Protein AF-A0AAD3E4N3-F1 (afdb_monomer_lite)

Structure (mmCIF, N/CA/C/O backbone):
data_AF-A0AAD3E4N3-F1
#
_entry.id   AF-A0AAD3E4N3-F1
#
loop_
_atom_site.group_PDB
_atom_site.id
_atom_site.type_symbol
_atom_site.label_atom_id
_atom_site.label_alt_id
_atom_site.label_comp_id
_atom_site.label_asym_id
_atom_site.label_entity_id
_atom_site.label_seq_id
_atom_site.pdbx_PDB_ins_code
_atom_site.Cartn_x
_atom_site.Cartn_y
_atom_site.Cartn_z
_atom_site.occupancy
_atom_site.B_iso_or_equiv
_atom_site.auth_seq_id
_atom_site.auth_comp_id
_atom_site.auth_asym_id
_atom_site.auth_atom_id
_atom_site.pdbx_PDB_model_num
ATOM 1 N N . VAL A 1 1 ? -56.583 -8.751 42.276 1.00 54.50 1 VAL A N 1
ATOM 2 C CA . VAL A 1 1 ? -56.862 -8.264 40.900 1.00 54.50 1 VAL A CA 1
ATOM 3 C C . VAL A 1 1 ? -56.304 -6.864 40.617 1.00 54.50 1 VAL A C 1
ATOM 5 O O . VAL A 1 1 ? -55.266 -6.802 39.980 1.00 54.50 1 VAL A O 1
ATOM 8 N N . PHE A 1 2 ? -56.879 -5.747 41.098 1.00 46.72 2 PHE A N 1
ATOM 9 C CA . PHE A 1 2 ? -56.349 -4.398 40.769 1.00 46.72 2 PHE A CA 1
ATOM 10 C C . PHE A 1 2 ? -54.931 -4.123 41.313 1.00 46.72 2 PHE A C 1
ATOM 12 O O . PHE A 1 2 ? -54.114 -3.529 40.620 1.00 46.72 2 PHE A O 1
ATOM 19 N N . PHE A 1 3 ? -54.604 -4.618 42.511 1.00 53.06 3 PHE A N 1
ATOM 20 C CA . PHE A 1 3 ? -53.254 -4.498 43.087 1.00 53.06 3 PHE A CA 1
ATOM 21 C C . PHE A 1 3 ? -52.211 -5.419 42.427 1.00 53.06 3 PHE A C 1
ATOM 23 O O . PHE A 1 3 ? -51.035 -5.080 42.377 1.00 53.06 3 PHE A O 1
ATOM 30 N N . GLU A 1 4 ? -52.629 -6.561 41.876 1.00 56.84 4 GLU A N 1
ATOM 31 C CA . GLU A 1 4 ? -51.722 -7.499 41.193 1.00 56.84 4 GLU A CA 1
ATOM 32 C C . GLU A 1 4 ? -51.357 -7.020 39.784 1.00 56.84 4 GLU A C 1
ATOM 34 O O . GLU A 1 4 ? -50.251 -7.280 39.320 1.00 56.84 4 GLU A O 1
ATOM 39 N N . MET A 1 5 ? -52.241 -6.263 39.122 1.00 63.88 5 MET A N 1
ATOM 40 C CA . MET A 1 5 ? -51.941 -5.662 37.819 1.00 63.88 5 MET A CA 1
ATOM 41 C C . MET A 1 5 ? -50.847 -4.591 37.889 1.00 63.88 5 MET A C 1
ATOM 43 O O . MET A 1 5 ? -50.060 -4.491 36.953 1.00 63.88 5 MET A O 1
ATOM 47 N N . HIS A 1 6 ? -50.760 -3.814 38.974 1.00 74.38 6 HIS A N 1
ATOM 48 C CA . HIS A 1 6 ? -49.686 -2.824 39.126 1.00 74.38 6 HIS A CA 1
ATOM 49 C C . HIS A 1 6 ? -48.323 -3.476 39.350 1.00 74.38 6 HIS A C 1
ATOM 51 O O . HIS A 1 6 ? -47.375 -3.122 38.659 1.00 74.38 6 HIS A O 1
ATOM 57 N N . ALA A 1 7 ? -48.247 -4.506 40.196 1.00 77.75 7 ALA A N 1
ATOM 58 C CA . ALA A 1 7 ? -47.002 -5.243 40.404 1.00 77.75 7 ALA A CA 1
ATOM 59 C C . ALA A 1 7 ? -46.478 -5.887 39.105 1.00 77.75 7 ALA A C 1
ATOM 61 O O . ALA A 1 7 ? -45.276 -5.881 38.850 1.00 77.75 7 ALA A O 1
ATOM 62 N N . LEU A 1 8 ? -47.376 -6.403 38.258 1.00 78.62 8 LEU A N 1
ATOM 63 C CA . LEU A 1 8 ? -47.006 -6.998 36.972 1.00 78.62 8 LEU A CA 1
ATOM 64 C C . LEU A 1 8 ? -46.535 -5.948 35.954 1.00 78.62 8 LEU A C 1
ATOM 66 O O . LEU A 1 8 ? -45.596 -6.205 35.204 1.00 78.62 8 LEU A O 1
ATOM 70 N N . LEU A 1 9 ? -47.160 -4.766 35.948 1.00 84.50 9 LEU A N 1
ATOM 71 C CA . LEU A 1 9 ? -46.787 -3.657 35.070 1.00 84.50 9 LEU A CA 1
ATOM 72 C C . LEU A 1 9 ? -45.427 -3.059 35.460 1.00 84.50 9 LEU A C 1
ATOM 74 O O . LEU A 1 9 ? -44.596 -2.821 34.586 1.00 84.50 9 LEU A O 1
ATOM 78 N N . ASP A 1 10 ? -45.174 -2.891 36.759 1.00 83.75 10 ASP A N 1
ATOM 79 C CA . ASP A 1 10 ? -43.898 -2.392 37.281 1.00 83.75 10 ASP A CA 1
ATOM 80 C C . ASP A 1 10 ? -42.758 -3.384 37.014 1.00 83.75 10 ASP A C 1
ATOM 82 O O . ASP A 1 10 ? -41.655 -2.982 36.642 1.00 83.75 10 ASP A O 1
ATOM 86 N N . MET A 1 11 ? -43.028 -4.691 37.117 1.00 86.25 11 MET A N 1
ATOM 87 C CA . MET A 1 11 ? -42.052 -5.734 36.790 1.00 86.25 11 MET A CA 1
ATOM 88 C C . MET A 1 11 ? -41.738 -5.766 35.285 1.00 86.25 11 MET A C 1
ATOM 90 O O . MET A 1 11 ? -40.573 -5.872 34.905 1.00 86.25 11 MET A O 1
ATOM 94 N N . LEU A 1 12 ? -42.747 -5.605 34.421 1.00 84.56 12 LEU A N 1
ATOM 95 C CA . LEU A 1 12 ? -42.566 -5.486 32.967 1.00 84.56 12 LEU A CA 1
ATOM 96 C C . LEU A 1 12 ? -41.773 -4.232 32.585 1.00 84.56 12 LEU A C 1
ATOM 98 O O . LEU A 1 12 ? -40.879 -4.309 31.744 1.00 84.56 12 LEU A O 1
ATOM 102 N N . LEU A 1 13 ? -42.059 -3.094 33.220 1.00 87.00 13 LEU A N 1
ATOM 103 C CA . LEU A 1 13 ? -41.332 -1.848 32.988 1.00 87.00 13 LEU A CA 1
ATOM 104 C C . LEU A 1 13 ? -39.879 -1.954 33.468 1.00 87.00 13 LEU A C 1
ATOM 106 O O . LEU A 1 13 ? -38.973 -1.514 32.763 1.00 87.00 13 LEU A O 1
ATOM 110 N N . ALA A 1 14 ? -39.643 -2.587 34.620 1.00 83.69 14 ALA A N 1
ATOM 111 C CA . ALA A 1 14 ? -38.303 -2.846 35.134 1.00 83.69 14 ALA A CA 1
ATOM 112 C C . ALA A 1 14 ? -37.511 -3.780 34.210 1.00 83.69 14 ALA A C 1
ATOM 114 O O . ALA A 1 14 ? -36.356 -3.488 33.923 1.00 83.69 14 ALA A O 1
ATOM 115 N N . VAL A 1 15 ? -38.122 -4.850 33.688 1.00 82.94 15 VAL A N 1
ATOM 116 C CA . VAL A 1 15 ? -37.482 -5.751 32.713 1.00 82.94 15 VAL A CA 1
ATOM 117 C C . VAL A 1 15 ? -37.183 -5.020 31.406 1.00 82.94 15 VAL A C 1
ATOM 119 O O . VAL A 1 15 ? -36.076 -5.142 30.895 1.00 82.94 15 VAL A O 1
ATOM 122 N N . LEU A 1 16 ? -38.108 -4.202 30.895 1.00 81.38 16 LEU A N 1
ATOM 123 C CA . LEU A 1 16 ? -37.883 -3.403 29.687 1.00 81.38 16 LEU A CA 1
ATOM 124 C C . LEU A 1 16 ? -36.769 -2.368 29.880 1.00 81.38 16 LEU A C 1
ATOM 126 O O . LEU A 1 16 ? -35.920 -2.228 29.004 1.00 81.38 16 LEU A O 1
ATOM 130 N N . LEU A 1 17 ? -36.725 -1.686 31.027 1.00 73.62 17 LEU A N 1
ATOM 131 C CA . LEU A 1 17 ? -35.651 -0.753 31.373 1.00 73.62 17 LEU A CA 1
ATOM 132 C C . LEU A 1 17 ? -34.316 -1.474 31.569 1.00 73.62 17 LEU A C 1
ATOM 134 O O . LEU A 1 17 ? -33.295 -0.971 31.112 1.00 73.62 17 LEU A O 1
ATOM 138 N N . LEU A 1 18 ? -34.306 -2.659 32.186 1.00 69.69 18 LEU A N 1
ATOM 139 C CA . LEU A 1 18 ? -33.094 -3.458 32.349 1.00 69.69 18 LEU A CA 1
ATOM 140 C C . LEU A 1 18 ? -32.586 -3.954 30.994 1.00 69.69 18 LEU A C 1
ATOM 142 O O . LEU A 1 18 ? -31.401 -3.830 30.721 1.00 69.69 18 LEU A O 1
ATOM 146 N N . SER A 1 19 ? -33.467 -4.449 30.121 1.00 59.03 19 SER A N 1
ATOM 147 C CA . SER A 1 19 ? -33.131 -4.841 28.750 1.00 59.03 19 SER A CA 1
ATOM 148 C C . SER A 1 19 ? -32.664 -3.649 27.917 1.00 59.03 19 SER A C 1
ATOM 150 O O . SER A 1 19 ? -31.721 -3.793 27.145 1.00 59.03 19 SER A O 1
ATOM 152 N N . PHE A 1 20 ? -33.250 -2.463 28.102 1.00 60.16 20 PHE A N 1
ATOM 153 C CA . PHE A 1 20 ? -32.822 -1.241 27.423 1.00 60.16 20 PHE A CA 1
ATOM 154 C C . PHE A 1 20 ? -31.446 -0.772 27.924 1.00 60.16 20 PHE A C 1
ATOM 156 O O . PHE A 1 20 ? -30.549 -0.536 27.117 1.00 60.16 20 PHE A O 1
ATOM 163 N N . CYS A 1 21 ? -31.221 -0.742 29.240 1.00 52.94 21 CYS A N 1
ATOM 164 C CA . CYS A 1 21 ? -29.927 -0.426 29.850 1.00 52.94 21 CYS A CA 1
ATOM 165 C C . CYS A 1 21 ? -28.850 -1.463 29.505 1.00 52.94 21 CYS A C 1
ATOM 167 O O . CYS A 1 21 ? -27.726 -1.081 29.198 1.00 52.94 21 CYS A O 1
ATOM 169 N N . LEU A 1 22 ? -29.183 -2.756 29.488 1.00 47.16 22 LEU A N 1
ATOM 170 C CA . LEU A 1 22 ? -28.291 -3.828 29.041 1.00 47.16 22 LEU A CA 1
ATOM 171 C C . LEU A 1 22 ? -28.016 -3.722 27.541 1.00 47.16 22 LEU A C 1
ATOM 173 O O . LEU A 1 22 ? -26.885 -3.936 27.138 1.00 47.16 22 LEU A O 1
ATOM 177 N N . SER A 1 23 ? -28.980 -3.316 26.711 1.00 46.09 23 SER A N 1
ATOM 178 C CA . SER A 1 23 ? -28.740 -3.076 25.280 1.00 46.09 23 SER A CA 1
ATOM 179 C C . SER A 1 23 ? -27.871 -1.839 25.018 1.00 46.09 23 SER A C 1
ATOM 181 O O . SER A 1 23 ? -27.063 -1.848 24.093 1.00 46.09 23 SER A O 1
ATOM 183 N N . LEU A 1 24 ? -27.965 -0.809 25.868 1.00 43.91 24 LEU A N 1
ATOM 184 C CA . LEU A 1 24 ? -27.105 0.379 25.835 1.00 43.91 24 LEU A CA 1
ATOM 185 C C . LEU A 1 24 ? -25.701 0.098 26.393 1.00 43.91 24 LEU A C 1
ATOM 187 O O . LEU A 1 24 ? -24.728 0.648 25.886 1.00 43.91 24 LEU A O 1
ATOM 191 N N . ALA A 1 25 ? -25.577 -0.777 27.395 1.00 41.53 25 ALA A N 1
ATOM 192 C CA . ALA A 1 25 ? -24.296 -1.210 27.957 1.00 41.53 25 ALA A CA 1
ATOM 193 C C . ALA A 1 25 ? -23.602 -2.286 27.095 1.00 41.53 25 ALA A C 1
ATOM 195 O O . ALA A 1 25 ? -22.377 -2.321 27.024 1.00 41.53 25 ALA A O 1
ATOM 196 N N . CYS A 1 26 ? -24.370 -3.127 26.394 1.00 37.16 26 CYS A N 1
ATOM 197 C CA . CYS A 1 26 ? -23.893 -4.096 25.401 1.00 37.16 26 CYS A CA 1
ATOM 198 C C . CYS A 1 26 ? -23.790 -3.511 23.989 1.00 37.16 26 CYS A C 1
ATOM 200 O O . CYS A 1 26 ? -23.381 -4.230 23.072 1.00 37.16 26 CYS A O 1
ATOM 202 N N . ALA A 1 27 ? -24.105 -2.225 23.793 1.00 44.06 27 ALA A N 1
ATOM 203 C CA . ALA A 1 27 ? -23.602 -1.480 22.651 1.00 44.06 27 ALA A CA 1
ATOM 204 C C . ALA A 1 27 ? -22.079 -1.432 22.813 1.00 44.06 27 ALA A C 1
ATOM 206 O O . ALA A 1 27 ? -21.533 -0.540 23.464 1.00 44.06 27 ALA A O 1
ATOM 207 N N . SER A 1 28 ? -21.436 -2.467 22.274 1.00 50.00 28 SER A N 1
ATOM 208 C CA . SER A 1 28 ? -20.013 -2.776 22.333 1.00 50.00 28 SER A CA 1
ATOM 209 C C . SER A 1 28 ? -19.172 -1.515 22.245 1.00 50.00 28 SER A C 1
ATOM 211 O O . SER A 1 28 ? -19.429 -0.668 21.386 1.00 50.00 28 SER A O 1
ATOM 213 N N . ASP A 1 29 ? -18.197 -1.394 23.138 1.00 58.31 29 ASP A N 1
ATOM 214 C CA . ASP A 1 29 ? -17.226 -0.308 23.172 1.00 58.31 29 ASP A CA 1
ATOM 215 C C . ASP A 1 29 ? -16.442 -0.308 21.850 1.00 58.31 29 ASP A C 1
ATOM 217 O O . ASP A 1 29 ? -15.478 -1.043 21.659 1.00 58.31 29 ASP A O 1
ATOM 221 N N . VAL A 1 30 ? -16.958 0.419 20.857 1.00 67.44 30 VAL A N 1
ATOM 222 C CA . VAL A 1 30 ? -16.344 0.525 19.535 1.00 67.44 30 VAL A CA 1
ATOM 223 C C . VAL A 1 30 ? -15.025 1.259 19.729 1.00 67.44 30 VAL A C 1
ATOM 225 O O . VAL A 1 30 ? -15.027 2.351 20.297 1.00 67.44 30 VAL A O 1
ATOM 228 N N . SER A 1 31 ? -13.915 0.701 19.242 1.00 70.06 31 SER A N 1
ATOM 229 C CA . SER A 1 31 ? -12.570 1.245 19.479 1.00 70.06 31 SER A CA 1
ATOM 230 C C . SER A 1 31 ? -12.464 2.737 19.139 1.00 70.06 31 SER A C 1
ATOM 232 O O . SER A 1 31 ? -11.813 3.493 19.858 1.00 70.06 31 SER A O 1
ATOM 234 N N . CYS A 1 32 ? -13.166 3.195 18.095 1.00 77.06 32 CYS A N 1
ATOM 235 C CA . CYS A 1 32 ? -13.199 4.601 17.705 1.00 77.06 32 CYS A CA 1
ATOM 236 C C . CYS A 1 32 ? -14.293 5.461 18.347 1.00 77.06 32 CYS A C 1
ATOM 238 O O . CYS A 1 32 ? -14.429 6.606 17.931 1.00 77.06 32 CYS A O 1
ATOM 240 N N . ARG A 1 33 ? -15.095 4.993 19.313 1.00 75.50 33 ARG A N 1
ATOM 241 C CA . ARG A 1 33 ? -16.299 5.713 19.796 1.00 75.50 33 ARG A CA 1
ATOM 242 C C . ARG A 1 33 ? -16.033 7.174 20.179 1.00 75.50 33 ARG A C 1
ATOM 244 O O . ARG A 1 33 ? -16.842 8.043 19.869 1.00 75.50 33 ARG A O 1
ATOM 251 N N . ASN A 1 34 ? -14.884 7.438 20.797 1.00 76.31 34 ASN A N 1
ATOM 252 C CA . ASN A 1 34 ? -14.455 8.782 21.204 1.00 76.31 34 ASN A CA 1
ATOM 253 C C . ASN A 1 34 ? -13.546 9.475 20.171 1.00 76.31 34 ASN A C 1
ATOM 255 O O . ASN A 1 34 ? -13.101 10.602 20.378 1.00 76.31 34 ASN A O 1
ATOM 259 N N . SER A 1 35 ? -13.257 8.803 19.060 1.00 82.25 35 SER A N 1
ATOM 260 C CA . SER A 1 35 ? -12.463 9.311 17.952 1.00 82.25 35 SER A CA 1
ATOM 261 C C . SER A 1 35 ? -13.315 10.169 17.033 1.00 82.25 35 SER A C 1
ATOM 263 O O . SER A 1 35 ? -14.411 9.796 16.605 1.00 82.25 35 SER A O 1
ATOM 265 N N . ALA A 1 36 ? -12.748 11.293 16.605 1.00 89.75 36 ALA A N 1
ATOM 266 C CA . ALA A 1 36 ? -13.355 12.141 15.590 1.00 89.75 36 ALA A CA 1
ATOM 267 C C . ALA A 1 36 ? -13.493 11.433 14.223 1.00 89.75 36 ALA A C 1
ATOM 269 O O . ALA A 1 36 ? -14.144 11.987 13.334 1.00 89.75 36 ALA A O 1
ATOM 270 N N . TYR A 1 37 ? -12.891 10.252 14.051 1.00 93.38 37 TYR A N 1
ATOM 271 C CA . TYR A 1 37 ? -12.841 9.476 12.809 1.00 93.38 37 TYR A CA 1
ATOM 272 C C . TYR A 1 37 ? -13.725 8.221 12.830 1.00 93.38 37 TYR A C 1
ATOM 274 O O . TYR A 1 37 ? -13.693 7.422 11.897 1.00 93.38 37 TYR A O 1
ATOM 282 N N . CYS A 1 38 ? -14.571 8.063 13.852 1.00 92.19 38 CYS A N 1
ATOM 283 C CA . CYS A 1 38 ? -15.559 6.991 13.872 1.00 92.19 38 CYS A CA 1
ATOM 284 C C . CYS A 1 38 ? -16.612 7.207 12.783 1.00 92.19 38 CYS A C 1
ATOM 286 O O . CYS A 1 38 ? -17.309 8.226 12.779 1.00 92.19 38 CYS A O 1
ATOM 288 N N . SER A 1 39 ? -16.719 6.265 11.852 1.00 93.06 39 SER A N 1
ATOM 289 C CA . SER A 1 39 ? -17.461 6.431 10.588 1.00 93.06 39 SER A CA 1
ATOM 290 C C . SER A 1 39 ? -18.707 5.554 10.484 1.00 93.06 39 SER A C 1
ATOM 292 O O . SER A 1 39 ? -19.462 5.683 9.522 1.00 93.06 39 SER A O 1
ATOM 294 N N . THR A 1 40 ? -18.951 4.716 11.493 1.00 88.06 40 THR A N 1
ATOM 295 C CA . THR A 1 40 ? -20.108 3.824 11.565 1.00 88.06 40 THR A CA 1
ATOM 296 C C . THR A 1 40 ? -21.418 4.539 11.278 1.00 88.06 40 THR A C 1
ATOM 298 O O . THR A 1 40 ? -21.780 5.490 11.974 1.00 88.06 40 THR A O 1
ATOM 301 N N . GLY A 1 41 ? -22.122 4.076 10.243 1.00 83.56 41 GLY A N 1
ATOM 302 C CA . GLY A 1 41 ? -23.435 4.597 9.858 1.00 83.56 41 GLY A CA 1
ATOM 303 C C . GLY A 1 41 ? -23.425 5.995 9.225 1.00 83.56 41 GLY A C 1
ATOM 304 O O . GLY A 1 41 ? -24.492 6.592 9.101 1.00 83.56 41 GLY A O 1
ATOM 305 N N . LYS A 1 42 ? -22.259 6.539 8.840 1.00 89.06 42 LYS A N 1
ATOM 306 C CA . LYS A 1 42 ? -22.123 7.914 8.308 1.00 89.06 42 LYS A CA 1
ATOM 307 C C . LYS A 1 42 ? -21.868 7.996 6.801 1.00 89.06 42 LYS A C 1
ATOM 309 O O . LYS A 1 42 ? -21.701 9.099 6.285 1.00 89.06 42 LYS A O 1
ATOM 314 N N . LEU A 1 43 ? -21.776 6.861 6.118 1.00 90.69 43 LEU A N 1
ATOM 315 C CA . LEU A 1 43 ? -21.376 6.791 4.712 1.00 90.69 43 LEU A CA 1
ATOM 316 C C . LEU A 1 43 ? -22.559 6.576 3.786 1.00 90.69 43 LEU A C 1
ATOM 318 O O . LEU A 1 43 ? -23.624 6.174 4.234 1.00 90.69 43 LEU A O 1
ATOM 322 N N . VAL A 1 44 ? -22.335 6.834 2.498 1.00 89.56 44 VAL A N 1
ATOM 323 C CA . VAL A 1 44 ? -23.297 6.529 1.434 1.00 89.56 44 VAL A CA 1
ATOM 324 C C . VAL A 1 44 ? -23.052 5.137 0.865 1.00 89.56 44 VAL A C 1
ATOM 326 O O . VAL A 1 44 ? -24.022 4.463 0.554 1.00 89.56 44 VAL A O 1
ATOM 329 N N . GLY A 1 45 ? -21.785 4.718 0.764 1.00 91.06 45 GLY A N 1
ATOM 330 C CA . GLY A 1 45 ? -21.359 3.465 0.142 1.00 91.06 45 GLY A CA 1
ATOM 331 C C . GLY A 1 45 ? -21.301 3.526 -1.389 1.00 91.06 45 GLY A C 1
ATOM 332 O O . GLY A 1 45 ? -21.858 4.418 -2.032 1.00 91.06 45 GLY A O 1
ATOM 333 N N . TYR A 1 46 ? -20.564 2.599 -1.994 1.00 95.62 46 TYR A N 1
ATOM 334 C CA . TYR A 1 46 ? -20.335 2.552 -3.439 1.00 95.62 46 TYR A CA 1
ATOM 335 C C . TYR A 1 46 ? -20.140 1.126 -3.936 1.00 95.62 46 TYR A C 1
ATOM 337 O O . TYR A 1 46 ? -19.200 0.466 -3.522 1.00 95.62 46 TYR A O 1
ATOM 345 N N . VAL A 1 47 ? -20.938 0.668 -4.895 1.00 96.38 47 VAL A N 1
ATOM 346 C CA . VAL A 1 47 ? -20.741 -0.648 -5.519 1.00 96.38 47 VAL A CA 1
ATOM 347 C C . VAL A 1 47 ? -20.662 -0.454 -7.022 1.00 96.38 47 VAL A C 1
ATOM 349 O O . VAL A 1 47 ? -21.676 -0.170 -7.658 1.00 96.38 47 VAL A O 1
ATOM 352 N N . GLY A 1 48 ? -19.464 -0.559 -7.592 1.00 97.50 48 GLY A N 1
ATOM 353 C CA . GLY A 1 48 ? -19.271 -0.216 -8.998 1.00 97.50 48 GLY A CA 1
ATOM 354 C C . GLY A 1 48 ? -17.865 -0.461 -9.552 1.00 97.50 48 GLY A C 1
ATOM 355 O O . GLY A 1 48 ? -16.943 -0.791 -8.805 1.00 97.50 48 GLY A O 1
ATOM 356 N N . PRO A 1 49 ? -17.694 -0.292 -10.872 1.00 98.12 49 PRO A N 1
ATOM 357 C CA . PRO A 1 49 ? -16.385 -0.346 -11.522 1.00 98.12 49 PRO A CA 1
ATOM 358 C C . PRO A 1 49 ? -15.481 0.815 -11.078 1.00 98.12 49 PRO A C 1
ATOM 360 O O . PRO A 1 49 ? -15.969 1.849 -10.646 1.00 98.12 49 PRO A O 1
ATOM 363 N N . LEU A 1 50 ? -14.164 0.678 -11.215 1.00 98.50 50 LEU A N 1
ATOM 364 C CA . LEU A 1 50 ? -13.165 1.703 -10.868 1.00 98.50 50 LEU A CA 1
ATOM 365 C C . LEU A 1 50 ? -12.320 2.153 -12.072 1.00 98.50 50 LEU A C 1
ATOM 367 O O . LEU A 1 50 ? -11.345 2.891 -11.908 1.00 98.50 50 LEU A O 1
ATOM 371 N N . ASP A 1 51 ? -12.682 1.721 -13.274 1.00 97.06 51 ASP A N 1
ATOM 372 C CA . ASP A 1 51 ? -11.891 1.854 -14.498 1.00 97.06 51 ASP A CA 1
ATOM 373 C C . ASP A 1 51 ? -11.613 3.314 -14.871 1.00 97.06 51 ASP A C 1
ATOM 375 O O . ASP A 1 51 ? -10.475 3.670 -15.177 1.00 97.06 51 ASP A O 1
ATOM 379 N N . THR A 1 52 ? -12.618 4.190 -14.771 1.00 97.06 52 THR A N 1
ATOM 380 C CA . THR A 1 52 ? -12.480 5.613 -15.129 1.00 97.06 52 THR A CA 1
ATOM 381 C C . THR A 1 52 ? -12.184 6.509 -13.927 1.00 97.06 52 THR A C 1
ATOM 383 O O . THR A 1 52 ? -12.289 6.112 -12.758 1.00 97.06 52 THR A O 1
ATOM 386 N N . VAL A 1 53 ? -11.774 7.754 -14.189 1.00 96.75 53 VAL A N 1
ATOM 387 C CA . VAL A 1 53 ? -11.579 8.767 -13.139 1.00 96.75 53 VAL A CA 1
ATOM 388 C C . VAL A 1 53 ? -12.893 9.140 -12.460 1.00 96.75 53 VAL A C 1
ATOM 390 O O . VAL A 1 53 ? -12.915 9.284 -11.241 1.00 96.75 53 VAL A O 1
ATOM 393 N N . GLU A 1 54 ? -13.988 9.258 -13.206 1.00 98.38 54 GLU A N 1
ATOM 394 C CA . GLU A 1 54 ? -15.315 9.585 -12.675 1.00 98.38 54 GLU A CA 1
ATOM 395 C C . GLU A 1 54 ? -15.797 8.492 -11.727 1.00 98.38 54 GLU A C 1
ATOM 397 O O . GLU A 1 54 ? -16.275 8.784 -10.633 1.00 98.38 54 GLU A O 1
ATOM 402 N N . GLN A 1 55 ? -15.606 7.235 -12.126 1.00 98.31 55 GLN A N 1
ATOM 403 C CA . GLN A 1 55 ? -15.929 6.066 -11.321 1.00 98.31 55 GLN A CA 1
ATOM 404 C C . GLN A 1 55 ? -15.133 6.040 -10.012 1.00 98.31 55 GLN A C 1
ATOM 406 O O . GLN A 1 55 ? -15.717 5.911 -8.938 1.00 98.31 55 GLN A O 1
ATOM 411 N N . SER A 1 56 ? -13.817 6.262 -10.079 1.00 98.25 56 SER A N 1
ATOM 412 C CA . SER A 1 56 ? -12.974 6.339 -8.880 1.00 98.25 56 SER A CA 1
ATOM 413 C C . SER A 1 56 ? -13.327 7.527 -7.983 1.00 98.25 56 SER A C 1
ATOM 415 O O . SER A 1 56 ? -13.436 7.363 -6.771 1.00 98.25 56 SER A O 1
ATOM 417 N N . LYS A 1 57 ? -13.577 8.714 -8.554 1.00 98.44 57 LYS A N 1
ATOM 418 C CA . LYS A 1 57 ? -14.038 9.889 -7.794 1.00 98.44 57 LYS A CA 1
ATOM 419 C C . LYS A 1 57 ? -15.357 9.590 -7.081 1.00 98.44 57 LYS A C 1
ATOM 421 O O . LYS A 1 57 ? -15.455 9.856 -5.889 1.00 98.44 57 LYS A O 1
ATOM 426 N N . ALA A 1 58 ? -16.323 8.973 -7.763 1.00 98.31 58 ALA A N 1
ATOM 427 C CA . ALA A 1 58 ? -17.587 8.562 -7.155 1.00 98.31 58 ALA A CA 1
ATOM 428 C C . ALA A 1 58 ? -17.376 7.552 -6.014 1.00 98.31 58 ALA A C 1
ATOM 430 O O . ALA A 1 58 ? -17.941 7.725 -4.932 1.00 98.31 58 ALA A O 1
ATOM 431 N N . ALA A 1 59 ? -16.520 6.546 -6.222 1.00 98.38 59 ALA A N 1
ATOM 432 C CA . ALA A 1 59 ? -16.181 5.563 -5.199 1.00 98.38 59 ALA A CA 1
ATOM 433 C C . ALA A 1 59 ? -15.578 6.217 -3.956 1.00 98.38 59 ALA A C 1
ATOM 435 O O . ALA A 1 59 ? -16.031 5.970 -2.837 1.00 98.38 59 ALA A O 1
ATOM 436 N N . PHE A 1 60 ? -14.599 7.101 -4.139 1.00 98.44 60 PHE A N 1
ATOM 437 C CA . PHE A 1 60 ? -13.926 7.774 -3.034 1.00 98.44 60 PHE A CA 1
ATOM 438 C C . PHE A 1 60 ? -14.862 8.744 -2.313 1.00 98.44 60 PHE A C 1
ATOM 440 O O . PHE A 1 60 ? -14.945 8.687 -1.088 1.00 98.44 60 PHE A O 1
ATOM 447 N N . THR A 1 61 ? -15.626 9.568 -3.044 1.00 98.00 61 THR A N 1
ATOM 448 C CA . THR A 1 61 ? -16.636 10.485 -2.484 1.00 98.00 61 THR A CA 1
ATOM 449 C C . THR A 1 61 ? -17.655 9.759 -1.608 1.00 98.00 61 THR A C 1
ATOM 451 O O . THR A 1 61 ? -17.939 10.218 -0.505 1.00 98.00 61 THR A O 1
ATOM 454 N N . ASN A 1 62 ? -18.167 8.613 -2.053 1.00 96.81 62 ASN A N 1
ATOM 455 C CA . ASN A 1 62 ? -19.222 7.910 -1.323 1.00 96.81 62 ASN A CA 1
ATOM 456 C C . ASN A 1 62 ? -18.709 7.005 -0.192 1.00 96.81 62 ASN A C 1
ATOM 458 O O . ASN A 1 62 ? -19.495 6.598 0.668 1.00 96.81 62 ASN A O 1
ATOM 462 N N . THR A 1 63 ? -17.407 6.701 -0.176 1.00 97.25 63 THR A N 1
ATOM 463 C CA . THR A 1 63 ? -16.793 5.814 0.825 1.00 97.25 63 THR A CA 1
ATOM 464 C C . THR A 1 63 ? -16.050 6.569 1.922 1.00 97.25 63 THR A C 1
ATOM 466 O O . THR A 1 63 ? -15.919 6.054 3.026 1.00 97.25 63 THR A O 1
ATOM 469 N N . HIS A 1 64 ? -15.537 7.774 1.668 1.00 97.75 64 HIS A N 1
ATOM 470 C CA . HIS A 1 64 ? -14.651 8.413 2.638 1.00 97.75 64 HIS A CA 1
ATOM 471 C C . HIS A 1 64 ? -15.377 8.895 3.898 1.00 97.75 64 HIS A C 1
ATOM 473 O O . HIS A 1 64 ? -16.500 9.398 3.851 1.00 97.75 64 HIS A O 1
ATOM 479 N N . TYR A 1 65 ? -14.656 8.946 5.017 1.00 97.12 65 TYR A N 1
ATOM 480 C CA . TYR A 1 65 ? -15.056 9.745 6.176 1.00 97.12 65 TYR A CA 1
ATOM 481 C C . TYR A 1 65 ? -13.957 10.743 6.515 1.00 97.12 65 TYR A C 1
ATOM 483 O O . TYR A 1 65 ? -12.834 10.353 6.791 1.00 97.12 65 TYR A O 1
ATOM 491 N N . LYS A 1 66 ? -14.252 12.050 6.460 1.00 96.94 66 LYS A N 1
ATOM 492 C CA . LYS A 1 66 ? -13.235 13.110 6.643 1.00 96.94 66 LYS A CA 1
ATOM 493 C C . LYS A 1 66 ? -11.996 12.937 5.745 1.00 96.94 66 LYS A C 1
ATOM 495 O O . LYS A 1 66 ? -10.880 13.206 6.170 1.00 96.94 66 LYS A O 1
ATOM 500 N N . ARG A 1 67 ? -12.219 12.513 4.497 1.00 97.75 67 ARG A N 1
ATOM 501 C CA . ARG A 1 67 ? -11.185 12.152 3.513 1.00 97.75 67 ARG A CA 1
ATOM 502 C C . ARG A 1 67 ? -10.320 10.938 3.878 1.00 97.75 67 ARG A C 1
ATOM 504 O O . ARG A 1 67 ? -9.352 10.699 3.174 1.00 97.75 67 ARG A O 1
ATOM 511 N N . GLU A 1 68 ? -10.666 10.168 4.905 1.00 98.44 68 GLU A N 1
ATOM 512 C CA . GLU A 1 68 ? -10.041 8.873 5.187 1.00 98.44 68 GLU A CA 1
ATOM 513 C C . GLU A 1 68 ? -10.703 7.761 4.370 1.00 98.44 68 GLU A C 1
ATOM 515 O O . GLU A 1 68 ? -11.936 7.694 4.294 1.00 98.44 68 GLU A O 1
ATOM 520 N N . LEU A 1 69 ? -9.881 6.886 3.796 1.00 98.62 69 LEU A N 1
ATOM 521 C CA . LEU A 1 69 ? -10.270 5.659 3.103 1.00 98.62 69 LEU A CA 1
ATOM 522 C C . LEU A 1 69 ? -9.408 4.496 3.599 1.00 98.62 69 LEU A C 1
ATOM 524 O O . LEU A 1 69 ? -8.198 4.640 3.731 1.00 98.62 69 LEU A O 1
ATOM 528 N N . ILE A 1 70 ? -10.010 3.331 3.803 1.00 98.75 70 ILE A N 1
ATOM 529 C CA . ILE A 1 70 ? -9.305 2.060 3.990 1.00 98.75 70 ILE A CA 1
ATOM 530 C C . ILE A 1 70 ? -9.445 1.278 2.685 1.00 98.75 70 ILE A C 1
ATOM 532 O O . ILE A 1 70 ? -10.563 1.064 2.225 1.00 98.75 70 ILE A O 1
ATOM 536 N N . ILE A 1 71 ? -8.340 0.876 2.063 1.00 98.75 71 ILE A N 1
ATOM 537 C CA . ILE A 1 71 ? -8.327 0.209 0.754 1.00 98.75 71 ILE A CA 1
ATOM 538 C C . ILE A 1 71 ? -7.561 -1.105 0.874 1.00 98.75 71 ILE A C 1
ATOM 540 O O . ILE A 1 71 ? -6.451 -1.140 1.395 1.00 98.75 71 ILE A O 1
ATOM 544 N N . PHE A 1 72 ? -8.129 -2.181 0.344 1.00 98.12 72 PHE A N 1
ATOM 545 C CA . PHE A 1 72 ? -7.440 -3.461 0.206 1.00 98.12 72 PHE A CA 1
ATOM 546 C C . PHE A 1 72 ? -7.903 -4.179 -1.060 1.00 98.12 72 PHE A C 1
ATOM 548 O O . PHE A 1 72 ? -8.980 -3.892 -1.580 1.00 98.12 72 PHE A O 1
ATOM 555 N N . GLY A 1 73 ? -7.083 -5.091 -1.578 1.00 96.19 73 GLY A N 1
ATOM 556 C CA . GLY A 1 73 ? -7.379 -5.870 -2.780 1.00 96.19 73 GLY A CA 1
ATOM 557 C C . GLY A 1 73 ? -7.495 -7.347 -2.439 1.00 96.19 73 GLY A C 1
ATOM 558 O O . GLY A 1 73 ? -6.649 -7.864 -1.720 1.00 96.19 73 GLY A O 1
ATOM 559 N N . GLU A 1 74 ? -8.524 -8.028 -2.940 1.00 93.38 74 GLU A N 1
ATOM 560 C CA . GLU A 1 74 ? -8.779 -9.426 -2.579 1.00 93.38 74 GLU A CA 1
ATOM 561 C C . GLU A 1 74 ? -9.469 -10.191 -3.722 1.00 93.38 74 GLU A C 1
ATOM 563 O O . GLU A 1 74 ? -10.251 -9.644 -4.499 1.00 93.38 74 GLU A O 1
ATOM 568 N N . THR A 1 75 ? -9.168 -11.481 -3.830 1.00 90.12 75 THR A N 1
ATOM 569 C CA . THR A 1 75 ? -9.788 -12.417 -4.784 1.00 90.12 75 THR A CA 1
ATOM 570 C C . THR A 1 75 ? -10.850 -13.309 -4.138 1.00 90.12 75 THR A C 1
ATOM 572 O O . THR A 1 75 ? -11.678 -13.899 -4.825 1.00 90.12 75 THR A O 1
ATOM 575 N N . ARG A 1 76 ? -10.854 -13.402 -2.806 1.00 88.88 76 ARG A N 1
ATOM 576 C CA . ARG A 1 76 ? -11.731 -14.255 -2.002 1.00 88.88 76 ARG A CA 1
ATOM 577 C C . ARG A 1 76 ? -12.731 -13.403 -1.226 1.00 88.88 76 ARG A C 1
ATOM 579 O O . ARG A 1 76 ? -12.386 -12.755 -0.239 1.00 88.88 76 ARG A O 1
ATOM 586 N N . VAL A 1 77 ? -14.005 -13.484 -1.608 1.00 90.69 77 VAL A N 1
ATOM 587 C CA . VAL A 1 77 ? -15.105 -12.760 -0.939 1.00 90.69 77 VAL A CA 1
ATOM 588 C C . VAL A 1 77 ? -15.136 -13.000 0.575 1.00 90.69 77 VAL A C 1
ATOM 590 O O . VAL A 1 77 ? -15.429 -12.074 1.326 1.00 90.69 77 VAL A O 1
ATOM 593 N N . GLU A 1 78 ? -14.798 -14.212 1.031 1.00 87.62 78 GLU A N 1
ATOM 594 C CA . GLU A 1 78 ? -14.724 -14.539 2.461 1.00 87.62 78 GLU A CA 1
ATOM 595 C C . GLU A 1 78 ? -13.747 -13.648 3.216 1.00 87.62 78 GLU A C 1
ATOM 597 O O . GLU A 1 78 ? -14.116 -13.017 4.207 1.00 87.62 78 GLU A O 1
ATOM 602 N N . PHE A 1 79 ? -12.518 -13.556 2.728 1.00 90.19 79 PHE A N 1
ATOM 603 C CA . PHE A 1 79 ? -11.474 -12.795 3.392 1.00 90.19 79 PHE A CA 1
ATOM 604 C C . PHE A 1 79 ? -11.809 -11.304 3.378 1.00 90.19 79 PHE A C 1
ATOM 606 O O . PHE A 1 79 ? -11.737 -10.656 4.420 1.00 90.19 79 PHE A O 1
ATOM 613 N N . ALA A 1 80 ? -12.314 -10.792 2.252 1.00 93.88 80 ALA A N 1
ATOM 614 C CA . ALA A 1 80 ? -12.765 -9.410 2.151 1.00 93.88 80 ALA A CA 1
ATOM 615 C C . ALA A 1 80 ? -13.886 -9.075 3.143 1.00 93.88 80 ALA A C 1
ATOM 617 O O . ALA A 1 80 ? -13.839 -8.041 3.813 1.00 93.88 80 ALA A O 1
ATOM 618 N N . ALA A 1 81 ? -14.878 -9.960 3.277 1.00 92.69 81 ALA A N 1
ATOM 619 C CA . ALA A 1 81 ? -15.965 -9.783 4.229 1.00 92.69 81 ALA A CA 1
ATOM 620 C C . ALA A 1 81 ? -15.445 -9.796 5.675 1.00 92.69 81 ALA A C 1
ATOM 622 O O . ALA A 1 81 ? -15.824 -8.948 6.478 1.00 92.69 81 ALA A O 1
ATOM 623 N N . HIS A 1 82 ? -14.523 -10.697 6.010 1.00 92.38 82 HIS A N 1
ATOM 624 C CA . HIS A 1 82 ? -13.913 -10.729 7.337 1.00 92.38 82 HIS A CA 1
ATOM 625 C C . HIS A 1 82 ? -13.093 -9.472 7.662 1.00 92.38 82 HIS A C 1
ATOM 627 O O . HIS A 1 82 ? -13.163 -8.980 8.789 1.00 92.38 82 HIS A O 1
ATOM 633 N N . THR A 1 83 ? -12.346 -8.933 6.698 1.00 95.00 83 THR A N 1
ATOM 634 C CA . THR A 1 83 ? -11.590 -7.680 6.863 1.00 95.00 83 THR A CA 1
ATOM 635 C C . THR A 1 83 ? -12.517 -6.501 7.094 1.00 95.00 83 THR A C 1
ATOM 637 O O . THR A 1 83 ? -12.350 -5.766 8.067 1.00 95.00 83 THR A O 1
ATOM 640 N N . ALA A 1 84 ? -13.553 -6.366 6.266 1.00 94.19 84 ALA A N 1
ATOM 641 C CA . ALA A 1 84 ? -14.551 -5.320 6.433 1.00 94.19 84 ALA A CA 1
ATOM 642 C C . ALA A 1 84 ? -15.281 -5.426 7.781 1.00 94.19 84 ALA A C 1
ATOM 644 O O . ALA A 1 84 ? -15.461 -4.419 8.460 1.00 94.19 84 ALA A O 1
ATOM 645 N N . ASP A 1 85 ? -15.645 -6.637 8.215 1.00 91.62 85 ASP A N 1
ATOM 646 C CA . ASP A 1 85 ? -16.248 -6.880 9.528 1.00 91.62 85 ASP A CA 1
ATOM 647 C C . ASP A 1 85 ? -15.336 -6.434 10.684 1.00 91.62 85 ASP A C 1
ATOM 649 O O . ASP A 1 85 ? -15.813 -5.787 11.619 1.00 91.62 85 ASP A O 1
ATOM 653 N N . ARG A 1 86 ? -14.025 -6.710 10.618 1.00 92.25 86 ARG A N 1
ATOM 654 C CA . ARG A 1 86 ? -13.059 -6.227 11.623 1.00 92.25 86 ARG A CA 1
ATOM 655 C C . ARG A 1 86 ? -12.999 -4.704 11.674 1.00 92.25 86 ARG A C 1
ATOM 657 O O . ARG A 1 86 ? -13.097 -4.133 12.759 1.00 92.25 86 ARG A O 1
ATOM 664 N N . CYS A 1 87 ? -12.890 -4.045 10.521 1.00 94.31 87 CYS A N 1
ATOM 665 C CA . CYS A 1 87 ? -12.898 -2.583 10.447 1.00 94.31 87 CYS A CA 1
ATOM 666 C C . CYS A 1 87 ? -14.199 -2.002 11.023 1.00 94.31 87 CYS A C 1
ATOM 668 O O . CYS A 1 87 ? -14.151 -1.105 11.865 1.00 94.31 87 CYS A O 1
ATOM 670 N N . ARG A 1 88 ? -15.357 -2.565 10.659 1.00 90.00 88 ARG A N 1
ATOM 671 C CA . ARG A 1 88 ? -16.672 -2.119 11.148 1.00 90.00 88 ARG A CA 1
ATOM 672 C C . ARG A 1 88 ? -16.842 -2.325 12.651 1.00 90.00 88 ARG A C 1
ATOM 674 O O . ARG A 1 88 ? -17.352 -1.428 13.318 1.00 90.00 88 ARG A O 1
ATOM 681 N N . ARG A 1 89 ? -16.367 -3.444 13.213 1.00 86.12 89 ARG A N 1
ATOM 682 C CA . ARG A 1 89 ? -16.348 -3.675 14.674 1.00 86.12 89 ARG A CA 1
ATOM 683 C C . ARG A 1 89 ? -15.512 -2.632 15.418 1.00 86.12 89 ARG A C 1
ATOM 685 O O . ARG A 1 89 ? -15.889 -2.229 16.515 1.00 86.12 89 ARG A O 1
ATOM 692 N N . ALA A 1 90 ? -14.430 -2.155 14.805 1.00 88.44 90 ALA A N 1
ATOM 69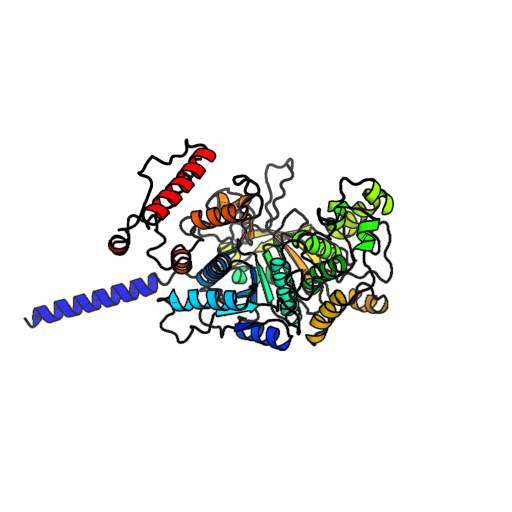3 C CA . ALA A 1 90 ? -13.631 -1.044 15.323 1.00 88.44 90 ALA A CA 1
ATOM 694 C C . ALA A 1 90 ? -14.231 0.347 15.030 1.00 88.44 90 ALA A C 1
ATOM 696 O O . ALA A 1 90 ? -13.749 1.345 15.563 1.00 88.44 90 ALA A O 1
ATOM 697 N N . GLY A 1 91 ? -15.303 0.395 14.230 1.00 90.62 91 GLY A N 1
ATOM 698 C CA . GLY A 1 91 ? -16.104 1.559 13.846 1.00 90.62 91 GLY A CA 1
ATOM 699 C C . GLY A 1 91 ? -15.614 2.329 12.614 1.00 90.62 91 GLY A C 1
ATOM 700 O O . GLY A 1 91 ? -15.927 3.512 12.396 1.00 90.62 91 GLY A O 1
ATOM 701 N N . TYR A 1 92 ? -14.843 1.641 11.781 1.00 94.25 92 TYR A N 1
ATOM 702 C CA . TYR A 1 92 ? -14.382 2.105 10.484 1.00 94.25 92 TYR A CA 1
ATOM 703 C C . TYR A 1 92 ? -15.234 1.477 9.370 1.00 94.25 92 TYR A C 1
ATOM 705 O O . TYR A 1 92 ? -15.015 0.341 8.964 1.00 94.25 92 TYR A O 1
ATOM 713 N N . ASP A 1 93 ? -16.211 2.237 8.874 1.00 93.38 93 ASP A N 1
ATOM 714 C CA . ASP A 1 93 ? -17.055 1.886 7.728 1.00 93.38 93 ASP A CA 1
ATOM 715 C C . ASP A 1 93 ? -16.451 2.367 6.396 1.00 93.38 93 ASP A C 1
ATOM 717 O O . ASP A 1 93 ? -16.892 1.910 5.347 1.00 93.38 93 ASP A O 1
ATOM 721 N N . HIS A 1 94 ? -15.463 3.277 6.411 1.00 96.94 94 HIS A N 1
ATOM 722 C CA . HIS A 1 94 ? -14.889 3.928 5.215 1.00 96.94 94 HIS A CA 1
ATOM 723 C C . HIS A 1 94 ? -13.914 3.021 4.462 1.00 96.94 94 HIS A C 1
ATOM 725 O O . HIS A 1 94 ? -12.778 3.385 4.170 1.00 96.94 94 HIS A O 1
ATOM 731 N N . VAL A 1 95 ? -14.378 1.810 4.172 1.00 97.56 95 VAL A N 1
ATOM 732 C CA . VAL A 1 95 ? -13.616 0.686 3.645 1.00 97.56 95 VAL A CA 1
ATOM 733 C C . VAL A 1 95 ? -14.041 0.422 2.205 1.00 97.56 95 VAL A C 1
ATOM 735 O O . VAL A 1 95 ? -15.209 0.142 1.944 1.00 97.56 95 VAL A O 1
ATOM 738 N N . LEU A 1 96 ? -13.089 0.475 1.277 1.00 98.44 96 LEU A N 1
ATOM 739 C CA . LEU A 1 96 ? -13.245 0.146 -0.135 1.00 98.44 96 LEU A CA 1
ATOM 740 C C . LEU A 1 96 ? -12.443 -1.130 -0.464 1.00 98.44 96 LEU A C 1
ATOM 742 O O . LEU A 1 96 ? -11.274 -1.033 -0.848 1.00 98.44 96 LEU A O 1
ATOM 746 N N . PRO A 1 97 ? -13.038 -2.330 -0.329 1.00 97.94 97 PRO A N 1
ATOM 747 C CA . PRO A 1 97 ? -12.475 -3.536 -0.917 1.00 97.94 97 PRO A CA 1
ATOM 748 C C . PRO A 1 97 ? -12.461 -3.423 -2.441 1.00 97.94 97 PRO A C 1
ATOM 750 O O . PRO A 1 97 ? -13.445 -3.005 -3.056 1.00 97.94 97 PRO A O 1
ATOM 753 N N . VAL A 1 98 ? -11.358 -3.845 -3.048 1.00 98.31 98 VAL A N 1
ATOM 754 C CA . VAL A 1 98 ? -11.197 -3.963 -4.496 1.00 98.31 98 VAL A CA 1
ATOM 755 C C . VAL A 1 98 ? -11.193 -5.446 -4.859 1.00 98.31 98 VAL A C 1
ATOM 757 O O . VAL A 1 98 ? -10.182 -6.132 -4.695 1.00 98.31 98 VAL A O 1
ATOM 760 N N . LEU A 1 99 ? -12.340 -5.947 -5.319 1.00 96.94 99 LEU A N 1
ATOM 761 C CA . LEU A 1 99 ? -12.522 -7.350 -5.695 1.00 96.94 99 LEU A CA 1
ATOM 762 C C . LEU A 1 99 ? -12.272 -7.577 -7.185 1.00 96.94 99 LEU A C 1
ATOM 764 O O . LEU A 1 99 ? -12.157 -6.642 -7.980 1.00 96.94 99 LEU A O 1
ATOM 768 N N . VAL A 1 100 ? -12.134 -8.850 -7.563 1.00 92.62 100 VAL A N 1
ATOM 769 C CA . VAL A 1 100 ? -11.784 -9.226 -8.937 1.00 92.62 100 VAL A CA 1
ATOM 770 C C . VAL A 1 100 ? -12.958 -9.111 -9.883 1.00 92.62 100 VAL A C 1
ATOM 772 O O . VAL A 1 100 ? -12.783 -8.591 -10.984 1.00 92.62 100 VAL A O 1
ATOM 775 N N . LEU A 1 101 ? -14.120 -9.615 -9.475 1.00 93.56 101 LEU A N 1
ATOM 776 C CA . LEU A 1 101 ? -15.285 -9.708 -10.339 1.00 93.56 101 LEU A CA 1
ATOM 777 C C . LEU A 1 101 ? -16.436 -8.840 -9.812 1.00 93.56 101 LEU A C 1
ATOM 779 O O . LEU A 1 101 ? -16.613 -8.717 -8.597 1.00 93.56 101 LEU A O 1
ATOM 783 N N . PRO A 1 102 ? -17.284 -8.301 -10.707 1.00 94.69 102 PRO A N 1
ATOM 784 C CA . PRO A 1 102 ? -18.512 -7.613 -10.308 1.00 94.69 102 PRO A CA 1
ATOM 785 C C . PRO A 1 102 ? -19.392 -8.472 -9.384 1.00 94.69 102 PRO A C 1
ATOM 787 O O . PRO A 1 102 ? -19.913 -7.990 -8.376 1.00 94.69 102 PRO A O 1
ATOM 790 N N . ASP A 1 103 ? -19.514 -9.765 -9.696 1.00 94.50 103 ASP A N 1
ATOM 791 C CA . ASP A 1 103 ? -20.324 -10.721 -8.932 1.00 94.50 103 ASP A CA 1
ATOM 792 C C . ASP A 1 103 ? -19.792 -10.942 -7.511 1.00 94.50 103 ASP A C 1
ATOM 794 O O . ASP A 1 103 ? -20.580 -11.154 -6.582 1.00 94.50 103 ASP A O 1
ATOM 798 N N . ASP A 1 104 ? -18.476 -10.829 -7.315 1.00 94.12 104 ASP A N 1
ATOM 799 C CA . ASP A 1 104 ? -17.854 -10.907 -5.995 1.00 94.12 104 ASP A CA 1
ATOM 800 C C . ASP A 1 104 ? -18.266 -9.712 -5.136 1.00 94.12 104 ASP A C 1
ATOM 802 O O . ASP A 1 104 ? -18.633 -9.896 -3.974 1.00 94.12 104 ASP A O 1
ATOM 806 N N . CYS A 1 105 ? -18.305 -8.504 -5.712 1.00 94.50 105 CYS A N 1
ATOM 807 C CA . CYS A 1 105 ? -18.798 -7.316 -5.015 1.00 94.50 105 CYS A CA 1
ATOM 808 C C . CYS A 1 105 ? -20.278 -7.433 -4.650 1.00 94.50 105 CYS A C 1
ATOM 810 O O . CYS A 1 105 ? -20.664 -7.090 -3.532 1.00 94.50 105 CYS A O 1
ATOM 812 N N . GLN A 1 106 ? -21.110 -7.975 -5.541 1.00 91.31 106 GLN A N 1
ATOM 813 C CA . GLN A 1 106 ? -22.517 -8.222 -5.221 1.00 91.31 106 GLN A CA 1
ATOM 814 C C . GLN A 1 106 ? -22.690 -9.291 -4.137 1.00 91.31 106 GLN A C 1
ATOM 816 O O . GLN A 1 106 ? -23.573 -9.191 -3.285 1.00 91.31 106 GLN A O 1
ATOM 821 N N . ARG A 1 107 ? -21.878 -10.355 -4.164 1.00 89.56 107 ARG A N 1
ATOM 822 C CA . ARG A 1 107 ? -21.900 -11.384 -3.120 1.00 89.56 107 ARG A CA 1
ATOM 823 C C . ARG A 1 107 ? -21.470 -10.790 -1.784 1.00 89.56 107 ARG A C 1
ATOM 825 O O . ARG A 1 107 ? -22.150 -11.032 -0.793 1.00 89.56 107 ARG A O 1
ATOM 832 N N . TYR A 1 108 ? -20.402 -10.000 -1.778 1.00 90.81 108 TYR A N 1
ATOM 833 C CA . TYR A 1 108 ? -19.896 -9.290 -0.611 1.00 90.81 108 TYR A CA 1
ATOM 834 C C . TYR A 1 108 ? -20.961 -8.380 0.016 1.00 90.81 108 TYR A C 1
ATOM 836 O O . TYR A 1 108 ? -21.241 -8.507 1.205 1.00 90.81 108 TYR A O 1
ATOM 844 N N . THR A 1 109 ? -21.621 -7.520 -0.766 1.00 88.19 109 THR A N 1
ATOM 845 C CA . THR A 1 109 ? -22.628 -6.583 -0.233 1.00 88.19 109 THR A CA 1
ATOM 846 C C . THR A 1 109 ? -23.839 -7.313 0.340 1.00 88.19 109 THR A C 1
ATOM 848 O O . THR A 1 109 ? -24.297 -6.979 1.435 1.00 88.19 109 THR A O 1
ATOM 851 N N . ARG A 1 110 ? -24.306 -8.374 -0.335 1.00 84.25 110 ARG A N 1
ATOM 852 C CA . ARG A 1 110 ? -25.420 -9.203 0.148 1.00 84.25 110 ARG A CA 1
ATOM 853 C C . ARG A 1 110 ? -25.164 -9.761 1.547 1.00 84.25 110 ARG A C 1
ATOM 855 O O . ARG A 1 110 ? -26.079 -9.729 2.366 1.00 84.25 110 ARG A O 1
ATOM 862 N N . LEU A 1 111 ? -23.937 -10.193 1.854 1.00 81.12 111 LEU A N 1
ATOM 863 C CA . LEU A 1 111 ? -23.602 -10.747 3.173 1.00 81.12 111 LEU A CA 1
ATOM 864 C C . LEU A 1 111 ? -23.930 -9.774 4.310 1.00 81.12 111 LEU A C 1
ATOM 866 O O . LEU A 1 111 ? -24.549 -10.179 5.294 1.00 81.12 111 LEU A O 1
ATOM 870 N N . PHE A 1 112 ? -23.601 -8.493 4.146 1.00 77.06 112 PHE A N 1
ATOM 871 C CA . PHE A 1 112 ? -23.828 -7.475 5.174 1.00 77.06 112 PHE A CA 1
ATOM 872 C C . PHE A 1 112 ? -25.282 -7.005 5.257 1.00 77.06 112 PHE A C 1
ATOM 874 O O . PHE A 1 112 ? -25.751 -6.717 6.355 1.00 77.06 112 PHE A O 1
ATOM 881 N N . THR A 1 113 ? -26.029 -7.015 4.148 1.00 68.94 113 THR A N 1
ATOM 882 C CA . THR A 1 113 ? -27.478 -6.722 4.176 1.00 68.94 113 THR A CA 1
ATOM 883 C C . THR A 1 113 ? -28.278 -7.794 4.927 1.00 68.94 113 THR A C 1
ATOM 885 O O . THR A 1 113 ? -29.204 -7.489 5.676 1.00 68.94 113 THR A O 1
ATOM 888 N N . THR A 1 114 ? -27.895 -9.070 4.796 1.00 57.81 114 THR A N 1
ATOM 889 C CA . THR A 1 114 ? -28.621 -10.182 5.430 1.00 57.81 114 THR A CA 1
ATOM 890 C C . THR A 1 114 ? -28.239 -10.435 6.885 1.00 57.81 114 THR A C 1
ATOM 892 O O . THR A 1 114 ? -29.087 -10.886 7.658 1.00 57.81 114 THR A O 1
ATOM 895 N N . TYR A 1 115 ? -26.980 -10.180 7.251 1.00 55.81 115 TYR A N 1
ATOM 896 C CA . TYR A 1 115 ? -26.402 -10.603 8.527 1.00 55.81 115 TYR A CA 1
ATOM 897 C C . TYR A 1 115 ? -26.809 -9.710 9.704 1.00 55.81 115 TYR A C 1
ATOM 899 O O . TYR A 1 115 ? -26.964 -10.207 10.821 1.00 55.81 115 TYR A O 1
ATOM 907 N N . ASP A 1 116 ? -27.013 -8.410 9.485 1.00 52.09 116 ASP A N 1
ATOM 908 C CA . ASP A 1 116 ? -26.933 -7.481 10.604 1.00 52.09 116 ASP A CA 1
ATOM 909 C C . ASP A 1 116 ? -28.278 -6.958 11.122 1.00 52.09 116 ASP A C 1
ATOM 911 O O . ASP A 1 116 ? -28.715 -5.841 10.847 1.00 52.09 116 ASP A O 1
ATOM 915 N N . GLY A 1 117 ? -28.922 -7.761 11.971 1.00 45.09 117 GLY A N 1
ATOM 916 C CA . GLY A 1 117 ? -30.042 -7.312 12.802 1.00 45.09 117 GLY A CA 1
ATOM 917 C C . GLY A 1 117 ? -29.725 -6.117 13.716 1.00 45.09 117 GLY A C 1
ATOM 918 O O . GLY A 1 117 ? -30.662 -5.468 14.174 1.00 45.09 117 GLY A O 1
ATOM 919 N N . ARG A 1 118 ? -28.444 -5.782 13.956 1.00 50.91 118 ARG A N 1
ATOM 920 C CA . ARG A 1 118 ? -28.034 -4.596 14.733 1.00 50.91 118 ARG A CA 1
ATOM 921 C C . ARG A 1 118 ? -28.049 -3.315 13.895 1.00 50.91 118 ARG A C 1
ATOM 923 O O . ARG A 1 118 ? -28.104 -2.233 14.469 1.00 50.91 118 ARG A O 1
ATOM 930 N N . TYR A 1 119 ? -28.052 -3.430 12.564 1.00 48.34 119 TYR A N 1
ATOM 931 C CA . TYR A 1 119 ? -28.121 -2.299 11.625 1.00 48.34 119 TYR A CA 1
ATOM 932 C C . TYR A 1 119 ? -29.399 -2.315 10.765 1.00 48.34 119 TYR A C 1
ATOM 934 O O . TYR A 1 119 ? -29.650 -1.374 10.022 1.00 48.34 119 TYR A O 1
ATOM 942 N N . ARG A 1 120 ? -30.262 -3.331 10.914 1.00 42.91 120 ARG A N 1
ATOM 943 C CA . ARG A 1 120 ? -31.538 -3.494 10.184 1.00 42.91 120 ARG A CA 1
ATOM 944 C C . ARG A 1 120 ? -32.552 -2.354 10.332 1.00 42.91 120 ARG A C 1
ATOM 946 O O . ARG A 1 120 ? -33.493 -2.299 9.549 1.00 42.91 120 ARG A O 1
ATOM 953 N N . ASN A 1 121 ? -32.400 -1.473 11.320 1.00 42.91 121 ASN A N 1
ATOM 954 C CA . ASN A 1 121 ? -33.351 -0.380 11.554 1.00 42.91 121 ASN A CA 1
ATOM 955 C C . ASN A 1 121 ? -33.011 0.926 10.834 1.00 42.91 121 ASN A C 1
ATOM 957 O O . ASN A 1 121 ? -33.758 1.896 10.957 1.00 42.91 121 ASN A O 1
ATOM 961 N N . SER A 1 122 ? -31.926 0.977 10.074 1.00 45.53 122 SER A N 1
ATOM 962 C CA . SER A 1 122 ? -31.660 2.104 9.196 1.00 45.53 122 SER A CA 1
ATOM 963 C C . SER A 1 122 ? -31.799 1.641 7.750 1.00 45.53 122 SER A C 1
ATOM 965 O O . SER A 1 122 ? -31.445 0.523 7.390 1.00 45.53 122 SER A O 1
ATOM 967 N N . SER A 1 123 ? -32.316 2.506 6.888 1.00 45.91 123 SER A N 1
ATOM 968 C CA . SER A 1 123 ? -32.332 2.361 5.428 1.00 45.91 123 SER A CA 1
ATOM 969 C C . SER A 1 123 ? -30.910 2.354 4.812 1.00 45.91 123 SER A C 1
ATOM 971 O O . SER A 1 123 ? -30.690 2.924 3.748 1.00 45.91 123 SER A O 1
ATOM 973 N N . GLN A 1 124 ? -29.930 1.776 5.518 1.00 48.69 124 GLN A N 1
ATOM 974 C CA . GLN A 1 124 ? -28.477 1.833 5.323 1.00 48.69 124 GLN A CA 1
ATOM 975 C C . GLN A 1 124 ? -27.890 0.519 4.789 1.00 48.69 124 GLN A C 1
ATOM 977 O O . GLN A 1 124 ? -26.678 0.320 4.860 1.00 48.69 124 GLN A O 1
ATOM 982 N N . GLU A 1 125 ? -28.704 -0.339 4.159 1.00 48.66 125 GLU A N 1
ATOM 983 C CA . GLU A 1 125 ? -28.193 -1.359 3.220 1.00 48.66 125 GLU A CA 1
ATOM 984 C C . GLU A 1 125 ? -27.241 -0.739 2.166 1.00 48.66 125 GLU A C 1
ATOM 986 O O . GLU A 1 125 ? -26.418 -1.438 1.582 1.00 48.66 125 GLU A O 1
ATOM 991 N N . ALA A 1 126 ? -27.305 0.586 1.982 1.00 52.00 126 ALA A N 1
ATOM 992 C CA . ALA A 1 126 ? -26.459 1.389 1.112 1.00 52.00 126 ALA A CA 1
ATOM 993 C C . ALA A 1 126 ? -25.002 1.582 1.582 1.00 52.00 126 ALA A C 1
ATOM 995 O O . ALA A 1 126 ? -24.146 1.759 0.731 1.00 52.00 126 ALA A O 1
ATOM 996 N N . ASN A 1 127 ? -24.658 1.499 2.873 1.00 76.94 127 ASN A N 1
ATOM 997 C CA . ASN A 1 127 ? -23.392 2.076 3.376 1.00 76.94 127 ASN A CA 1
ATOM 998 C C . ASN A 1 127 ? -22.120 1.239 3.120 1.00 76.94 127 ASN A C 1
ATOM 1000 O O . ASN A 1 127 ? -21.063 1.540 3.679 1.00 76.94 127 ASN A O 1
ATOM 1004 N N . MET A 1 128 ? -22.208 0.170 2.329 1.00 88.56 128 MET A N 1
ATOM 1005 C CA . MET A 1 128 ? -21.064 -0.673 1.987 1.00 88.56 128 MET A CA 1
ATOM 1006 C C . MET A 1 128 ? -20.420 -0.190 0.697 1.00 88.56 128 MET A C 1
ATOM 1008 O O . MET A 1 128 ? -21.112 0.147 -0.264 1.00 88.56 128 MET A O 1
ATOM 1012 N N . SER A 1 129 ? -19.093 -0.243 0.651 1.00 95.62 129 SER A N 1
ATOM 1013 C CA . SER A 1 129 ? -18.363 -0.023 -0.588 1.00 95.62 129 SER A CA 1
ATOM 1014 C C . SER A 1 129 ? -17.703 -1.295 -1.099 1.00 95.62 129 SER A C 1
ATOM 1016 O O . SER A 1 129 ? -17.347 -2.172 -0.316 1.00 95.62 129 SER A O 1
ATOM 1018 N N . CYS A 1 130 ? -17.585 -1.414 -2.417 1.00 97.75 130 CYS A N 1
ATOM 1019 C CA . CYS A 1 130 ? -16.839 -2.431 -3.138 1.00 97.75 130 CYS A CA 1
ATOM 1020 C C . CYS A 1 130 ? -16.583 -1.962 -4.571 1.00 97.75 130 CYS A C 1
ATOM 1022 O O . CYS A 1 130 ? -17.508 -1.556 -5.276 1.00 97.75 130 CYS A O 1
ATOM 1024 N N . GLY A 1 131 ? -15.326 -2.020 -4.995 1.00 98.25 131 GLY A N 1
ATOM 1025 C CA . GLY A 1 131 ? -14.915 -1.682 -6.349 1.00 98.25 131 GLY A CA 1
ATOM 1026 C C . GLY A 1 131 ? -14.341 -2.879 -7.093 1.00 98.25 131 GLY A C 1
ATOM 1027 O O . GLY A 1 131 ? -13.838 -3.815 -6.476 1.00 98.25 131 GLY A O 1
ATOM 1028 N N . TRP A 1 132 ? -14.366 -2.836 -8.420 1.00 98.31 132 TRP A N 1
ATOM 1029 C CA . TRP A 1 132 ? -13.632 -3.777 -9.270 1.00 98.31 132 TRP A CA 1
ATOM 1030 C C . TRP A 1 132 ? -13.059 -3.057 -10.489 1.00 98.31 132 TRP A C 1
ATOM 1032 O O . TRP A 1 132 ? -13.517 -1.978 -10.854 1.00 98.31 132 TRP A O 1
ATOM 1042 N N . TYR A 1 133 ? -12.071 -3.669 -11.132 1.00 98.00 133 TYR A N 1
ATOM 1043 C CA . TYR A 1 133 ? -11.584 -3.236 -12.441 1.00 98.00 133 TYR A CA 1
ATOM 1044 C C . TYR A 1 133 ? -12.032 -4.226 -13.506 1.00 98.00 133 TYR A C 1
ATOM 1046 O O . TYR A 1 133 ? -12.208 -5.415 -13.220 1.00 98.00 133 TYR A O 1
ATOM 1054 N N . ARG A 1 134 ? -12.191 -3.756 -14.739 1.00 95.94 134 ARG A N 1
ATOM 1055 C CA . ARG A 1 134 ? -12.462 -4.617 -15.883 1.00 95.94 134 ARG A CA 1
ATOM 1056 C C . ARG A 1 134 ? -11.355 -5.660 -16.051 1.00 95.94 134 ARG A C 1
ATOM 1058 O O . ARG A 1 134 ? -10.162 -5.372 -15.965 1.00 95.94 134 ARG A O 1
ATOM 1065 N N . THR A 1 135 ? -11.774 -6.896 -16.296 1.00 96.19 135 THR A N 1
ATOM 1066 C CA . THR A 1 135 ? -10.893 -8.054 -16.522 1.00 96.19 135 THR A CA 1
ATOM 1067 C C . THR A 1 135 ? -10.789 -8.428 -18.000 1.00 96.19 135 THR A C 1
ATOM 1069 O O . THR A 1 135 ? -10.058 -9.354 -18.351 1.00 96.19 135 THR A O 1
ATOM 1072 N N . LYS A 1 136 ? -11.510 -7.704 -18.860 1.00 96.19 136 LYS A N 1
ATOM 1073 C CA . LYS A 1 136 ? -11.594 -7.907 -20.303 1.00 96.19 136 LYS A CA 1
ATOM 1074 C C . LYS A 1 136 ? -11.562 -6.565 -21.033 1.00 96.19 136 LYS A C 1
ATOM 1076 O O . LYS A 1 136 ? -11.944 -5.548 -20.448 1.00 96.19 136 LYS A O 1
ATOM 1081 N N . ASP A 1 137 ? -11.128 -6.586 -22.287 1.00 94.88 137 ASP A N 1
ATOM 1082 C CA . ASP A 1 137 ? -11.162 -5.428 -23.179 1.00 94.88 137 ASP A CA 1
ATOM 1083 C C . ASP A 1 137 ? -12.558 -5.178 -23.786 1.00 94.88 137 ASP A C 1
ATOM 1085 O O . ASP A 1 137 ? -13.526 -5.888 -23.501 1.00 94.88 137 ASP A O 1
ATOM 1089 N N . ASP A 1 138 ? -12.662 -4.156 -24.640 1.00 94.44 138 ASP A N 1
ATOM 1090 C CA . ASP A 1 138 ? -13.922 -3.753 -25.283 1.00 94.44 138 ASP A CA 1
ATOM 1091 C C . ASP A 1 138 ? -14.470 -4.808 -26.272 1.00 94.44 138 ASP A C 1
ATOM 1093 O O . ASP A 1 138 ? -15.623 -4.719 -26.691 1.00 94.44 138 ASP A O 1
ATOM 1097 N N . ASN A 1 139 ? -13.669 -5.821 -26.627 1.00 96.50 139 ASN A N 1
ATOM 1098 C CA . ASN A 1 139 ? -14.048 -6.946 -27.486 1.00 96.50 139 ASN A CA 1
ATOM 1099 C C . ASN A 1 139 ? -14.329 -8.232 -26.682 1.00 96.50 139 ASN A C 1
ATOM 1101 O O . ASN A 1 139 ? -14.382 -9.317 -27.264 1.00 96.50 139 ASN A O 1
ATOM 1105 N N . ASP A 1 140 ? -14.496 -8.126 -25.358 1.00 95.50 140 ASP A N 1
ATOM 1106 C CA . ASP A 1 140 ? -14.690 -9.242 -24.419 1.00 95.50 140 ASP A CA 1
ATOM 1107 C C . ASP A 1 140 ? -13.495 -10.219 -24.347 1.00 95.50 140 ASP A C 1
ATOM 1109 O O . ASP A 1 140 ? -13.630 -11.349 -23.865 1.00 95.50 140 ASP A O 1
ATOM 1113 N N . VAL A 1 141 ? -12.298 -9.796 -24.771 1.00 96.88 141 VAL A N 1
ATOM 1114 C CA . VAL A 1 141 ? -11.075 -10.601 -24.658 1.00 96.88 141 VAL A CA 1
ATOM 1115 C C . VAL A 1 141 ? -10.484 -10.429 -23.253 1.00 96.88 141 VAL A C 1
ATOM 1117 O O . VAL A 1 141 ? -10.183 -9.302 -22.853 1.00 96.88 141 VAL A O 1
ATOM 1120 N N . PRO A 1 142 ? -10.284 -11.514 -22.477 1.00 96.75 142 PRO A N 1
ATOM 1121 C CA . PRO A 1 142 ? -9.682 -11.420 -21.151 1.00 96.75 142 PRO A CA 1
ATOM 1122 C C . PRO A 1 142 ? -8.251 -10.882 -21.186 1.00 96.75 142 PRO A C 1
ATOM 1124 O O . PRO A 1 142 ? -7.424 -11.335 -21.981 1.00 96.75 142 PRO A O 1
ATOM 1127 N N . TYR A 1 143 ? -7.925 -9.973 -20.266 1.00 96.12 143 TYR A N 1
ATOM 1128 C CA . TYR A 1 143 ? -6.535 -9.592 -20.033 1.00 96.12 143 TYR A CA 1
ATOM 1129 C C . TYR A 1 143 ? -5.770 -10.778 -19.450 1.00 96.12 143 TYR A C 1
ATOM 1131 O O . TYR A 1 143 ? -6.243 -11.427 -18.520 1.00 96.12 143 TYR A O 1
ATOM 1139 N N . ALA A 1 144 ? -4.555 -11.027 -19.940 1.00 94.19 144 ALA A N 1
ATOM 1140 C CA . ALA A 1 144 ? -3.750 -12.170 -19.503 1.00 94.19 144 ALA A CA 1
ATOM 1141 C C . ALA A 1 144 ? -3.400 -12.145 -18.003 1.00 94.19 144 ALA A C 1
ATOM 1143 O O . ALA A 1 144 ? -3.196 -13.195 -17.407 1.00 94.19 144 ALA A O 1
ATOM 1144 N N . SER A 1 145 ? -3.338 -10.961 -17.393 1.00 94.06 145 SER A N 1
ATOM 1145 C CA . SER A 1 145 ? -3.154 -10.775 -15.946 1.00 94.06 145 SER A CA 1
ATOM 1146 C C . SER A 1 145 ? -4.469 -10.654 -15.167 1.00 94.06 145 SER A C 1
ATOM 1148 O O . SER A 1 145 ? -4.462 -10.517 -13.945 1.00 94.06 145 SER A O 1
ATOM 1150 N N . GLY A 1 146 ? -5.599 -10.575 -15.876 1.00 94.19 146 GLY A N 1
ATOM 1151 C CA . GLY A 1 146 ? -6.873 -10.097 -15.352 1.00 94.19 146 GLY A CA 1
ATOM 1152 C C . GLY A 1 146 ? -6.919 -8.587 -15.085 1.00 94.19 146 GLY A C 1
ATOM 1153 O O . GLY A 1 146 ? -7.927 -8.109 -14.575 1.00 94.19 146 GLY A O 1
ATOM 1154 N N . PHE A 1 147 ? -5.880 -7.807 -15.394 1.00 95.88 147 PHE A N 1
ATOM 1155 C CA . PHE A 1 147 ? -5.843 -6.366 -15.141 1.00 95.88 147 PHE A CA 1
ATOM 1156 C C . PHE A 1 147 ? -5.272 -5.602 -16.336 1.00 95.88 147 PHE A C 1
ATOM 1158 O O . PHE A 1 147 ? -4.177 -5.897 -16.805 1.00 95.88 147 PHE A O 1
ATOM 1165 N N . GLU A 1 148 ? -6.000 -4.590 -16.807 1.00 96.06 148 GLU A N 1
ATOM 1166 C CA . GLU A 1 148 ? -5.685 -3.865 -18.046 1.00 96.06 148 GLU A CA 1
ATOM 1167 C C . GLU A 1 148 ? -4.242 -3.359 -18.130 1.00 96.06 148 GLU A C 1
ATOM 1169 O O . GLU A 1 148 ? -3.653 -3.367 -19.204 1.00 96.06 148 GLU A O 1
ATOM 1174 N N . TYR A 1 149 ? -3.659 -2.936 -17.010 1.00 96.50 149 TYR A N 1
ATOM 1175 C CA . TYR A 1 149 ? -2.339 -2.310 -16.996 1.00 96.50 149 TYR A CA 1
ATOM 1176 C C . TYR A 1 149 ? -1.179 -3.311 -16.944 1.00 96.50 149 TYR A C 1
ATOM 1178 O O . TYR A 1 149 ? -0.029 -2.905 -17.068 1.00 96.50 149 TYR A O 1
ATOM 1186 N N . LEU A 1 150 ? -1.441 -4.612 -16.780 1.00 96.50 150 LEU A N 1
ATOM 1187 C CA . LEU A 1 150 ? -0.401 -5.637 -16.695 1.00 96.50 150 LEU A CA 1
ATOM 1188 C C . LEU A 1 150 ? -0.485 -6.599 -17.880 1.00 96.50 150 LEU A C 1
ATOM 1190 O O . LEU A 1 150 ? -1.476 -7.309 -18.052 1.00 96.50 150 LEU A O 1
ATOM 1194 N N . ARG A 1 151 ? 0.599 -6.679 -18.659 1.00 95.75 151 ARG A N 1
ATOM 1195 C CA . ARG A 1 151 ? 0.711 -7.591 -19.809 1.00 95.75 151 ARG A CA 1
ATOM 1196 C C . ARG A 1 151 ? 0.585 -9.068 -19.420 1.00 95.75 151 ARG A C 1
ATOM 1198 O O . ARG A 1 151 ? 0.083 -9.865 -20.205 1.00 95.75 151 ARG A O 1
ATOM 1205 N N . HIS A 1 152 ? 1.055 -9.431 -18.234 1.00 95.31 152 HIS A N 1
ATOM 1206 C CA . HIS A 1 152 ? 0.938 -10.752 -17.622 1.00 95.31 152 HIS A CA 1
ATOM 1207 C C . HIS A 1 152 ? 0.903 -10.590 -16.098 1.00 95.31 152 HIS A C 1
ATOM 1209 O O . HIS A 1 152 ? 1.165 -9.502 -15.586 1.00 95.31 152 HIS A O 1
ATOM 1215 N N . GLU A 1 153 ? 0.568 -11.650 -15.366 1.00 93.19 153 GLU A N 1
ATOM 1216 C CA . GLU A 1 153 ? 0.628 -11.633 -13.901 1.00 93.19 153 GLU A CA 1
ATOM 1217 C C . GLU A 1 153 ? 2.061 -11.366 -13.419 1.00 93.19 153 GLU A C 1
ATOM 1219 O O . GLU A 1 153 ? 3.023 -11.873 -13.997 1.00 93.19 153 GLU A O 1
ATOM 1224 N N . VAL A 1 154 ? 2.196 -10.548 -12.377 1.00 93.06 154 VAL A N 1
ATOM 1225 C CA . VAL A 1 154 ? 3.450 -10.297 -11.658 1.00 93.06 154 VAL A CA 1
ATOM 1226 C C . VAL A 1 154 ? 3.107 -10.395 -10.180 1.00 93.06 154 VAL A C 1
ATOM 1228 O O . VAL A 1 154 ? 2.289 -9.608 -9.713 1.00 93.06 154 VAL A O 1
ATOM 1231 N N . GLY A 1 155 ? 3.662 -11.356 -9.443 1.00 89.00 155 GLY A N 1
ATOM 1232 C CA . GLY A 1 155 ? 3.217 -11.604 -8.066 1.00 89.00 155 GLY A CA 1
ATOM 1233 C C . GLY A 1 155 ? 1.701 -11.851 -7.994 1.00 89.00 155 GLY A C 1
ATOM 1234 O O . GLY A 1 155 ? 1.143 -12.561 -8.828 1.00 89.00 155 GLY A O 1
ATOM 1235 N N . VAL A 1 156 ? 1.018 -11.235 -7.025 1.00 86.69 156 VAL A N 1
ATOM 1236 C CA . VAL A 1 156 ? -0.442 -11.344 -6.869 1.00 86.69 156 VAL A CA 1
ATOM 1237 C C . VAL A 1 156 ? -1.138 -10.102 -7.436 1.00 86.69 156 VAL A C 1
ATOM 1239 O O . VAL A 1 156 ? -1.062 -9.012 -6.868 1.00 86.69 156 VAL A O 1
ATOM 1242 N N . THR A 1 157 ? -1.894 -10.261 -8.530 1.00 87.62 157 THR A N 1
ATOM 1243 C CA . THR A 1 157 ? -2.571 -9.142 -9.223 1.00 87.62 157 THR A CA 1
ATOM 1244 C C . THR A 1 157 ? -3.495 -8.314 -8.319 1.00 87.62 157 THR A C 1
ATOM 1246 O O . THR A 1 157 ? -3.633 -7.103 -8.509 1.00 87.62 157 THR A O 1
ATOM 1249 N N . ALA A 1 158 ? -4.122 -8.928 -7.311 1.00 91.31 158 ALA A N 1
ATOM 1250 C CA . ALA A 1 158 ? -4.986 -8.215 -6.367 1.00 91.31 158 ALA A CA 1
ATOM 1251 C C . ALA A 1 158 ? -4.233 -7.130 -5.573 1.00 91.31 158 ALA A C 1
ATOM 1253 O O . ALA A 1 158 ? -4.777 -6.042 -5.364 1.00 91.31 158 ALA A O 1
ATOM 1254 N N . TRP A 1 159 ? -2.968 -7.370 -5.209 1.00 94.12 159 TRP A N 1
ATOM 1255 C CA . TRP A 1 159 ? -2.137 -6.382 -4.515 1.00 94.12 159 TRP A CA 1
ATOM 1256 C C . TRP A 1 159 ? -1.841 -5.174 -5.407 1.00 94.12 159 TRP A C 1
ATOM 1258 O O . TRP A 1 159 ? -1.922 -4.032 -4.964 1.00 94.12 159 TRP A O 1
ATOM 1268 N N . TRP A 1 160 ? -1.619 -5.383 -6.704 1.00 96.56 160 TRP A N 1
ATOM 1269 C CA . TRP A 1 160 ? -1.424 -4.275 -7.644 1.00 96.56 160 TRP A CA 1
ATOM 1270 C C . TRP A 1 160 ? -2.674 -3.413 -7.824 1.00 96.56 160 TRP A C 1
ATOM 1272 O O . TRP A 1 160 ? -2.570 -2.192 -7.938 1.00 96.56 160 TRP A O 1
ATOM 1282 N N . ARG A 1 161 ? -3.871 -4.008 -7.772 1.00 97.25 161 ARG A N 1
ATOM 1283 C CA . ARG A 1 161 ? -5.130 -3.244 -7.778 1.00 97.25 161 ARG A CA 1
ATOM 1284 C C . ARG A 1 161 ? -5.325 -2.428 -6.500 1.00 97.25 161 ARG A C 1
ATOM 1286 O O . ARG A 1 161 ? -5.814 -1.299 -6.592 1.00 97.25 161 ARG A O 1
ATOM 1293 N N . LYS A 1 162 ? -4.914 -2.956 -5.336 1.00 97.62 162 LYS A N 1
ATOM 1294 C CA . LYS A 1 162 ? -4.853 -2.209 -4.062 1.00 97.62 162 LYS A CA 1
ATOM 1295 C C . LYS A 1 162 ? -3.994 -0.956 -4.234 1.00 97.62 162 LYS A C 1
ATOM 1297 O O . LYS A 1 162 ? -4.501 0.150 -4.049 1.00 97.62 162 LYS A O 1
ATOM 1302 N N . TRP A 1 163 ? -2.742 -1.111 -4.665 1.00 97.94 163 TRP A N 1
ATOM 1303 C CA . TRP A 1 163 ? -1.810 0.015 -4.804 1.00 97.94 163 TRP A CA 1
ATOM 1304 C C . TRP A 1 163 ? -2.220 1.010 -5.886 1.00 97.94 163 TRP A C 1
ATOM 1306 O O . TRP A 1 163 ? -2.154 2.212 -5.648 1.00 97.94 163 TRP A O 1
ATOM 1316 N N . PHE A 1 164 ? -2.730 0.544 -7.029 1.00 98.38 164 PHE A N 1
ATOM 1317 C CA . PHE A 1 164 ? -3.249 1.429 -8.074 1.00 98.38 164 PHE A CA 1
ATOM 1318 C C . PHE A 1 164 ? -4.418 2.288 -7.571 1.00 98.38 164 PHE A C 1
ATOM 1320 O O . PHE A 1 164 ? -4.448 3.501 -7.786 1.00 98.38 164 PHE A O 1
ATOM 1327 N N . THR A 1 165 ? -5.359 1.682 -6.842 1.00 98.69 165 THR A N 1
ATOM 1328 C CA . THR A 1 165 ? -6.508 2.401 -6.268 1.00 98.69 165 THR A CA 1
ATOM 1329 C C . THR A 1 165 ? -6.063 3.378 -5.179 1.00 98.69 165 THR A C 1
ATOM 1331 O O . THR A 1 165 ? -6.498 4.530 -5.173 1.00 98.69 165 THR A O 1
ATOM 1334 N N . ALA A 1 166 ? -5.153 2.950 -4.299 1.00 98.50 166 ALA A N 1
ATOM 1335 C CA . ALA A 1 166 ? -4.580 3.788 -3.252 1.00 98.50 166 ALA A CA 1
ATOM 1336 C C . ALA A 1 166 ? -3.819 4.993 -3.826 1.00 98.50 166 ALA A C 1
ATOM 1338 O O . ALA A 1 166 ? -4.049 6.117 -3.387 1.00 98.50 166 ALA A O 1
ATOM 1339 N N . ALA A 1 167 ? -2.991 4.794 -4.856 1.00 98.31 167 ALA A N 1
ATOM 1340 C CA . ALA A 1 167 ? -2.264 5.867 -5.534 1.00 98.31 167 ALA A CA 1
ATOM 1341 C C . ALA A 1 167 ? -3.216 6.934 -6.095 1.00 98.31 167 ALA A C 1
ATOM 1343 O O . ALA A 1 167 ? -3.023 8.127 -5.864 1.00 98.31 167 ALA A O 1
ATOM 1344 N N . ARG A 1 168 ? -4.285 6.512 -6.785 1.00 98.50 168 ARG A N 1
ATOM 1345 C CA . ARG A 1 168 ? -5.294 7.432 -7.335 1.00 98.50 168 ARG A CA 1
ATOM 1346 C C . ARG A 1 168 ? -6.031 8.194 -6.234 1.00 98.50 168 ARG A C 1
ATOM 1348 O O . ARG A 1 168 ? -6.265 9.390 -6.385 1.00 98.50 168 ARG A O 1
ATOM 1355 N N . ALA A 1 169 ? -6.365 7.535 -5.125 1.00 98.69 169 ALA A N 1
ATOM 1356 C CA . ALA A 1 169 ? -6.993 8.182 -3.975 1.00 98.69 169 ALA A CA 1
ATOM 1357 C C . ALA A 1 169 ? -6.068 9.234 -3.333 1.00 98.69 169 ALA A C 1
ATOM 1359 O O . ALA A 1 169 ? -6.491 10.376 -3.142 1.00 98.69 169 ALA A O 1
ATOM 1360 N N . VAL A 1 170 ? -4.799 8.896 -3.079 1.00 98.50 170 VAL A N 1
ATOM 1361 C CA . VAL A 1 170 ? -3.810 9.834 -2.518 1.00 98.50 170 VAL A CA 1
ATOM 1362 C C . VAL A 1 170 ? -3.623 11.048 -3.429 1.00 98.50 170 VAL A C 1
ATOM 1364 O O . VAL A 1 170 ? -3.690 12.185 -2.964 1.00 98.50 170 VAL A O 1
ATOM 1367 N N . MET A 1 171 ? -3.480 10.839 -4.741 1.00 98.00 171 MET A N 1
ATOM 1368 C CA . MET A 1 171 ? -3.343 11.938 -5.705 1.00 98.00 171 MET A CA 1
ATOM 1369 C C . MET A 1 171 ? -4.592 12.826 -5.795 1.00 98.00 171 MET A C 1
ATOM 1371 O O . MET A 1 171 ? -4.488 14.023 -6.048 1.00 98.00 171 MET A O 1
ATOM 1375 N N . LEU A 1 172 ? -5.780 12.283 -5.527 1.00 98.25 172 LEU A N 1
ATOM 1376 C CA . LEU A 1 172 ? -7.015 13.065 -5.410 1.00 98.25 172 LEU A CA 1
ATOM 1377 C C . LEU A 1 172 ? -7.168 13.772 -4.047 1.00 98.25 172 LEU A C 1
ATOM 1379 O O . LEU A 1 172 ? -8.181 14.433 -3.811 1.00 98.25 172 LEU A O 1
ATOM 1383 N N . GLY A 1 173 ? -6.169 13.682 -3.163 1.00 97.62 173 GLY A N 1
ATOM 1384 C CA . GLY A 1 173 ? -6.129 14.379 -1.877 1.00 97.62 173 GLY A CA 1
ATOM 1385 C C . GLY A 1 173 ? -6.845 13.650 -0.738 1.00 97.62 173 GLY A C 1
ATOM 1386 O O . GLY A 1 173 ? -7.246 14.297 0.237 1.00 97.62 173 GLY A O 1
ATOM 1387 N N . TYR A 1 174 ? -7.039 12.335 -0.867 1.00 98.69 174 TYR A N 1
ATOM 1388 C CA . TYR A 1 174 ? -7.522 11.476 0.211 1.00 98.69 174 TYR A CA 1
ATOM 1389 C C . TYR A 1 174 ? -6.367 10.953 1.067 1.00 98.69 174 TYR A C 1
ATOM 1391 O O . TYR A 1 174 ? -5.268 10.696 0.579 1.00 98.69 174 TYR A O 1
ATOM 1399 N N . ASN A 1 175 ? -6.650 10.751 2.348 1.00 98.75 175 ASN A N 1
ATOM 1400 C CA . ASN A 1 175 ? -5.813 9.969 3.242 1.00 98.75 175 ASN A CA 1
ATOM 1401 C C . ASN A 1 175 ? -6.205 8.498 3.078 1.00 98.75 175 ASN A C 1
ATOM 1403 O O . ASN A 1 175 ? -7.390 8.173 2.960 1.00 98.75 175 ASN A O 1
ATOM 1407 N N . VAL A 1 176 ? -5.219 7.610 3.037 1.00 98.75 176 VAL A N 1
ATOM 1408 C CA . VAL A 1 176 ? -5.440 6.201 2.704 1.00 98.75 176 VAL A CA 1
ATOM 1409 C C . VAL A 1 176 ? -4.785 5.321 3.753 1.00 98.75 176 VAL A C 1
ATOM 1411 O O . VAL A 1 176 ? -3.639 5.534 4.117 1.00 98.75 176 VAL A O 1
ATOM 1414 N N . MET A 1 177 ? -5.494 4.306 4.222 1.00 98.69 177 MET A N 1
ATOM 1415 C CA . MET A 1 177 ? -4.928 3.152 4.904 1.00 98.69 177 MET A CA 1
ATOM 1416 C C . MET A 1 177 ? -5.009 1.971 3.935 1.00 98.69 177 MET A C 1
ATOM 1418 O O . MET A 1 177 ? -6.088 1.434 3.694 1.00 98.69 177 MET A O 1
ATOM 1422 N N . ALA A 1 178 ? -3.886 1.612 3.323 1.00 98.44 178 ALA A N 1
ATOM 1423 C CA . ALA A 1 178 ? -3.770 0.446 2.462 1.00 98.44 178 ALA A CA 1
ATOM 1424 C C . ALA A 1 178 ? -3.392 -0.765 3.324 1.00 98.44 178 ALA A C 1
ATOM 1426 O O . ALA A 1 178 ? -2.336 -0.752 3.956 1.00 98.44 178 ALA A O 1
ATOM 1427 N N . ILE A 1 179 ? -4.257 -1.778 3.371 1.00 97.69 179 ILE A N 1
ATOM 1428 C CA . ILE A 1 179 ? -4.068 -2.959 4.227 1.00 97.69 179 ILE A CA 1
ATOM 1429 C C . ILE A 1 179 ? -4.202 -4.261 3.438 1.00 97.69 179 ILE A C 1
ATOM 1431 O O . ILE A 1 179 ? -4.824 -4.278 2.375 1.00 97.69 179 ILE A O 1
ATOM 1435 N N . ASP A 1 180 ? -3.645 -5.341 3.973 1.00 95.06 180 ASP A N 1
ATOM 1436 C CA . ASP A 1 180 ? -3.970 -6.712 3.576 1.00 95.06 180 ASP A CA 1
ATOM 1437 C C . ASP A 1 180 ? -5.151 -7.263 4.386 1.00 95.06 180 ASP A C 1
ATOM 1439 O O . ASP A 1 180 ? -5.630 -6.674 5.364 1.00 95.06 180 ASP A O 1
ATOM 1443 N N . GLU A 1 181 ? -5.669 -8.409 3.952 1.00 92.25 181 GLU A N 1
ATOM 1444 C CA . GLU A 1 181 ? -6.836 -9.045 4.549 1.00 92.25 181 GLU A CA 1
ATOM 1445 C C . GLU A 1 181 ? -6.568 -9.691 5.911 1.00 92.25 181 GLU A C 1
ATOM 1447 O O . GLU A 1 181 ? -7.488 -10.115 6.599 1.00 92.25 181 GLU A O 1
ATOM 1452 N N . ASP A 1 182 ? -5.319 -9.819 6.308 1.00 92.00 182 ASP A N 1
ATOM 1453 C CA . ASP A 1 182 ? -4.853 -10.427 7.551 1.00 92.00 182 ASP A CA 1
ATOM 1454 C C . ASP A 1 182 ? -4.374 -9.380 8.570 1.00 92.00 182 ASP A C 1
ATOM 1456 O O . ASP A 1 182 ? -3.736 -9.707 9.578 1.00 92.00 182 ASP A O 1
ATOM 1460 N N . VAL A 1 183 ? -4.748 -8.123 8.331 1.00 94.88 183 VAL A N 1
ATOM 1461 C CA . VAL A 1 183 ? -4.654 -7.032 9.290 1.00 94.88 183 VAL A CA 1
ATOM 1462 C C . VAL A 1 183 ? -5.847 -7.058 10.255 1.00 94.88 183 VAL A C 1
ATOM 1464 O O . VAL A 1 183 ? -7.006 -7.304 9.889 1.00 94.88 183 VAL A O 1
ATOM 1467 N N . VAL A 1 184 ? -5.557 -6.790 11.525 1.00 93.44 184 VAL A N 1
ATOM 1468 C CA . VAL A 1 184 ? -6.520 -6.638 12.617 1.00 93.44 184 VAL A CA 1
ATOM 1469 C C . VAL A 1 184 ? -6.495 -5.206 13.144 1.00 93.44 184 VAL A C 1
ATOM 1471 O O . VAL A 1 184 ? -5.436 -4.594 13.275 1.00 93.44 184 VAL A O 1
ATOM 1474 N N . VAL A 1 185 ? -7.676 -4.676 13.466 1.00 92.31 185 VAL A N 1
ATOM 1475 C CA . VAL A 1 185 ? -7.822 -3.380 14.137 1.00 92.31 185 VAL A CA 1
ATOM 1476 C C . VAL A 1 185 ? -7.963 -3.644 15.630 1.00 92.31 185 VAL A C 1
ATOM 1478 O O . VAL A 1 185 ? -8.867 -4.366 16.050 1.00 92.31 185 VAL A O 1
ATOM 1481 N N . LEU A 1 186 ? -7.048 -3.093 16.418 1.00 90.12 186 LEU A N 1
ATOM 1482 C CA . LEU A 1 186 ? -6.912 -3.362 17.852 1.00 90.12 186 LEU A CA 1
ATOM 1483 C C . LEU A 1 186 ? -7.203 -2.133 18.718 1.00 90.12 186 LEU A C 1
ATOM 1485 O O . LEU A 1 186 ? -7.455 -2.267 19.915 1.00 90.12 186 LEU A O 1
ATOM 1489 N N . GLY A 1 187 ? -7.200 -0.942 18.121 1.00 88.25 187 GLY A N 1
ATOM 1490 C CA . GLY A 1 187 ? -7.411 0.317 18.821 1.00 88.25 187 GLY A CA 1
ATOM 1491 C C . GLY A 1 187 ? -7.753 1.469 17.879 1.00 88.25 187 GLY A C 1
ATOM 1492 O O . GLY A 1 187 ? -8.007 1.283 16.692 1.00 88.25 187 GLY A O 1
ATOM 1493 N N . ASP A 1 188 ? -7.773 2.684 18.426 1.00 89.25 188 ASP A N 1
ATOM 1494 C CA . ASP A 1 188 ? -8.069 3.906 17.672 1.00 89.25 188 ASP A CA 1
ATOM 1495 C C . ASP A 1 188 ? -6.827 4.420 16.929 1.00 89.25 188 ASP A C 1
ATOM 1497 O O . ASP A 1 188 ? -6.126 5.310 17.417 1.00 89.25 188 ASP A O 1
ATOM 1501 N N . TRP A 1 189 ? -6.567 3.872 15.738 1.00 93.69 189 TRP A N 1
ATOM 1502 C CA . TRP A 1 189 ? -5.454 4.288 14.875 1.00 93.69 189 TRP A CA 1
ATOM 1503 C C . TRP A 1 189 ? -5.432 5.799 14.653 1.00 93.69 189 TRP A C 1
ATOM 1505 O O . TRP A 1 189 ? -4.428 6.461 14.918 1.00 93.69 189 TRP A O 1
ATOM 1515 N N . TYR A 1 190 ? -6.562 6.360 14.214 1.00 95.00 190 TYR A N 1
ATOM 1516 C CA . TYR A 1 190 ? -6.657 7.779 13.887 1.00 95.00 190 TYR A CA 1
ATOM 1517 C C . TYR A 1 190 ? -6.403 8.672 15.098 1.00 95.00 190 TYR A C 1
ATOM 1519 O O . TYR A 1 190 ? -5.708 9.676 14.962 1.00 95.00 190 TYR A O 1
ATOM 1527 N N . GLY A 1 191 ? -6.903 8.308 16.281 1.00 91.12 191 GLY A N 1
ATOM 1528 C CA . GLY A 1 191 ? -6.627 9.055 17.510 1.00 91.12 191 GLY A CA 1
ATOM 1529 C C . GLY A 1 191 ? -5.134 9.174 17.825 1.00 91.12 191 GLY A C 1
ATOM 1530 O O . GLY A 1 191 ? -4.701 10.216 18.321 1.00 91.12 191 GLY A O 1
ATOM 1531 N N . LEU A 1 192 ? -4.341 8.150 17.490 1.00 91.75 192 LEU A N 1
ATOM 1532 C CA . LEU A 1 192 ? -2.887 8.169 17.660 1.00 91.75 192 LEU A CA 1
ATOM 1533 C C . LEU A 1 192 ? -2.211 9.016 16.573 1.00 91.75 192 LEU A C 1
ATOM 1535 O O . LEU A 1 192 ? -1.548 10.005 16.880 1.00 91.75 192 LEU A O 1
ATOM 1539 N N . VAL A 1 193 ? -2.399 8.673 15.296 1.00 94.88 193 VAL A N 1
ATOM 1540 C CA . VAL A 1 193 ? -1.616 9.268 14.192 1.00 94.88 193 VAL A CA 1
ATOM 1541 C C . VAL A 1 193 ? -2.044 10.675 13.789 1.00 94.88 193 VAL A C 1
ATOM 1543 O O . VAL A 1 193 ? -1.271 11.386 13.144 1.00 94.88 193 VAL A O 1
ATOM 1546 N N . LYS A 1 194 ? -3.257 11.103 14.158 1.00 95.19 194 LYS A N 1
ATOM 1547 C CA . LYS A 1 194 ? -3.742 12.474 13.918 1.00 95.19 194 LYS A CA 1
ATOM 1548 C C . LYS A 1 194 ? -3.317 13.457 14.995 1.00 95.19 194 LYS A C 1
ATOM 1550 O O . LYS A 1 194 ? -3.592 14.649 14.864 1.00 95.19 194 LYS A O 1
ATOM 1555 N N . SER A 1 195 ? -2.637 12.982 16.025 1.00 92.81 195 SER A N 1
ATOM 1556 C CA . SER A 1 195 ? -2.253 13.797 17.161 1.00 92.81 195 SER A CA 1
ATOM 1557 C C . SER A 1 195 ? -0.748 14.061 17.186 1.00 92.81 195 SER A C 1
ATOM 1559 O O . SER A 1 195 ? 0.031 13.221 16.730 1.00 92.81 195 SER A O 1
ATOM 1561 N N . PRO A 1 196 ? -0.295 15.212 17.712 1.00 93.44 196 PRO A N 1
ATOM 1562 C CA . PRO A 1 196 ? 1.128 15.479 17.862 1.00 93.44 196 PRO A CA 1
ATOM 1563 C C . PRO A 1 196 ? 1.824 14.459 18.785 1.00 93.44 196 PRO A C 1
ATOM 1565 O O . PRO A 1 196 ? 1.210 13.982 19.738 1.00 93.44 196 PRO A O 1
ATOM 1568 N N . PRO A 1 197 ? 3.104 14.134 18.528 1.00 94.06 197 PRO A N 1
ATOM 1569 C CA . PRO A 1 197 ? 3.910 14.589 17.397 1.00 94.06 197 PRO A CA 1
ATOM 1570 C C . PRO A 1 197 ? 3.664 13.788 16.106 1.00 94.06 197 PRO A C 1
ATOM 1572 O O . PRO A 1 197 ? 4.275 14.102 15.091 1.00 94.06 197 PRO A O 1
ATOM 1575 N N . LEU A 1 198 ? 2.809 12.762 16.102 1.00 95.38 198 LEU A N 1
ATOM 1576 C CA . LEU A 1 198 ? 2.627 11.862 14.955 1.00 95.38 198 LEU A CA 1
ATOM 1577 C C . LEU A 1 198 ? 1.934 12.511 13.753 1.00 95.38 198 LEU A C 1
ATOM 1579 O O . LEU A 1 198 ? 2.213 12.143 12.615 1.00 95.38 198 LEU A O 1
ATOM 1583 N N . SER A 1 199 ? 1.101 13.522 13.983 1.00 96.50 199 SER A N 1
ATOM 1584 C CA . SER A 1 199 ? 0.372 14.243 12.930 1.00 96.50 199 SER A CA 1
ATOM 1585 C C . SER A 1 199 ? 1.262 14.922 11.881 1.00 96.50 199 SER A C 1
ATOM 1587 O O . SER A 1 199 ? 0.762 15.326 10.834 1.00 96.50 199 SER A O 1
ATOM 1589 N N . GLN A 1 200 ? 2.562 15.079 12.160 1.00 97.06 200 GLN A N 1
ATOM 1590 C CA . GLN A 1 200 ? 3.539 15.637 11.218 1.00 97.06 200 GLN A CA 1
ATOM 1591 C C . GLN A 1 200 ? 4.023 14.622 10.169 1.00 97.06 200 GLN A C 1
ATOM 1593 O O . GLN A 1 200 ? 4.594 15.024 9.159 1.00 97.06 200 GLN A O 1
ATOM 1598 N N . TYR A 1 201 ? 3.847 13.324 10.424 1.00 98.44 201 TYR A N 1
ATOM 1599 C CA . TYR A 1 201 ? 4.252 12.269 9.504 1.00 98.44 201 TYR A CA 1
ATOM 1600 C C . TYR A 1 201 ? 3.201 12.106 8.416 1.00 98.44 201 TYR A C 1
ATOM 1602 O O . TYR A 1 201 ? 2.007 11.965 8.701 1.00 98.44 201 TYR A O 1
ATOM 1610 N N . THR A 1 202 ? 3.666 12.104 7.174 1.00 98.50 202 THR A N 1
ATOM 1611 C CA . THR A 1 202 ? 2.833 11.961 5.984 1.00 98.50 202 THR A CA 1
ATOM 1612 C C . THR A 1 202 ? 2.571 10.497 5.667 1.00 98.50 202 THR A C 1
ATOM 1614 O O . THR A 1 202 ? 1.512 10.173 5.143 1.00 98.50 202 THR A O 1
ATOM 1617 N N . MET A 1 203 ? 3.500 9.598 6.000 1.00 98.31 203 MET A N 1
ATOM 1618 C CA . MET A 1 203 ? 3.353 8.171 5.725 1.00 98.31 203 MET A CA 1
ATOM 1619 C C . MET A 1 203 ? 3.889 7.313 6.870 1.00 98.31 203 MET A C 1
ATOM 1621 O O . MET A 1 203 ? 4.955 7.581 7.420 1.00 98.31 203 MET A O 1
ATOM 1625 N N . PHE A 1 204 ? 3.156 6.250 7.178 1.00 98.38 204 PHE A N 1
ATOM 1626 C CA . PHE A 1 204 ? 3.536 5.169 8.074 1.00 98.38 204 PHE A CA 1
ATOM 1627 C C . PHE A 1 204 ? 3.484 3.865 7.290 1.00 98.38 204 PHE A C 1
ATOM 1629 O O . PHE A 1 204 ? 2.533 3.646 6.541 1.00 98.38 204 PHE A O 1
ATOM 1636 N N . SER A 1 205 ? 4.464 2.990 7.463 1.00 97.44 205 SER A N 1
ATOM 1637 C CA . SER A 1 205 ? 4.408 1.652 6.880 1.00 97.44 205 SER A CA 1
ATOM 1638 C C . SER A 1 205 ? 5.025 0.635 7.812 1.00 97.44 205 SER A C 1
ATOM 1640 O O . SER A 1 205 ? 6.000 0.934 8.502 1.00 97.44 205 SER A O 1
ATOM 1642 N N . GLN A 1 206 ? 4.468 -0.567 7.813 1.00 95.25 206 GLN A N 1
ATOM 1643 C CA . GLN A 1 206 ? 5.044 -1.675 8.554 1.00 95.25 206 GLN A CA 1
ATOM 1644 C C . GLN A 1 206 ? 6.416 -2.064 7.990 1.00 95.25 206 GLN A C 1
ATOM 1646 O O . GLN A 1 206 ? 6.643 -2.032 6.778 1.00 95.25 206 GLN A O 1
ATOM 1651 N N . ALA A 1 207 ? 7.314 -2.460 8.884 1.00 93.25 207 ALA A N 1
ATOM 1652 C CA . ALA A 1 207 ? 8.611 -3.027 8.574 1.00 93.25 207 ALA A CA 1
ATOM 1653 C C . ALA A 1 207 ? 8.514 -4.509 8.180 1.00 93.25 207 ALA A C 1
ATOM 1655 O O . ALA A 1 207 ? 7.977 -5.328 8.924 1.00 93.25 207 ALA A O 1
ATOM 1656 N N . GLU A 1 208 ? 9.113 -4.858 7.045 1.00 90.00 208 GLU A N 1
ATOM 1657 C CA . GLU A 1 208 ? 9.512 -6.236 6.712 1.00 90.00 208 GLU A CA 1
ATOM 1658 C C . GLU A 1 208 ? 10.900 -6.550 7.292 1.00 90.00 208 GLU A C 1
ATOM 1660 O O . GLU A 1 208 ? 11.202 -7.640 7.766 1.00 90.00 208 GLU A O 1
ATOM 1665 N N . CYS A 1 209 ? 11.768 -5.545 7.244 1.00 88.94 209 CYS A N 1
ATOM 1666 C CA . CYS A 1 209 ? 13.127 -5.548 7.758 1.00 88.94 209 CYS A CA 1
ATOM 1667 C C . CYS A 1 209 ? 13.417 -4.134 8.293 1.00 88.94 209 CYS A C 1
ATOM 1669 O O . CYS A 1 209 ? 12.633 -3.220 8.021 1.00 88.94 209 CYS A O 1
ATOM 1671 N N . PRO A 1 210 ? 14.555 -3.878 8.963 1.00 89.12 210 PRO A N 1
ATOM 1672 C CA . PRO A 1 210 ? 14.869 -2.545 9.482 1.00 89.12 210 PRO A CA 1
ATOM 1673 C C . PRO A 1 210 ? 14.809 -1.404 8.457 1.00 89.12 210 PRO A C 1
ATOM 1675 O O . PRO A 1 210 ? 14.678 -0.254 8.843 1.00 89.12 210 PRO A O 1
ATOM 1678 N N . ASN A 1 211 ? 14.897 -1.679 7.155 1.00 91.38 211 ASN A N 1
ATOM 1679 C CA . ASN A 1 211 ? 14.813 -0.665 6.097 1.00 91.38 211 ASN A CA 1
ATOM 1680 C C . ASN A 1 211 ? 13.894 -1.086 4.942 1.00 91.38 211 ASN A C 1
ATOM 1682 O O . ASN A 1 211 ? 14.035 -0.581 3.831 1.00 91.38 211 ASN A O 1
ATOM 1686 N N . CYS A 1 212 ? 12.998 -2.041 5.188 1.00 92.94 212 CYS A N 1
ATOM 1687 C CA . CYS A 1 212 ? 12.128 -2.614 4.170 1.00 92.94 212 CYS A CA 1
ATOM 1688 C C . CYS A 1 212 ? 10.673 -2.416 4.564 1.00 92.94 212 CYS A C 1
ATOM 1690 O O . CYS A 1 212 ? 10.315 -2.649 5.716 1.00 92.94 212 CYS A O 1
ATOM 1692 N N . ILE A 1 213 ? 9.844 -2.032 3.603 1.00 95.38 213 ILE A N 1
ATOM 1693 C CA . ILE A 1 213 ? 8.395 -1.979 3.762 1.00 95.38 213 ILE A CA 1
ATOM 1694 C C . ILE A 1 213 ? 7.840 -3.392 3.636 1.00 95.38 213 ILE A C 1
ATOM 1696 O O . ILE A 1 213 ? 8.206 -4.114 2.713 1.00 95.38 213 ILE A O 1
ATOM 1700 N N . ASN A 1 214 ? 6.925 -3.747 4.529 1.00 94.38 214 ASN A N 1
ATOM 1701 C CA . ASN A 1 214 ? 5.984 -4.833 4.323 1.00 94.38 214 ASN A CA 1
ATOM 1702 C C . ASN A 1 214 ? 4.712 -4.279 3.645 1.00 94.38 214 ASN A C 1
ATOM 1704 O O . ASN A 1 214 ? 4.183 -3.247 4.062 1.00 94.38 214 ASN A O 1
ATOM 1708 N N . GLY A 1 215 ? 4.224 -4.956 2.600 1.00 93.88 215 GLY A N 1
ATOM 1709 C CA . GLY A 1 215 ? 3.074 -4.509 1.799 1.00 93.88 215 GLY A CA 1
ATOM 1710 C C . GLY A 1 215 ? 1.708 -4.635 2.490 1.00 93.88 215 GLY A C 1
ATOM 1711 O O . GLY A 1 215 ? 0.709 -4.125 1.978 1.00 93.88 215 GLY A O 1
ATOM 1712 N N . GLY A 1 216 ? 1.642 -5.280 3.654 1.00 94.62 216 GLY A N 1
ATOM 1713 C CA . GLY A 1 216 ? 0.387 -5.550 4.350 1.00 94.62 216 GLY A CA 1
ATOM 1714 C C . GLY A 1 216 ? -0.186 -4.371 5.122 1.00 94.62 216 GLY A C 1
ATOM 1715 O O . GLY A 1 216 ? -1.379 -4.367 5.411 1.00 94.62 216 GLY A O 1
ATOM 1716 N N . PHE A 1 217 ? 0.612 -3.342 5.420 1.00 97.19 217 PHE A N 1
ATOM 1717 C CA . PHE A 1 217 ? 0.110 -2.138 6.075 1.00 97.19 217 PHE A CA 1
ATOM 1718 C C . PHE A 1 217 ? 0.891 -0.880 5.678 1.00 97.19 217 PHE A C 1
ATOM 1720 O O . PHE A 1 217 ? 2.083 -0.736 5.971 1.00 97.19 217 PHE A O 1
ATOM 1727 N N . SER A 1 218 ? 0.175 0.088 5.107 1.00 98.12 218 SER A N 1
ATOM 1728 C CA . SER A 1 218 ? 0.638 1.462 4.934 1.00 98.12 218 SER A CA 1
ATOM 1729 C C . SER A 1 218 ? -0.490 2.453 5.199 1.00 98.12 218 SER A C 1
ATOM 1731 O O . SER A 1 218 ? -1.625 2.257 4.773 1.00 98.12 218 SER A O 1
ATOM 1733 N N . TYR A 1 219 ? -0.175 3.571 5.837 1.00 98.62 219 TYR A N 1
ATOM 1734 C CA . TYR A 1 219 ? -1.107 4.668 6.054 1.00 98.62 219 TYR A CA 1
ATOM 1735 C C . TYR A 1 219 ? -0.491 5.994 5.616 1.00 98.62 219 TYR A C 1
ATOM 1737 O O . TYR A 1 219 ? 0.629 6.319 6.001 1.00 98.62 219 TYR A O 1
ATOM 1745 N N . ILE A 1 220 ? -1.233 6.766 4.828 1.00 98.25 220 ILE A N 1
ATOM 1746 C CA . ILE A 1 220 ? -0.821 8.042 4.243 1.00 98.25 220 ILE A CA 1
ATOM 1747 C C . ILE A 1 220 ? -1.808 9.110 4.672 1.00 98.25 220 ILE A C 1
ATOM 1749 O O . ILE A 1 220 ? -3.021 8.934 4.552 1.00 98.25 220 ILE A O 1
ATOM 1753 N N . GLN A 1 221 ? -1.286 10.243 5.120 1.00 98.00 221 GLN A N 1
ATOM 1754 C CA . GLN A 1 221 ? -2.080 11.397 5.490 1.00 98.00 221 GLN A CA 1
ATOM 1755 C C . GLN A 1 221 ? -1.452 12.702 5.033 1.00 98.00 221 GLN A C 1
ATOM 1757 O O . GLN A 1 221 ? -0.251 12.902 5.162 1.00 98.00 221 GLN A O 1
ATOM 1762 N N . ASN A 1 222 ? -2.292 13.627 4.574 1.00 97.38 222 ASN A N 1
ATOM 1763 C CA . ASN A 1 222 ? -1.894 14.983 4.199 1.00 97.38 222 ASN A CA 1
ATOM 1764 C C . ASN A 1 222 ? -0.759 15.022 3.154 1.00 97.38 222 ASN A C 1
ATOM 1766 O O . ASN A 1 222 ? 0.037 15.960 3.156 1.00 97.38 222 ASN A O 1
ATOM 1770 N N . ALA A 1 223 ? -0.669 14.007 2.290 1.00 97.88 223 ALA A N 1
ATOM 1771 C CA . ALA A 1 223 ? 0.311 13.975 1.213 1.00 97.88 223 ALA A CA 1
ATOM 1772 C C . ALA A 1 223 ? -0.044 15.003 0.136 1.00 97.88 223 ALA A C 1
ATOM 1774 O O . ALA A 1 223 ? -1.215 15.177 -0.220 1.00 97.88 223 ALA A O 1
ATOM 1775 N N . ALA A 1 224 ? 0.970 15.670 -0.409 1.00 97.19 224 ALA A N 1
ATOM 1776 C CA . ALA A 1 224 ? 0.787 16.446 -1.623 1.00 97.19 224 ALA A CA 1
ATOM 1777 C C . ALA A 1 224 ? 0.523 15.489 -2.808 1.00 97.19 224 ALA A C 1
ATOM 1779 O O . ALA A 1 224 ? 1.226 14.486 -2.935 1.00 97.19 224 ALA A O 1
ATOM 1780 N N . PRO A 1 225 ? -0.427 15.791 -3.719 1.00 96.00 225 PRO A N 1
ATOM 1781 C CA . PRO A 1 225 ? -0.707 14.953 -4.893 1.00 96.00 225 PRO A CA 1
ATOM 1782 C C . PRO A 1 225 ? 0.511 14.625 -5.765 1.00 96.00 225 PRO A C 1
ATOM 1784 O O . PRO A 1 225 ? 0.604 13.544 -6.337 1.00 96.00 225 PRO A O 1
ATOM 1787 N N . ASN A 1 226 ? 1.460 15.554 -5.836 1.00 96.50 226 ASN A N 1
ATOM 1788 C CA . ASN A 1 226 ? 2.732 15.421 -6.538 1.00 96.50 226 ASN A CA 1
ATOM 1789 C C . ASN A 1 226 ? 3.925 15.302 -5.574 1.00 96.50 226 ASN A C 1
ATOM 1791 O O . ASN A 1 226 ? 5.053 15.571 -5.974 1.00 96.50 226 ASN A O 1
ATOM 1795 N N . GLY A 1 227 ? 3.677 14.974 -4.305 1.00 98.12 227 GLY A N 1
ATOM 1796 C CA . GLY A 1 227 ? 4.693 14.800 -3.274 1.00 98.12 227 GLY A CA 1
ATOM 1797 C C . GLY A 1 227 ? 5.327 13.407 -3.294 1.00 98.12 227 GLY A C 1
ATOM 1798 O O . GLY A 1 227 ? 4.824 12.489 -3.954 1.00 98.12 227 GLY A O 1
ATOM 1799 N N . PRO A 1 228 ? 6.440 13.218 -2.570 1.00 98.31 228 PRO A N 1
ATOM 1800 C CA . PRO A 1 228 ? 7.132 11.936 -2.512 1.00 98.31 228 PRO A CA 1
ATOM 1801 C C . PRO A 1 228 ? 6.298 10.804 -1.884 1.00 98.31 228 PRO A C 1
ATOM 1803 O O . PRO A 1 228 ? 6.430 9.660 -2.309 1.00 98.31 228 PRO A O 1
ATOM 1806 N N . ALA A 1 229 ? 5.386 11.078 -0.947 1.00 97.56 229 ALA A N 1
ATOM 1807 C CA . ALA A 1 229 ? 4.468 10.070 -0.415 1.00 97.56 229 ALA A CA 1
ATOM 1808 C C . ALA A 1 229 ? 3.395 9.653 -1.435 1.00 97.56 229 ALA A C 1
ATOM 1810 O O . ALA A 1 229 ? 2.995 8.495 -1.447 1.00 97.56 229 ALA A O 1
ATOM 1811 N N . ALA A 1 230 ? 2.954 10.536 -2.338 1.00 97.25 230 ALA A N 1
ATOM 1812 C CA . ALA A 1 230 ? 2.107 10.123 -3.464 1.00 97.25 230 ALA A CA 1
ATOM 1813 C C . ALA A 1 230 ? 2.907 9.297 -4.489 1.00 97.25 230 ALA A C 1
ATOM 1815 O O . ALA A 1 230 ? 2.430 8.275 -4.993 1.00 97.25 230 ALA A O 1
ATOM 1816 N N . TYR A 1 231 ? 4.160 9.690 -4.744 1.00 98.00 231 TYR A N 1
ATOM 1817 C CA . TYR A 1 231 ? 5.090 8.946 -5.598 1.00 98.00 231 TYR A CA 1
ATOM 1818 C C . TYR A 1 231 ? 5.341 7.516 -5.090 1.00 98.00 231 TYR A C 1
ATOM 1820 O O . TYR A 1 231 ? 5.375 6.589 -5.898 1.00 98.00 231 TYR A O 1
ATOM 1828 N N . MET A 1 232 ? 5.412 7.313 -3.766 1.00 96.50 232 MET A N 1
ATOM 1829 C CA . MET A 1 232 ? 5.549 5.995 -3.119 1.00 96.50 232 MET A CA 1
ATOM 1830 C C . MET A 1 232 ? 4.485 4.970 -3.528 1.00 96.50 232 MET A C 1
ATOM 1832 O O . MET A 1 232 ? 4.731 3.775 -3.413 1.00 96.50 232 MET A O 1
ATOM 1836 N N . PHE A 1 233 ? 3.318 5.413 -3.997 1.00 94.19 233 PHE A N 1
ATOM 1837 C CA . PHE A 1 233 ? 2.206 4.543 -4.390 1.00 94.19 233 PHE A CA 1
ATOM 1838 C C . PHE A 1 233 ? 2.096 4.416 -5.908 1.00 94.19 233 PHE A C 1
ATOM 1840 O O . PHE A 1 233 ? 1.723 3.365 -6.426 1.00 94.19 233 PHE A O 1
ATOM 1847 N N . TYR A 1 234 ? 2.450 5.480 -6.625 1.00 96.62 234 TYR A N 1
ATOM 1848 C CA . TYR A 1 234 ? 2.450 5.509 -8.082 1.00 96.62 234 TYR A CA 1
ATOM 1849 C C . TYR A 1 234 ? 3.615 4.724 -8.692 1.00 96.62 234 TYR A C 1
ATOM 1851 O O . TYR A 1 234 ? 3.422 3.935 -9.618 1.00 96.62 234 TYR A O 1
ATOM 1859 N N . GLU A 1 235 ? 4.834 4.928 -8.201 1.00 97.69 235 GLU A N 1
ATOM 1860 C CA . GLU A 1 235 ? 6.023 4.395 -8.862 1.00 97.69 235 GLU A CA 1
ATOM 1861 C C . GLU A 1 235 ? 6.169 2.867 -8.744 1.00 97.69 235 GLU A C 1
ATOM 1863 O O . GLU A 1 235 ? 6.523 2.262 -9.755 1.00 97.69 235 GLU A O 1
ATOM 1868 N N . PRO A 1 236 ? 5.869 2.182 -7.616 1.00 97.19 236 PRO A N 1
ATOM 1869 C CA . PRO A 1 236 ? 6.020 0.725 -7.555 1.00 97.19 236 PRO A CA 1
ATOM 1870 C C . PRO A 1 236 ? 5.215 0.017 -8.647 1.00 97.19 236 PRO A C 1
ATOM 1872 O O . PRO A 1 236 ? 5.733 -0.860 -9.338 1.00 97.19 236 PRO A O 1
ATOM 1875 N N . MET A 1 237 ? 3.972 0.460 -8.862 1.00 96.31 237 MET A N 1
ATOM 1876 C CA . MET A 1 237 ? 3.117 -0.065 -9.921 1.00 96.31 237 MET A CA 1
ATOM 1877 C C . MET A 1 237 ? 3.632 0.331 -11.309 1.00 96.31 237 MET A C 1
ATOM 1879 O O . MET A 1 237 ? 3.695 -0.516 -12.196 1.00 96.31 237 MET A O 1
ATOM 1883 N N . HIS A 1 238 ? 4.069 1.579 -11.504 1.00 97.69 238 HIS A N 1
ATOM 1884 C CA . HIS A 1 238 ? 4.658 2.023 -12.772 1.00 97.69 238 HIS A CA 1
ATOM 1885 C C . HIS A 1 238 ? 5.856 1.152 -13.191 1.00 97.69 238 HIS A C 1
ATOM 1887 O O . HIS A 1 238 ? 5.940 0.736 -14.349 1.00 97.69 238 HIS A O 1
ATOM 1893 N N . ARG A 1 239 ? 6.746 0.808 -12.252 1.00 97.25 239 ARG A N 1
ATOM 1894 C CA . ARG A 1 239 ? 7.881 -0.100 -12.488 1.00 97.25 239 ARG A CA 1
ATOM 1895 C C . ARG A 1 239 ? 7.430 -1.478 -12.951 1.00 97.25 239 ARG A C 1
ATOM 1897 O O . ARG A 1 239 ? 7.921 -1.982 -13.961 1.00 97.25 239 ARG A O 1
ATOM 1904 N N . VAL A 1 240 ? 6.467 -2.058 -12.240 1.00 97.12 240 VAL A N 1
ATOM 1905 C CA . VAL A 1 240 ? 5.930 -3.386 -12.551 1.00 97.12 240 VAL A CA 1
ATOM 1906 C C . VAL A 1 240 ? 5.237 -3.409 -13.908 1.00 97.12 240 VAL A C 1
ATOM 190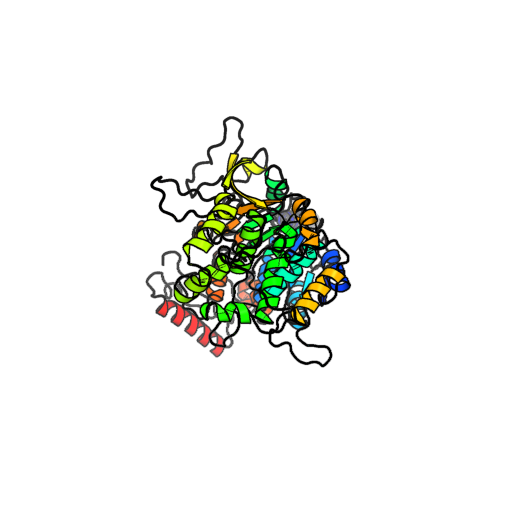8 O O . VAL A 1 240 ? 5.497 -4.320 -14.688 1.00 97.12 240 VAL A O 1
ATOM 1911 N N . VAL A 1 241 ? 4.439 -2.391 -14.242 1.00 97.69 241 VAL A N 1
ATOM 1912 C CA . VAL A 1 241 ? 3.811 -2.254 -15.568 1.00 97.69 241 VAL A CA 1
ATOM 1913 C C . VAL A 1 241 ? 4.868 -2.254 -16.671 1.00 97.69 241 VAL A C 1
ATOM 1915 O O . VAL A 1 241 ? 4.753 -3.002 -17.643 1.00 97.69 241 VAL A O 1
ATOM 1918 N N . ARG A 1 242 ? 5.940 -1.471 -16.503 1.00 97.56 242 ARG A N 1
ATOM 1919 C CA . ARG A 1 242 ? 7.014 -1.370 -17.499 1.00 97.56 242 ARG A CA 1
ATOM 1920 C C . ARG A 1 242 ? 7.764 -2.675 -17.697 1.00 97.56 242 ARG A C 1
ATOM 1922 O O . ARG A 1 242 ? 8.067 -3.030 -18.835 1.00 97.56 242 ARG A O 1
ATOM 1929 N N . TRP A 1 243 ? 8.080 -3.387 -16.620 1.00 97.38 243 TRP A N 1
ATOM 1930 C CA . TRP A 1 243 ? 8.818 -4.646 -16.717 1.00 97.38 243 TRP A CA 1
ATOM 1931 C C . TRP A 1 243 ? 7.937 -5.821 -17.139 1.00 97.38 243 TRP A C 1
ATOM 1933 O O . TRP A 1 243 ? 8.403 -6.659 -17.907 1.00 97.38 243 TRP A O 1
ATOM 1943 N N . ALA A 1 244 ? 6.657 -5.841 -16.763 1.00 96.69 244 ALA A N 1
ATOM 1944 C CA . ALA A 1 244 ? 5.689 -6.779 -17.332 1.00 96.69 244 ALA A CA 1
ATOM 1945 C C . ALA A 1 244 ? 5.541 -6.580 -18.850 1.00 96.69 244 ALA A C 1
ATOM 1947 O O . ALA A 1 244 ? 5.403 -7.532 -19.616 1.00 96.69 244 ALA A O 1
ATOM 1948 N N . GLU A 1 245 ? 5.583 -5.329 -19.313 1.00 96.81 245 GLU A N 1
ATOM 1949 C CA . GLU A 1 245 ? 5.516 -5.008 -20.733 1.00 96.81 245 GLU A CA 1
ATOM 1950 C C . GLU A 1 245 ? 6.811 -5.359 -21.481 1.00 96.81 245 GLU A C 1
ATOM 1952 O O . GLU A 1 245 ? 6.761 -6.016 -22.529 1.00 96.81 245 GLU A O 1
ATOM 1957 N N . ASN A 1 246 ? 7.962 -4.931 -20.950 1.00 96.69 246 ASN A N 1
ATOM 1958 C CA . ASN A 1 246 ? 9.281 -5.147 -21.534 1.00 96.69 246 ASN A CA 1
ATOM 1959 C C . ASN A 1 246 ? 10.403 -5.170 -20.475 1.00 96.69 246 ASN A C 1
ATOM 1961 O O . ASN A 1 246 ? 11.016 -4.147 -20.155 1.00 96.69 246 ASN A O 1
ATOM 1965 N N . ALA A 1 247 ? 10.759 -6.370 -20.018 1.00 96.31 247 ALA A N 1
ATOM 1966 C CA . ALA A 1 247 ? 11.885 -6.615 -19.115 1.00 96.31 247 ALA A CA 1
ATOM 1967 C C . ALA A 1 247 ? 13.209 -6.967 -19.830 1.00 96.31 247 ALA A C 1
ATOM 1969 O O . ALA A 1 247 ? 14.125 -7.489 -19.197 1.00 96.31 247 ALA A O 1
ATOM 1970 N N . THR A 1 248 ? 13.374 -6.667 -21.127 1.00 95.62 248 THR A N 1
ATOM 1971 C CA . THR A 1 248 ? 14.581 -7.064 -21.892 1.00 95.62 248 THR A CA 1
ATOM 1972 C C . THR A 1 248 ? 15.884 -6.573 -21.249 1.00 95.62 248 THR A C 1
ATOM 1974 O O . THR A 1 248 ? 16.883 -7.288 -21.228 1.00 95.62 248 THR A O 1
ATOM 1977 N N . ARG A 1 249 ? 15.887 -5.366 -20.666 1.00 95.38 249 ARG A N 1
ATOM 1978 C CA . ARG A 1 249 ? 17.070 -4.845 -19.962 1.00 95.38 249 ARG A CA 1
ATOM 1979 C C . ARG A 1 249 ? 17.408 -5.641 -18.704 1.00 95.38 249 ARG A C 1
ATOM 1981 O O . ARG A 1 249 ? 18.583 -5.899 -18.467 1.00 95.38 249 ARG A O 1
ATOM 1988 N N . LEU A 1 250 ? 16.398 -6.060 -17.941 1.00 95.81 250 LEU A N 1
ATOM 1989 C CA . LEU A 1 250 ? 16.587 -6.933 -16.783 1.00 95.81 250 LEU A CA 1
ATOM 1990 C C . LEU A 1 250 ? 17.089 -8.316 -17.216 1.00 95.81 250 LEU A C 1
ATOM 1992 O O . LEU A 1 250 ? 18.041 -8.817 -16.625 1.00 95.81 250 LEU A O 1
ATOM 1996 N N . ALA A 1 251 ? 16.535 -8.879 -18.296 1.00 95.56 251 ALA A N 1
ATOM 1997 C CA . ALA A 1 251 ? 16.969 -10.163 -18.861 1.00 95.56 251 ALA A CA 1
ATOM 1998 C C . ALA A 1 251 ? 18.445 -10.149 -19.277 1.00 95.56 251 ALA A C 1
ATOM 2000 O O . ALA A 1 251 ? 19.172 -11.116 -19.051 1.00 95.56 251 ALA A O 1
ATOM 2001 N N . ASN A 1 252 ? 18.917 -9.026 -19.823 1.00 95.25 252 ASN A N 1
ATOM 2002 C CA . ASN A 1 252 ? 20.325 -8.854 -20.173 1.00 95.25 252 ASN A CA 1
ATOM 2003 C C . ASN A 1 252 ? 21.244 -8.819 -18.945 1.00 95.25 252 ASN A C 1
ATOM 2005 O O . ASN A 1 252 ? 22.428 -9.138 -19.072 1.00 95.25 252 ASN A O 1
ATOM 2009 N N . ILE A 1 253 ? 20.726 -8.467 -17.766 1.00 95.12 253 ILE A N 1
ATOM 2010 C CA . ILE A 1 253 ? 21.477 -8.471 -16.508 1.00 95.12 253 ILE A CA 1
ATOM 2011 C C . ILE A 1 253 ? 21.461 -9.877 -15.908 1.00 95.12 253 ILE A C 1
ATOM 2013 O O . ILE A 1 253 ? 22.520 -10.501 -15.816 1.00 95.12 253 ILE A O 1
ATOM 2017 N N . SER A 1 254 ? 20.283 -10.398 -15.566 1.00 96.19 254 SER A N 1
ATOM 2018 C CA . SER A 1 254 ? 20.141 -11.680 -14.878 1.00 96.19 254 SER A CA 1
ATOM 2019 C C . SER A 1 254 ? 18.816 -12.360 -15.208 1.00 96.19 254 SER A C 1
ATOM 2021 O O . SER A 1 254 ? 17.770 -11.717 -15.278 1.00 96.19 254 SER A O 1
ATOM 2023 N N . SER A 1 255 ? 18.836 -13.689 -15.320 1.00 95.56 255 SER A N 1
ATOM 2024 C CA . SER A 1 255 ? 17.612 -14.491 -15.399 1.00 95.56 255 SER A CA 1
ATOM 2025 C C . SER A 1 255 ? 16.895 -14.619 -14.049 1.00 95.56 255 SER A C 1
ATOM 2027 O O . SER A 1 255 ? 15.771 -15.102 -14.008 1.00 95.56 255 SER A O 1
ATOM 2029 N N . LYS A 1 256 ? 17.505 -14.177 -12.937 1.00 95.44 256 LYS A N 1
ATOM 2030 C CA . LYS A 1 256 ? 16.928 -14.270 -11.583 1.00 95.44 256 LYS A CA 1
ATOM 2031 C C . LYS A 1 256 ? 15.745 -13.333 -11.332 1.00 95.44 256 LYS A C 1
ATOM 2033 O O . LYS A 1 256 ? 15.088 -13.471 -10.308 1.00 95.44 256 LYS A O 1
ATOM 2038 N N . PHE A 1 257 ? 15.470 -12.402 -12.242 1.00 95.19 257 PHE A N 1
ATOM 2039 C CA . PHE A 1 257 ? 14.283 -11.539 -12.181 1.00 95.19 257 PHE A CA 1
ATOM 2040 C C . PHE A 1 257 ? 13.026 -12.188 -12.770 1.00 95.19 257 PHE A C 1
ATOM 2042 O O . PHE A 1 257 ? 11.969 -11.558 -12.791 1.00 95.19 257 PHE A O 1
ATOM 2049 N N . PHE A 1 258 ? 13.156 -13.401 -13.303 1.00 95.81 258 PHE A N 1
ATOM 2050 C CA . PHE A 1 258 ? 12.108 -14.068 -14.054 1.00 95.81 258 PHE A CA 1
ATOM 2051 C C . PHE A 1 258 ? 11.673 -15.344 -13.344 1.00 95.81 258 PHE A C 1
ATOM 2053 O O . PHE A 1 258 ? 12.496 -16.035 -12.741 1.00 95.81 258 PHE A O 1
ATOM 2060 N N . ASP A 1 259 ? 10.380 -15.632 -13.417 1.00 90.88 259 ASP A N 1
ATOM 2061 C CA . ASP A 1 259 ? 9.814 -16.903 -12.983 1.00 90.88 259 ASP A CA 1
ATOM 2062 C C . ASP A 1 259 ? 10.159 -18.041 -13.963 1.00 90.88 259 ASP A C 1
ATOM 2064 O O . ASP A 1 259 ? 10.808 -17.847 -14.998 1.00 90.88 259 ASP A O 1
ATOM 2068 N N . ASP A 1 260 ? 9.687 -19.248 -13.654 1.00 89.06 260 ASP A N 1
ATOM 2069 C CA . ASP A 1 260 ? 9.907 -20.438 -14.484 1.00 89.06 260 ASP A CA 1
ATOM 2070 C C . ASP A 1 260 ? 9.242 -20.348 -15.872 1.00 89.06 260 ASP A C 1
ATOM 2072 O O . ASP A 1 260 ? 9.575 -21.115 -16.778 1.00 89.06 260 ASP A O 1
ATOM 2076 N N . LEU A 1 261 ? 8.319 -19.399 -16.070 1.00 89.81 261 LEU A N 1
ATOM 2077 C CA . LEU A 1 261 ? 7.681 -19.103 -17.355 1.00 89.81 261 LEU A CA 1
ATOM 2078 C C . LEU A 1 261 ? 8.425 -18.008 -18.137 1.00 89.81 261 LEU A C 1
ATOM 2080 O O . LEU A 1 261 ? 7.961 -17.597 -19.205 1.00 89.81 261 LEU A O 1
ATOM 2084 N N . GLY A 1 262 ? 9.561 -17.525 -17.624 1.00 91.69 262 GLY A N 1
ATOM 2085 C CA . GLY A 1 262 ? 10.344 -16.448 -18.224 1.00 91.69 262 GLY A CA 1
ATOM 2086 C C . GLY A 1 262 ? 9.670 -15.077 -18.124 1.00 91.69 262 GLY A C 1
ATOM 2087 O O . GLY A 1 262 ? 9.986 -14.183 -18.913 1.00 91.69 262 GLY A O 1
ATOM 2088 N N . ARG A 1 263 ? 8.725 -14.900 -17.195 1.00 93.69 263 ARG A N 1
ATOM 2089 C CA . ARG A 1 263 ? 7.997 -13.646 -16.960 1.00 93.69 263 ARG A CA 1
ATOM 2090 C C . ARG A 1 263 ? 8.629 -12.899 -15.804 1.00 93.69 263 ARG A C 1
ATOM 2092 O O . ARG A 1 263 ? 9.102 -13.510 -14.854 1.00 93.69 263 ARG A O 1
ATOM 2099 N N . PHE A 1 264 ? 8.636 -11.571 -15.874 1.00 95.50 264 PHE A N 1
ATOM 2100 C CA . PHE A 1 264 ? 9.132 -10.764 -14.763 1.00 95.50 264 PHE A CA 1
ATOM 2101 C C . PHE A 1 264 ? 8.319 -11.046 -13.490 1.00 95.50 264 PHE A C 1
ATOM 2103 O O . PHE A 1 264 ? 7.089 -11.004 -13.530 1.00 95.50 264 PHE A O 1
ATOM 2110 N N . TYR A 1 265 ? 9.008 -11.286 -12.374 1.00 93.69 265 TYR A N 1
ATOM 2111 C CA . TYR A 1 265 ? 8.396 -11.512 -11.068 1.00 93.69 265 TYR A CA 1
ATOM 2112 C C . TYR A 1 265 ? 8.958 -10.540 -10.031 1.00 93.69 265 TYR A C 1
ATOM 2114 O O . TYR A 1 265 ? 10.172 -10.399 -9.872 1.00 93.69 265 TYR A O 1
ATOM 2122 N N . ALA A 1 266 ? 8.061 -9.906 -9.283 1.00 92.94 266 ALA A N 1
ATOM 2123 C CA . ALA A 1 266 ? 8.385 -9.147 -8.088 1.00 92.94 266 ALA A CA 1
ATOM 2124 C C . ALA A 1 266 ? 7.169 -9.097 -7.159 1.00 92.94 266 ALA A C 1
ATOM 2126 O O . ALA A 1 266 ? 6.024 -9.077 -7.613 1.00 92.94 266 ALA A O 1
ATOM 2127 N N . GLU A 1 267 ? 7.435 -9.030 -5.860 1.00 92.44 267 GLU A N 1
ATOM 2128 C CA . GLU A 1 267 ? 6.416 -8.763 -4.847 1.00 92.44 267 GLU A CA 1
ATOM 2129 C C . GLU A 1 267 ? 6.251 -7.254 -4.647 1.00 92.44 267 GLU A C 1
ATOM 2131 O O . GLU A 1 267 ? 7.196 -6.473 -4.825 1.00 92.44 267 GLU A O 1
ATOM 2136 N N . ASP A 1 268 ? 5.055 -6.837 -4.244 1.00 94.19 268 ASP A N 1
ATOM 2137 C CA . ASP A 1 268 ? 4.729 -5.435 -3.992 1.00 94.19 268 ASP A CA 1
ATOM 2138 C C . ASP A 1 268 ? 5.624 -4.822 -2.911 1.00 94.19 268 ASP A C 1
ATOM 2140 O O . ASP A 1 268 ? 6.178 -3.744 -3.126 1.00 94.19 268 ASP A O 1
ATOM 2144 N N . GLN A 1 269 ? 5.892 -5.549 -1.823 1.00 93.81 269 GLN A N 1
ATOM 2145 C CA . GLN A 1 269 ? 6.797 -5.112 -0.755 1.00 93.81 269 GLN A CA 1
ATOM 2146 C C . GLN A 1 269 ? 8.227 -4.822 -1.246 1.00 93.81 269 GLN A C 1
ATOM 2148 O O . GLN A 1 269 ? 8.871 -3.866 -0.801 1.00 93.81 269 GLN A O 1
ATOM 2153 N N . THR A 1 270 ? 8.712 -5.597 -2.225 1.00 94.69 270 THR A N 1
ATOM 2154 C CA . THR A 1 270 ? 10.040 -5.391 -2.826 1.00 94.69 270 THR A CA 1
ATOM 2155 C C . THR A 1 270 ? 10.054 -4.088 -3.617 1.00 94.69 270 THR A C 1
ATOM 2157 O O . THR A 1 270 ? 10.953 -3.265 -3.443 1.00 94.69 270 THR A O 1
ATOM 2160 N N . MET A 1 271 ? 9.031 -3.865 -4.447 1.00 96.81 271 MET A N 1
ATOM 2161 C CA . MET A 1 271 ? 8.923 -2.661 -5.275 1.00 96.81 271 MET A CA 1
ATOM 2162 C C . MET A 1 271 ? 8.679 -1.406 -4.440 1.00 96.81 271 MET A C 1
ATOM 2164 O O . MET A 1 271 ? 9.306 -0.378 -4.683 1.00 96.81 271 MET A O 1
ATOM 2168 N N . MET A 1 272 ? 7.828 -1.485 -3.419 1.00 97.56 272 MET A N 1
ATOM 2169 C CA . MET A 1 272 ? 7.606 -0.383 -2.486 1.00 97.56 272 MET A CA 1
ATOM 2170 C C . MET A 1 272 ? 8.872 -0.020 -1.722 1.00 97.56 272 MET A C 1
ATOM 2172 O O . MET A 1 272 ? 9.186 1.160 -1.601 1.00 97.56 272 MET A O 1
ATOM 2176 N N . THR A 1 273 ? 9.630 -1.011 -1.247 1.00 97.25 273 THR A N 1
ATOM 2177 C CA . THR A 1 273 ? 10.906 -0.745 -0.572 1.00 97.25 273 THR A CA 1
ATOM 2178 C C . THR A 1 273 ? 11.897 -0.067 -1.515 1.00 97.25 273 THR A C 1
ATOM 2180 O O . THR A 1 273 ? 12.565 0.888 -1.129 1.00 97.25 273 THR A O 1
ATOM 2183 N N . ASP A 1 274 ? 11.965 -0.492 -2.773 1.00 96.12 274 ASP A N 1
ATOM 2184 C CA . ASP A 1 274 ? 12.824 0.149 -3.768 1.00 96.12 274 ASP A CA 1
ATOM 2185 C C . ASP A 1 274 ? 12.480 1.624 -3.999 1.00 96.12 274 ASP A C 1
ATOM 2187 O O . ASP A 1 274 ? 13.363 2.482 -4.130 1.00 96.12 274 ASP A O 1
ATOM 2191 N N . VAL A 1 275 ? 11.187 1.938 -4.013 1.00 97.75 275 VAL A N 1
ATOM 2192 C CA . VAL A 1 275 ? 10.716 3.317 -4.134 1.00 97.75 275 VAL A CA 1
ATOM 2193 C C . VAL A 1 275 ? 10.953 4.099 -2.841 1.00 97.75 275 VAL A C 1
ATOM 2195 O O . VAL A 1 275 ? 11.384 5.246 -2.930 1.00 97.75 275 VAL A O 1
ATOM 2198 N N . LEU A 1 276 ? 10.824 3.483 -1.658 1.00 97.88 276 LEU A N 1
ATOM 2199 C CA . LEU A 1 276 ? 11.205 4.102 -0.379 1.00 97.88 276 LEU A CA 1
ATOM 2200 C C . LEU A 1 276 ? 12.668 4.530 -0.402 1.00 97.88 276 LEU A C 1
ATOM 2202 O O . LEU A 1 276 ? 12.984 5.680 -0.098 1.00 97.88 276 LEU A O 1
ATOM 2206 N N . LEU A 1 277 ? 13.558 3.619 -0.794 1.00 96.94 277 LEU A N 1
ATOM 2207 C CA . LEU A 1 277 ? 14.984 3.913 -0.874 1.00 96.94 277 LEU A CA 1
ATOM 2208 C C . LEU A 1 277 ? 15.267 4.988 -1.928 1.00 96.94 277 LEU A C 1
ATOM 2210 O O . LEU A 1 277 ? 16.108 5.856 -1.702 1.00 96.94 277 LEU A O 1
ATOM 2214 N N . SER A 1 278 ? 14.521 4.990 -3.036 1.00 97.38 278 SER A N 1
ATOM 2215 C CA . SER A 1 278 ? 14.608 6.057 -4.037 1.00 97.38 278 SER A CA 1
ATOM 2216 C C . SER A 1 278 ? 14.224 7.425 -3.452 1.00 97.38 278 SER A C 1
ATOM 2218 O O . SER A 1 278 ? 14.932 8.413 -3.656 1.00 97.38 278 SER A O 1
ATOM 2220 N N . CYS A 1 279 ? 13.128 7.486 -2.691 1.00 98.19 279 CYS A N 1
ATOM 2221 C CA . CYS A 1 279 ? 12.636 8.697 -2.033 1.00 98.19 279 CYS A CA 1
ATOM 2222 C C . CYS A 1 279 ? 13.588 9.195 -0.943 1.00 98.19 279 CYS A C 1
ATOM 2224 O O . CYS A 1 279 ? 13.906 10.381 -0.907 1.00 98.19 279 CYS A O 1
ATOM 2226 N N . ALA A 1 280 ? 14.121 8.307 -0.102 1.00 97.50 280 ALA A N 1
ATOM 2227 C CA . ALA A 1 280 ? 15.142 8.671 0.881 1.00 97.50 280 ALA A CA 1
ATOM 2228 C C . ALA A 1 280 ? 16.414 9.213 0.193 1.00 97.50 280 ALA A C 1
ATOM 2230 O O . ALA A 1 280 ? 17.006 10.208 0.623 1.00 97.50 280 ALA A O 1
ATOM 2231 N N . ALA A 1 281 ? 16.819 8.612 -0.929 1.00 96.44 281 ALA A N 1
ATOM 2232 C CA . ALA A 1 281 ? 17.960 9.083 -1.708 1.00 96.44 281 ALA A CA 1
ATOM 2233 C C . ALA A 1 281 ? 17.709 10.412 -2.439 1.00 96.44 281 ALA A C 1
ATOM 2235 O O . ALA A 1 281 ? 18.673 11.135 -2.695 1.00 96.44 281 ALA A O 1
ATOM 2236 N N . GLY A 1 282 ? 16.455 10.739 -2.771 1.00 96.88 282 GLY A N 1
ATOM 2237 C CA . GLY A 1 282 ? 16.120 11.800 -3.729 1.00 96.88 282 GLY A CA 1
ATOM 2238 C C . GLY A 1 282 ? 16.508 11.440 -5.168 1.00 96.88 282 GLY A C 1
ATOM 2239 O O . GLY A 1 282 ? 16.677 12.315 -6.016 1.00 96.88 282 GLY A O 1
ATOM 2240 N N . ARG A 1 283 ? 16.670 10.144 -5.461 1.00 96.12 283 ARG A N 1
ATOM 2241 C CA . ARG A 1 283 ? 17.147 9.629 -6.749 1.00 96.12 283 ARG A CA 1
ATOM 2242 C C . ARG A 1 283 ? 16.598 8.223 -6.996 1.00 96.12 283 ARG A C 1
ATOM 2244 O O . ARG A 1 283 ? 16.561 7.445 -6.052 1.00 96.12 283 ARG A O 1
ATOM 2251 N N . PRO A 1 284 ? 16.215 7.854 -8.231 1.00 95.75 284 PRO A N 1
ATOM 2252 C CA . PRO A 1 284 ? 15.784 6.492 -8.526 1.00 95.75 284 PRO A CA 1
ATOM 2253 C C . PRO A 1 284 ? 16.870 5.457 -8.196 1.00 95.75 284 PRO A C 1
ATOM 2255 O O . PRO A 1 284 ? 17.994 5.554 -8.688 1.00 95.75 284 PRO A O 1
ATOM 2258 N N . LEU A 1 285 ? 16.510 4.466 -7.381 1.00 94.56 285 LEU A N 1
ATOM 2259 C CA . LEU A 1 285 ? 17.314 3.302 -7.009 1.00 94.56 285 LEU A CA 1
ATOM 2260 C C . LEU A 1 285 ? 16.512 2.009 -7.238 1.00 94.56 285 LEU A C 1
ATOM 2262 O O . LEU A 1 285 ? 15.279 2.027 -7.231 1.00 94.56 285 LEU A O 1
ATOM 2266 N N . TYR A 1 286 ? 17.220 0.891 -7.410 1.00 94.69 286 TYR A N 1
ATOM 2267 C CA . TYR A 1 286 ? 16.657 -0.446 -7.680 1.00 94.69 286 TYR A CA 1
ATOM 2268 C C . TYR A 1 286 ? 17.250 -1.521 -6.759 1.00 94.69 286 TYR A C 1
ATOM 2270 O O . TYR A 1 286 ? 17.461 -2.663 -7.157 1.00 94.69 286 TYR A O 1
ATOM 2278 N N . PHE A 1 287 ? 17.662 -1.126 -5.559 1.00 93.25 287 PHE A N 1
ATOM 2279 C CA . PHE A 1 287 ? 18.484 -1.954 -4.687 1.00 93.25 287 PHE A CA 1
ATOM 2280 C C . PHE A 1 287 ? 17.830 -3.294 -4.322 1.00 93.25 287 PHE A C 1
ATOM 2282 O O . PHE A 1 287 ? 18.452 -4.338 -4.498 1.00 93.25 287 PHE A O 1
ATOM 2289 N N . MET A 1 288 ? 16.583 -3.280 -3.859 1.00 93.69 288 MET A N 1
ATOM 2290 C CA . MET A 1 288 ? 15.831 -4.472 -3.477 1.00 93.69 288 MET A CA 1
ATOM 2291 C C . MET A 1 288 ? 15.542 -5.375 -4.664 1.00 93.69 288 MET A C 1
ATOM 2293 O O . MET A 1 288 ? 15.714 -6.586 -4.534 1.00 93.69 288 MET A O 1
ATOM 2297 N N . LEU A 1 289 ? 15.186 -4.817 -5.828 1.00 94.88 289 LEU A N 1
ATOM 2298 C CA . LEU A 1 289 ? 15.090 -5.614 -7.048 1.00 94.88 289 LEU A CA 1
ATOM 2299 C C . LEU A 1 289 ? 16.417 -6.326 -7.325 1.00 94.88 289 LEU A C 1
ATOM 2301 O O . LEU A 1 289 ? 16.441 -7.539 -7.511 1.00 94.88 289 LEU A O 1
ATOM 2305 N N . LEU A 1 290 ? 17.531 -5.591 -7.322 1.00 94.56 290 LEU A N 1
ATOM 2306 C CA . LEU A 1 290 ? 18.855 -6.143 -7.615 1.00 94.56 290 LEU A CA 1
ATOM 2307 C C . LEU A 1 290 ? 19.327 -7.144 -6.541 1.00 94.56 290 LEU A C 1
ATOM 2309 O O . LEU A 1 290 ? 20.099 -8.051 -6.846 1.00 94.56 290 LEU A O 1
ATOM 2313 N N . LEU A 1 291 ? 18.824 -7.081 -5.306 1.00 92.00 291 LEU A N 1
ATOM 2314 C CA . LEU A 1 291 ? 19.082 -8.114 -4.297 1.00 92.00 291 LEU A CA 1
ATOM 2315 C C . LEU A 1 291 ? 18.452 -9.477 -4.635 1.00 92.00 291 LEU A C 1
ATOM 2317 O O . LEU A 1 291 ? 18.924 -10.498 -4.120 1.00 92.00 291 LEU A O 1
ATOM 2321 N N . SER A 1 292 ? 17.469 -9.549 -5.536 1.00 90.88 292 SER A N 1
ATOM 2322 C CA . SER A 1 292 ? 16.942 -10.829 -6.039 1.00 90.88 292 SER A CA 1
ATOM 2323 C C . SER A 1 292 ? 18.004 -11.647 -6.779 1.00 90.88 292 SER A C 1
ATOM 2325 O O . SER A 1 292 ? 17.966 -12.877 -6.768 1.00 90.88 292 SER A O 1
ATOM 2327 N N . MET A 1 293 ? 19.025 -10.987 -7.336 1.00 94.12 293 MET A N 1
ATOM 2328 C CA . MET A 1 293 ? 20.179 -11.635 -7.963 1.00 94.12 293 MET A CA 1
ATOM 2329 C C . MET A 1 293 ? 21.407 -11.710 -7.032 1.00 94.12 293 MET A C 1
ATOM 2331 O O . MET A 1 293 ? 22.535 -11.839 -7.496 1.00 94.12 293 MET A O 1
ATOM 2335 N N . ARG A 1 294 ? 21.230 -11.667 -5.698 1.00 92.12 294 ARG A N 1
ATOM 2336 C CA . ARG A 1 294 ? 22.331 -11.689 -4.700 1.00 92.12 294 ARG A CA 1
ATOM 2337 C C . ARG A 1 294 ? 23.357 -12.820 -4.861 1.00 92.12 294 ARG A C 1
ATOM 2339 O O . ARG A 1 294 ? 24.474 -12.663 -4.387 1.00 92.12 294 ARG A O 1
ATOM 2346 N N . ASN A 1 295 ? 22.970 -13.918 -5.510 1.00 93.00 295 ASN A N 1
ATOM 2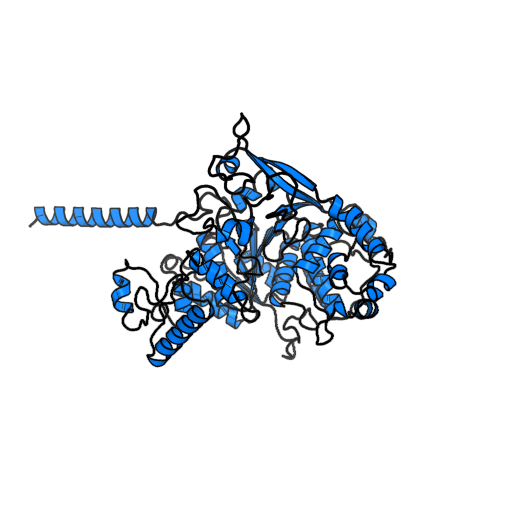347 C CA . ASN A 1 295 ? 23.810 -15.093 -5.757 1.00 93.00 295 ASN A CA 1
ATOM 2348 C C . ASN A 1 295 ? 24.221 -15.239 -7.241 1.00 93.00 295 ASN A C 1
ATOM 2350 O O . ASN A 1 295 ? 24.651 -16.315 -7.647 1.00 93.00 295 ASN A O 1
ATOM 2354 N N . ASP A 1 296 ? 24.038 -14.204 -8.067 1.00 96.06 296 ASP A N 1
ATOM 2355 C CA . ASP A 1 296 ? 24.424 -14.177 -9.483 1.00 96.06 296 ASP A CA 1
ATOM 2356 C C . ASP A 1 296 ? 25.591 -13.204 -9.705 1.00 96.06 296 ASP A C 1
ATOM 2358 O O . ASP A 1 296 ? 25.412 -12.032 -10.046 1.00 96.06 296 ASP A O 1
ATOM 2362 N N . GLU A 1 297 ? 26.811 -13.701 -9.507 1.00 95.69 297 GLU A N 1
ATOM 2363 C CA . GLU A 1 297 ? 28.041 -12.919 -9.690 1.00 95.69 297 GLU A CA 1
ATOM 2364 C C . GLU A 1 297 ? 28.199 -12.387 -11.123 1.00 95.69 297 GLU A C 1
ATOM 2366 O O . GLU A 1 297 ? 28.705 -11.282 -11.326 1.00 95.69 297 GLU A O 1
ATOM 2371 N N . ALA A 1 298 ? 27.723 -13.128 -12.130 1.00 96.31 298 ALA A N 1
ATOM 2372 C CA . ALA A 1 298 ? 27.774 -12.684 -13.521 1.00 96.31 298 ALA A CA 1
ATOM 2373 C C . ALA A 1 298 ? 26.827 -11.498 -13.766 1.00 96.31 298 ALA A C 1
ATOM 2375 O O . ALA A 1 298 ? 27.187 -10.557 -14.478 1.00 96.31 298 ALA A O 1
ATOM 2376 N N . GLY A 1 299 ? 25.640 -11.515 -13.153 1.00 94.50 299 GLY A N 1
ATOM 2377 C CA . GLY A 1 299 ? 24.716 -10.381 -13.129 1.00 94.50 299 GLY A CA 1
ATOM 2378 C C . GLY A 1 299 ? 25.332 -9.147 -12.465 1.00 94.50 299 GLY A C 1
ATOM 2379 O O . GLY A 1 299 ? 25.327 -8.063 -13.054 1.00 94.50 299 GLY A O 1
ATOM 2380 N N . TRP A 1 300 ? 25.952 -9.312 -11.291 1.00 95.19 300 TRP A N 1
ATOM 2381 C CA . TRP A 1 300 ? 26.650 -8.217 -10.605 1.00 95.19 300 TRP A CA 1
ATOM 2382 C C . TRP A 1 300 ? 27.810 -7.649 -11.418 1.00 95.19 300 TRP A C 1
ATOM 2384 O O . TRP A 1 300 ? 27.959 -6.428 -11.480 1.00 95.19 300 TRP A O 1
ATOM 2394 N N . ALA A 1 301 ? 28.599 -8.494 -12.085 1.00 94.00 301 ALA A N 1
ATOM 2395 C CA . ALA A 1 301 ? 29.714 -8.051 -12.920 1.00 94.00 301 ALA A CA 1
ATOM 2396 C C . ALA A 1 301 ? 29.264 -7.094 -14.040 1.00 94.00 301 ALA A C 1
ATOM 2398 O O . ALA A 1 301 ? 29.951 -6.112 -14.322 1.00 94.00 301 ALA A O 1
ATOM 2399 N N . LYS A 1 302 ? 28.074 -7.304 -14.623 1.00 93.69 302 LYS A N 1
ATOM 2400 C CA . LYS A 1 302 ? 27.495 -6.406 -15.645 1.00 93.69 302 LYS A CA 1
ATOM 2401 C C . LYS A 1 302 ? 27.132 -5.020 -15.106 1.00 93.69 302 LYS A C 1
ATOM 2403 O O . LYS A 1 302 ? 27.069 -4.067 -15.878 1.00 93.69 302 LYS A O 1
ATOM 2408 N N . LEU A 1 303 ? 26.912 -4.898 -13.797 1.00 92.06 303 LEU A N 1
ATOM 2409 C CA . LEU A 1 303 ? 26.671 -3.625 -13.107 1.00 92.06 303 LEU A CA 1
ATOM 2410 C C . LEU A 1 303 ? 27.952 -3.012 -12.521 1.00 92.06 303 LEU A C 1
ATOM 2412 O O . LEU A 1 303 ? 27.896 -2.026 -11.790 1.00 92.06 303 LEU A O 1
ATOM 2416 N N . GLY A 1 304 ? 29.114 -3.589 -12.834 1.00 91.25 304 GLY A N 1
ATOM 2417 C CA . GLY A 1 304 ? 30.397 -3.168 -12.282 1.00 91.25 304 GLY A CA 1
ATOM 2418 C C . GLY A 1 304 ? 30.701 -3.749 -10.900 1.00 91.25 304 GLY A C 1
ATOM 2419 O O . GLY A 1 304 ? 31.661 -3.312 -10.282 1.00 91.25 304 GLY A O 1
ATOM 2420 N N . GLY A 1 305 ? 29.934 -4.725 -10.411 1.00 91.75 305 GLY A N 1
ATOM 2421 C CA . GLY A 1 305 ? 30.165 -5.421 -9.142 1.00 91.75 305 GLY A CA 1
ATOM 2422 C C . GLY A 1 305 ? 29.148 -5.077 -8.050 1.00 91.75 305 GLY A C 1
ATOM 2423 O O . GLY A 1 305 ? 28.556 -3.998 -8.027 1.00 91.75 305 GLY A O 1
ATOM 2424 N N . ARG A 1 306 ? 28.951 -6.012 -7.114 1.00 92.25 306 ARG A N 1
ATOM 2425 C CA . ARG A 1 306 ? 27.937 -5.911 -6.051 1.00 92.25 306 ARG A CA 1
ATOM 2426 C C . ARG A 1 306 ? 28.155 -4.729 -5.113 1.00 92.25 306 ARG A C 1
ATOM 2428 O O . ARG A 1 306 ? 27.196 -4.037 -4.770 1.00 92.25 306 ARG A O 1
ATOM 2435 N N . GLU A 1 307 ? 29.396 -4.499 -4.699 1.00 89.31 307 GLU A N 1
ATOM 2436 C CA . GLU A 1 307 ? 29.750 -3.400 -3.792 1.00 89.31 307 GLU A CA 1
ATOM 2437 C C . GLU A 1 307 ? 29.464 -2.039 -4.424 1.00 89.31 307 GLU A C 1
ATOM 2439 O O . GLU A 1 307 ? 28.911 -1.164 -3.761 1.00 89.31 307 GLU A O 1
ATOM 2444 N N . ASN A 1 308 ? 29.738 -1.903 -5.724 1.00 85.56 308 ASN A N 1
ATOM 2445 C CA . ASN A 1 308 ? 29.527 -0.662 -6.457 1.00 85.56 308 ASN A CA 1
ATOM 2446 C C . ASN A 1 308 ? 28.064 -0.226 -6.458 1.00 85.56 308 ASN A C 1
ATOM 2448 O O . ASN A 1 308 ? 27.828 0.968 -6.367 1.00 85.56 308 ASN A O 1
ATOM 2452 N N . VAL A 1 309 ? 27.113 -1.168 -6.478 1.00 86.38 309 VAL A N 1
ATOM 2453 C CA . VAL A 1 309 ? 25.668 -0.888 -6.390 1.00 86.38 309 VAL A CA 1
ATOM 2454 C C . VAL A 1 309 ? 25.178 -0.788 -4.947 1.00 86.38 309 VAL A C 1
ATOM 2456 O O . VAL A 1 309 ? 24.364 0.077 -4.615 1.00 86.38 309 VAL A O 1
ATOM 2459 N N . SER A 1 310 ? 25.664 -1.669 -4.072 1.00 87.38 310 SER A N 1
ATOM 2460 C CA . SER A 1 310 ? 25.186 -1.751 -2.688 1.00 87.38 310 SER A CA 1
ATOM 2461 C C . SER A 1 310 ? 25.620 -0.540 -1.863 1.00 87.38 310 SER A C 1
ATOM 2463 O O . SER A 1 310 ? 24.847 -0.044 -1.045 1.00 87.38 310 SER A O 1
ATOM 2465 N N . TYR A 1 311 ? 26.835 -0.034 -2.087 1.00 88.00 311 TYR A N 1
ATOM 2466 C CA . TYR A 1 311 ? 27.388 1.077 -1.318 1.00 88.00 311 TYR A CA 1
ATOM 2467 C C . TYR A 1 311 ? 26.633 2.404 -1.539 1.00 88.00 311 TYR A C 1
ATOM 2469 O O . TYR A 1 311 ? 26.261 3.030 -0.542 1.00 88.00 311 TYR A O 1
ATOM 2477 N N . PRO A 1 312 ? 26.304 2.835 -2.776 1.00 85.38 312 PRO A N 1
ATOM 2478 C CA . PRO A 1 312 ? 25.426 3.982 -3.006 1.00 85.38 312 PRO A CA 1
ATOM 2479 C C . PRO A 1 312 ? 24.041 3.814 -2.384 1.00 85.38 312 PRO A C 1
ATOM 2481 O O . PRO A 1 312 ? 23.571 4.727 -1.716 1.00 85.38 312 PRO A O 1
ATOM 2484 N N . ALA A 1 313 ? 23.398 2.651 -2.530 1.00 83.44 313 ALA A N 1
ATOM 2485 C CA . ALA A 1 313 ? 22.096 2.415 -1.903 1.00 83.44 313 ALA A CA 1
ATOM 2486 C C . ALA A 1 313 ? 22.166 2.569 -0.373 1.00 83.44 313 ALA A C 1
ATOM 2488 O O . ALA A 1 313 ? 21.308 3.204 0.246 1.00 83.44 313 ALA A O 1
ATOM 2489 N N . TYR A 1 314 ? 23.235 2.054 0.234 1.00 85.94 314 TYR A N 1
ATOM 2490 C CA . TYR A 1 314 ? 23.454 2.157 1.669 1.00 85.94 314 TYR A CA 1
ATOM 2491 C C . TYR A 1 314 ? 23.712 3.603 2.121 1.00 85.94 314 TYR A C 1
ATOM 2493 O O . TYR A 1 314 ? 23.046 4.107 3.024 1.00 85.94 314 TYR A O 1
ATOM 2501 N N . THR A 1 315 ? 24.638 4.299 1.461 1.00 87.50 315 THR A N 1
ATOM 2502 C CA . THR A 1 315 ? 25.056 5.670 1.810 1.00 87.50 315 THR A CA 1
ATOM 2503 C C . THR A 1 315 ? 24.029 6.740 1.470 1.00 87.50 315 THR A C 1
ATOM 2505 O O . THR A 1 315 ? 23.893 7.707 2.218 1.00 87.50 315 THR A O 1
ATOM 2508 N N . MET A 1 316 ? 23.278 6.578 0.382 1.00 88.69 316 MET A N 1
ATOM 2509 C CA . MET A 1 316 ? 22.321 7.583 -0.077 1.00 88.69 316 MET A CA 1
ATOM 2510 C C . MET A 1 316 ? 20.934 7.417 0.539 1.00 88.69 316 MET A C 1
ATOM 2512 O O . MET A 1 316 ? 20.237 8.418 0.680 1.00 88.69 316 MET A O 1
ATOM 2516 N N . ALA A 1 317 ? 20.526 6.193 0.888 1.00 90.75 317 ALA A N 1
ATOM 2517 C CA . ALA A 1 317 ? 19.176 5.913 1.372 1.00 90.75 317 ALA A CA 1
ATOM 2518 C C . ALA A 1 317 ? 19.169 5.333 2.788 1.00 90.75 317 ALA A C 1
ATOM 2520 O O . ALA A 1 31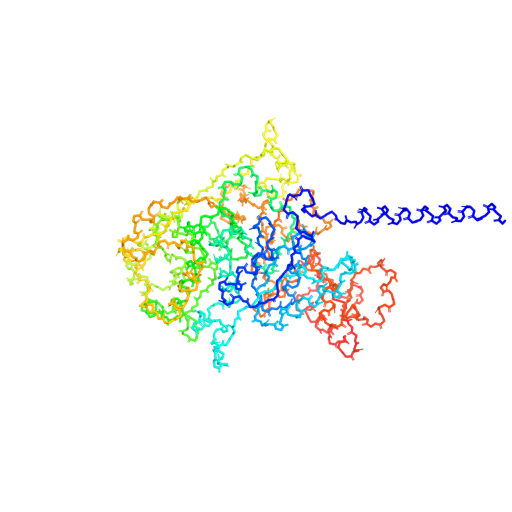7 ? 18.649 5.964 3.705 1.00 90.75 317 ALA A O 1
ATOM 2521 N N . ILE A 1 318 ? 19.777 4.161 2.993 1.00 87.50 318 ILE A N 1
ATOM 2522 C CA . ILE A 1 318 ? 19.662 3.423 4.265 1.00 87.50 318 ILE A CA 1
ATOM 2523 C C . ILE A 1 318 ? 20.234 4.230 5.437 1.00 87.50 318 ILE A C 1
ATOM 2525 O O . ILE A 1 318 ? 19.614 4.299 6.495 1.00 87.50 318 ILE A O 1
ATOM 2529 N N . HIS A 1 319 ? 21.366 4.907 5.243 1.00 88.69 319 HIS A N 1
ATOM 2530 C CA . HIS A 1 319 ? 21.965 5.774 6.260 1.00 88.69 319 HIS A CA 1
ATOM 2531 C C . HIS A 1 319 ? 21.123 7.004 6.622 1.00 88.69 319 HIS A C 1
ATOM 2533 O O . HIS A 1 319 ? 21.312 7.566 7.699 1.00 88.69 319 HIS A O 1
ATOM 2539 N N . LYS A 1 320 ? 20.201 7.422 5.748 1.00 91.44 320 LYS A N 1
ATOM 2540 C CA . LYS A 1 320 ? 19.258 8.508 6.039 1.00 91.44 320 LYS A CA 1
ATOM 2541 C C . LYS A 1 320 ? 18.038 8.032 6.828 1.00 91.44 320 LYS A C 1
ATOM 2543 O O . LYS A 1 320 ? 17.296 8.866 7.339 1.00 91.44 320 LYS A O 1
ATOM 2548 N N . MET A 1 321 ? 17.834 6.718 6.943 1.00 92.38 321 MET A N 1
ATOM 2549 C CA . MET A 1 321 ? 16.846 6.148 7.851 1.00 92.38 321 MET A CA 1
ATOM 2550 C C . MET A 1 321 ? 17.442 6.091 9.258 1.00 92.38 321 MET A C 1
ATOM 2552 O O . MET A 1 321 ? 18.383 5.336 9.524 1.00 92.38 321 MET A O 1
ATOM 2556 N N . GLY A 1 322 ? 16.893 6.898 10.159 1.00 91.38 322 GLY A N 1
ATOM 2557 C CA . GLY A 1 322 ? 17.367 7.031 11.532 1.00 91.38 322 GLY A CA 1
ATOM 2558 C C . GLY A 1 322 ? 16.281 6.701 12.541 1.00 91.38 322 GLY A C 1
ATOM 2559 O O . GLY A 1 322 ? 15.094 6.872 12.274 1.00 91.38 322 GLY A O 1
ATOM 2560 N N . ASP A 1 323 ? 16.685 6.256 13.722 1.00 93.12 323 ASP A N 1
ATOM 2561 C CA . ASP A 1 323 ? 15.758 6.088 14.834 1.00 93.12 323 ASP A CA 1
ATOM 2562 C C . ASP A 1 323 ? 15.558 7.455 15.498 1.00 93.12 323 ASP A C 1
ATOM 2564 O O . ASP A 1 323 ? 16.524 8.155 15.814 1.00 93.12 323 ASP A O 1
ATOM 2568 N N . LYS A 1 324 ? 14.304 7.857 15.697 1.00 93.44 324 LYS A N 1
ATOM 2569 C CA . LYS A 1 324 ? 13.937 9.127 16.322 1.00 93.44 324 LYS A CA 1
ATOM 2570 C C . LYS A 1 324 ? 13.101 8.867 17.560 1.00 93.44 324 LYS A C 1
ATOM 2572 O O . LYS A 1 324 ? 12.024 8.279 17.474 1.00 93.44 324 LYS A O 1
ATOM 2577 N N . GLU A 1 325 ? 13.591 9.363 18.691 1.00 92.38 325 GLU A N 1
ATOM 2578 C CA . GLU A 1 325 ? 12.813 9.430 19.923 1.00 92.38 325 GLU A CA 1
ATOM 2579 C C . GLU A 1 325 ? 11.746 10.526 19.798 1.00 92.38 325 GLU A C 1
ATOM 2581 O O . GLU A 1 325 ? 11.998 11.638 19.322 1.00 92.38 325 GLU A O 1
ATOM 2586 N N . LEU A 1 326 ? 10.539 10.197 20.231 1.00 92.38 326 LEU A N 1
ATOM 2587 C CA . LEU A 1 326 ? 9.380 11.067 20.295 1.00 92.38 326 LEU A CA 1
ATOM 2588 C C . LEU A 1 326 ? 8.878 11.090 21.737 1.00 92.38 326 LEU A C 1
ATOM 2590 O O . LEU A 1 326 ? 8.915 10.081 22.440 1.00 92.38 326 LEU A O 1
ATOM 2594 N N . LEU A 1 327 ? 8.375 12.246 22.157 1.00 91.25 327 LEU A N 1
ATOM 2595 C CA . LEU A 1 327 ? 7.690 12.402 23.433 1.00 91.25 327 LEU A CA 1
ATOM 2596 C C . LEU A 1 327 ? 6.192 12.467 23.162 1.00 91.25 327 LEU A C 1
ATOM 2598 O O . LEU A 1 327 ? 5.717 13.373 22.475 1.00 91.25 327 LEU A O 1
ATOM 2602 N N . LEU A 1 328 ? 5.467 11.470 23.660 1.00 89.94 328 LEU A N 1
ATOM 2603 C CA . LEU A 1 328 ? 4.013 11.453 23.669 1.00 89.94 328 LEU A CA 1
ATOM 2604 C C . LEU A 1 328 ? 3.526 12.150 24.938 1.00 89.94 328 LEU A C 1
ATOM 2606 O O . LEU A 1 328 ? 4.078 11.952 26.023 1.00 89.94 328 LEU A O 1
ATOM 2610 N N . GLU A 1 329 ? 2.471 12.946 24.798 1.00 89.50 329 GLU A N 1
ATOM 2611 C CA . GLU A 1 329 ? 1.921 13.759 25.879 1.00 89.50 329 GLU A CA 1
ATOM 2612 C C . GLU A 1 329 ? 0.407 13.544 26.006 1.00 89.50 329 GLU A C 1
ATOM 2614 O O . GLU A 1 329 ? -0.269 13.100 25.069 1.00 89.50 329 GLU A O 1
ATOM 2619 N N . GLY A 1 330 ? -0.130 13.864 27.185 1.00 85.75 330 GLY A N 1
ATOM 2620 C CA . GLY A 1 330 ? -1.567 13.858 27.444 1.00 85.75 330 GLY A CA 1
ATOM 2621 C C . GLY A 1 330 ? -2.242 12.496 27.197 1.00 85.75 330 GLY A C 1
ATOM 2622 O O . GLY A 1 330 ? -1.635 11.453 27.447 1.00 85.75 330 GLY A O 1
ATOM 2623 N N . PRO A 1 331 ? -3.482 12.475 26.666 1.00 81.75 331 PRO A N 1
ATOM 2624 C CA . PRO A 1 331 ? -4.286 11.252 26.552 1.00 81.75 331 PRO A CA 1
ATOM 2625 C C . PRO A 1 331 ? -3.676 10.130 25.703 1.00 81.75 331 PRO A C 1
ATOM 2627 O O . PRO A 1 331 ? -4.150 8.999 25.754 1.00 81.75 331 PRO A O 1
ATOM 2630 N N . ILE A 1 332 ? -2.673 10.425 24.875 1.00 84.38 332 ILE A N 1
ATOM 2631 C CA . ILE A 1 332 ? -2.002 9.420 24.039 1.00 84.38 332 ILE A CA 1
ATOM 2632 C C . ILE A 1 332 ? -0.954 8.674 24.844 1.00 84.38 332 ILE A C 1
ATOM 2634 O O . ILE A 1 332 ? -0.889 7.451 24.761 1.00 84.38 332 ILE A O 1
ATOM 2638 N N . ALA A 1 333 ? -0.185 9.390 25.665 1.00 85.19 333 ALA A N 1
ATOM 2639 C CA . ALA A 1 333 ? 0.751 8.775 26.598 1.00 85.19 333 ALA A CA 1
ATOM 2640 C C . ALA A 1 333 ? 0.041 7.819 27.575 1.00 85.19 333 ALA A C 1
ATOM 2642 O O . ALA A 1 333 ? 0.658 6.869 28.049 1.00 85.19 333 ALA A O 1
ATOM 2643 N N . ASP A 1 334 ? -1.246 8.022 27.860 1.00 79.69 334 ASP A N 1
ATOM 2644 C CA . ASP A 1 334 ? -2.041 7.119 28.706 1.00 79.69 334 ASP A CA 1
ATOM 2645 C C . ASP A 1 334 ? -2.524 5.856 27.975 1.00 79.69 334 ASP A C 1
ATOM 2647 O O . ASP A 1 334 ? -2.845 4.855 28.614 1.00 79.69 334 ASP A O 1
ATOM 2651 N N . LYS A 1 335 ? -2.573 5.885 26.637 1.00 77.88 335 LYS A N 1
ATOM 2652 C CA . LYS A 1 335 ? -3.042 4.771 25.795 1.00 77.88 335 LYS A CA 1
ATOM 2653 C C . LYS A 1 335 ? -1.922 3.836 25.335 1.00 77.88 335 LYS A C 1
ATOM 2655 O O . LYS A 1 335 ? -2.209 2.727 24.893 1.00 77.88 335 LYS A O 1
ATOM 2660 N N . VAL A 1 336 ? -0.668 4.271 25.429 1.00 79.62 336 VAL A N 1
ATOM 2661 C CA . VAL A 1 336 ? 0.502 3.585 24.864 1.00 79.62 336 VAL A CA 1
ATOM 2662 C C . VAL A 1 336 ? 1.366 2.992 25.986 1.00 79.62 336 VAL A C 1
ATOM 2664 O O . VAL A 1 336 ? 1.641 3.669 26.972 1.00 79.62 336 VAL A O 1
ATOM 2667 N N . TRP A 1 337 ? 1.807 1.733 25.841 1.00 72.06 337 TRP A N 1
ATOM 2668 C CA . TRP A 1 337 ? 2.698 1.044 26.804 1.00 72.06 337 TRP A CA 1
ATOM 2669 C C . TRP A 1 337 ? 4.200 1.282 26.504 1.00 72.06 337 TRP A C 1
ATOM 2671 O O . TRP A 1 337 ? 5.082 0.680 27.097 1.00 72.06 337 TRP A O 1
ATOM 2681 N N . GLY A 1 338 ? 4.534 2.180 25.580 1.00 68.62 338 GLY A N 1
ATOM 2682 C CA . GLY A 1 338 ? 5.915 2.450 25.162 1.00 68.62 338 GLY A CA 1
ATOM 2683 C C . GLY A 1 338 ? 6.439 1.441 24.134 1.00 68.62 338 GLY A C 1
ATOM 2684 O O . GLY A 1 338 ? 5.663 0.712 23.524 1.00 68.62 338 GLY A O 1
ATOM 2685 N N . ASP A 1 339 ? 7.760 1.408 23.936 1.00 61.50 339 ASP A N 1
ATOM 2686 C CA . ASP A 1 339 ? 8.435 0.510 22.974 1.00 61.50 339 ASP A CA 1
ATOM 2687 C C . ASP A 1 339 ? 8.803 -0.874 23.573 1.00 61.50 339 ASP A C 1
ATOM 2689 O O . ASP A 1 339 ? 9.543 -1.646 22.960 1.00 61.50 339 ASP A O 1
ATOM 2693 N N . LEU A 1 340 ? 8.383 -1.176 24.811 1.00 55.41 340 LEU A N 1
ATOM 2694 C CA . LEU A 1 340 ? 8.904 -2.313 25.583 1.00 55.41 340 LEU A CA 1
ATOM 2695 C C . LEU A 1 340 ? 8.112 -3.618 25.391 1.00 55.41 340 LEU A C 1
ATOM 2697 O O . LEU A 1 340 ? 6.940 -3.728 25.737 1.00 55.41 340 LEU A O 1
ATOM 2701 N N . TRP A 1 341 ? 8.850 -4.634 24.937 1.00 54.53 341 TRP A N 1
ATOM 2702 C CA . TRP A 1 341 ? 8.583 -6.078 25.023 1.00 54.53 341 TRP A CA 1
ATOM 2703 C C . TRP A 1 341 ? 8.442 -6.538 26.497 1.00 54.53 341 TRP A C 1
ATOM 2705 O O . TRP A 1 341 ? 9.079 -5.927 27.355 1.00 54.53 341 TRP A O 1
ATOM 2715 N N . PRO A 1 342 ? 7.638 -7.574 26.838 1.00 54.50 342 PRO A N 1
ATOM 2716 C CA . PRO A 1 342 ? 6.695 -7.577 27.954 1.00 54.50 342 PRO A CA 1
ATOM 2717 C C . PRO A 1 342 ? 7.379 -7.618 29.329 1.00 54.50 342 PRO A C 1
ATOM 2719 O O . PRO A 1 342 ? 7.382 -8.632 30.026 1.00 54.50 342 PRO A O 1
ATOM 2722 N N . ALA A 1 343 ? 7.917 -6.488 29.770 1.00 48.97 343 ALA A N 1
ATOM 2723 C CA . ALA A 1 343 ? 7.986 -6.191 31.185 1.00 48.97 343 ALA A CA 1
ATOM 2724 C C . ALA A 1 343 ? 6.593 -5.687 31.588 1.00 48.97 343 ALA A C 1
ATOM 2726 O O . ALA A 1 343 ? 6.165 -4.618 31.169 1.00 48.97 343 ALA A O 1
ATOM 2727 N N . ILE A 1 344 ? 5.880 -6.486 32.386 1.00 51.53 344 ILE A N 1
ATOM 2728 C CA . ILE A 1 344 ? 4.526 -6.207 32.913 1.00 51.53 344 ILE A CA 1
ATOM 2729 C C . ILE A 1 344 ? 4.514 -4.964 33.839 1.00 51.53 344 ILE A C 1
ATOM 2731 O O . ILE A 1 344 ? 3.464 -4.532 34.304 1.00 51.53 344 ILE A O 1
ATOM 2735 N N . SER A 1 345 ? 5.673 -4.364 34.119 1.00 58.06 345 SER A N 1
ATOM 2736 C CA . SER A 1 345 ? 5.769 -3.077 34.807 1.00 58.06 345 SER A CA 1
ATOM 2737 C C . SER A 1 345 ? 5.308 -1.933 33.907 1.00 58.06 345 SER A C 1
ATOM 2739 O O . SER A 1 345 ? 5.632 -1.928 32.717 1.00 58.06 345 SER A O 1
ATOM 2741 N N . ASP A 1 346 ? 4.622 -0.947 34.492 1.00 62.09 346 ASP A N 1
ATOM 2742 C CA . ASP A 1 346 ? 4.264 0.301 33.813 1.00 62.09 346 ASP A CA 1
ATOM 2743 C C . ASP A 1 346 ? 5.467 0.863 33.039 1.00 62.09 346 ASP A C 1
ATOM 2745 O O . ASP A 1 346 ? 6.596 0.831 33.554 1.00 62.09 346 ASP A O 1
ATOM 2749 N N . PRO A 1 347 ? 5.265 1.379 31.813 1.00 64.44 347 PRO A N 1
ATOM 2750 C CA . PRO A 1 347 ? 6.361 1.970 31.072 1.00 64.44 347 PRO A CA 1
ATOM 2751 C C . PRO A 1 347 ? 6.987 3.105 31.881 1.00 64.44 347 PRO A C 1
ATOM 2753 O O . PRO A 1 347 ? 6.256 3.892 32.494 1.00 64.44 347 PRO A O 1
ATOM 2756 N N . PRO A 1 348 ? 8.324 3.232 31.871 1.00 67.69 348 PRO A N 1
ATOM 2757 C CA . PRO A 1 348 ? 8.976 4.361 32.505 1.00 67.69 348 PRO A CA 1
ATOM 2758 C C . PRO A 1 348 ? 8.452 5.648 31.861 1.00 67.69 348 PRO A C 1
ATOM 2760 O O . PRO A 1 348 ? 8.644 5.895 30.669 1.00 67.69 348 PRO A O 1
ATOM 2763 N N . ARG A 1 349 ? 7.750 6.446 32.665 1.00 78.69 349 ARG A N 1
ATOM 2764 C CA . ARG A 1 349 ? 7.323 7.796 32.305 1.00 78.69 349 ARG A CA 1
ATOM 2765 C C . ARG A 1 349 ? 8.396 8.780 32.736 1.00 78.69 349 ARG A C 1
ATOM 2767 O O . ARG A 1 349 ? 9.076 8.576 33.743 1.00 78.69 349 ARG A O 1
ATOM 2774 N N . GLU A 1 350 ? 8.518 9.860 31.983 1.00 81.31 350 GLU A N 1
ATOM 2775 C CA . GLU A 1 350 ? 9.265 11.029 32.429 1.00 81.31 350 GLU A CA 1
ATOM 2776 C C . GLU A 1 350 ? 8.607 11.603 33.698 1.00 81.31 350 GLU A C 1
ATOM 2778 O O . GLU A 1 350 ? 7.433 11.346 33.983 1.00 81.31 350 GLU A O 1
ATOM 2783 N N . ALA A 1 351 ? 9.348 12.398 34.475 1.00 80.31 351 ALA A N 1
ATOM 2784 C CA . ALA A 1 351 ? 8.854 12.951 35.744 1.00 80.31 351 ALA A CA 1
ATOM 2785 C C . ALA A 1 351 ? 7.574 13.806 35.593 1.00 80.31 351 ALA A C 1
ATOM 2787 O O . ALA A 1 351 ? 6.838 13.993 36.558 1.00 80.31 351 ALA A O 1
ATOM 2788 N N . ASP A 1 352 ? 7.306 14.307 34.387 1.00 82.19 352 ASP A N 1
ATOM 2789 C CA . ASP A 1 352 ? 6.119 15.085 34.017 1.00 82.19 352 ASP A CA 1
ATOM 2790 C C . ASP A 1 352 ? 4.985 14.240 33.395 1.00 82.19 352 ASP A C 1
ATOM 2792 O O . ASP A 1 352 ? 3.997 14.789 32.910 1.00 82.19 352 ASP A O 1
ATOM 2796 N N . GLY A 1 353 ? 5.105 12.909 33.416 1.00 81.75 353 GLY A N 1
ATOM 2797 C CA . GLY A 1 353 ? 4.094 11.966 32.929 1.00 81.75 353 GLY A CA 1
ATOM 2798 C C . GLY A 1 353 ? 4.169 11.648 31.433 1.00 81.75 353 GLY A C 1
ATOM 2799 O O . GLY A 1 353 ? 3.421 10.781 30.963 1.00 81.75 353 GLY A O 1
ATOM 2800 N N . ARG A 1 354 ? 5.073 12.297 30.684 1.00 87.44 354 ARG A N 1
ATOM 2801 C CA . ARG A 1 354 ? 5.274 12.030 29.254 1.00 87.44 354 ARG A CA 1
ATOM 2802 C C . ARG A 1 354 ? 5.878 10.655 29.016 1.00 87.44 354 ARG A C 1
ATOM 2804 O O . ARG A 1 354 ? 6.600 10.114 29.854 1.00 87.44 354 ARG A O 1
ATOM 2811 N N . LEU A 1 355 ? 5.581 10.099 27.847 1.00 86.94 355 LEU A N 1
ATOM 2812 C CA . LEU A 1 355 ? 6.048 8.779 27.446 1.00 86.94 355 LEU A CA 1
ATOM 2813 C C . LEU A 1 355 ? 7.003 8.892 26.265 1.00 86.94 355 LEU A C 1
ATOM 2815 O O . LEU A 1 355 ? 6.655 9.445 25.221 1.00 86.94 355 LEU A O 1
ATOM 2819 N N . LYS A 1 356 ? 8.197 8.330 26.427 1.00 88.31 356 LYS A N 1
ATOM 2820 C CA . LYS A 1 356 ? 9.181 8.239 25.358 1.00 88.31 356 LYS A CA 1
ATOM 2821 C C . LYS A 1 356 ? 8.913 7.009 24.497 1.00 88.31 356 LYS A C 1
ATOM 2823 O O . LYS A 1 356 ? 8.797 5.899 25.013 1.00 88.31 356 LYS A O 1
ATOM 2828 N N . VAL A 1 357 ? 8.840 7.225 23.191 1.00 88.06 357 VAL A N 1
ATOM 2829 C CA . VAL A 1 357 ? 8.702 6.177 22.173 1.00 88.06 357 VAL A CA 1
ATOM 2830 C C . VAL A 1 357 ? 9.659 6.445 21.026 1.00 88.06 357 VAL A C 1
ATOM 2832 O O . VAL A 1 357 ? 10.161 7.558 20.882 1.00 88.06 357 VAL A O 1
ATOM 2835 N N . SER A 1 358 ? 9.879 5.457 20.176 1.00 90.50 358 SER A N 1
ATOM 2836 C CA . SER A 1 358 ? 10.863 5.532 19.105 1.00 90.50 358 SER A CA 1
ATOM 2837 C C . SER A 1 358 ? 10.256 5.025 17.811 1.00 90.50 358 SER A C 1
ATOM 2839 O O . SER A 1 358 ? 9.625 3.970 17.780 1.00 90.50 358 SER A O 1
ATOM 2841 N N . LEU A 1 359 ? 10.478 5.764 16.727 1.00 93.00 359 LEU A N 1
ATOM 2842 C CA . LEU A 1 359 ? 10.143 5.337 15.370 1.00 93.00 359 LEU A CA 1
ATOM 2843 C C . LEU A 1 359 ? 11.407 5.339 14.523 1.00 93.00 359 LEU A C 1
ATOM 2845 O O . LEU A 1 359 ? 12.269 6.201 14.703 1.00 93.00 359 LEU A O 1
ATOM 2849 N N . ARG A 1 360 ? 11.487 4.439 13.547 1.00 94.75 360 ARG A N 1
ATOM 2850 C CA . ARG A 1 360 ? 12.471 4.579 12.479 1.00 94.75 360 ARG A CA 1
ATOM 2851 C C . ARG A 1 360 ? 11.896 5.504 11.418 1.00 94.75 360 ARG A C 1
ATOM 2853 O O . ARG A 1 360 ? 10.787 5.289 10.950 1.00 94.75 360 ARG A O 1
ATOM 2860 N N . THR A 1 361 ? 12.603 6.567 11.076 1.00 97.00 361 THR A N 1
ATOM 2861 C CA . THR A 1 361 ? 12.084 7.673 10.266 1.00 97.00 361 THR A CA 1
ATOM 2862 C C . THR A 1 361 ? 13.048 8.057 9.155 1.00 97.00 361 THR A C 1
ATOM 2864 O O . THR A 1 361 ? 14.254 7.822 9.251 1.00 97.00 361 THR A O 1
ATOM 2867 N N . ALA A 1 362 ? 12.502 8.654 8.102 1.00 97.38 362 ALA A N 1
ATOM 2868 C CA . ALA A 1 362 ? 13.258 9.308 7.048 1.00 97.38 362 ALA A CA 1
ATOM 2869 C C . ALA A 1 362 ? 12.496 10.532 6.533 1.00 97.38 362 ALA A C 1
ATOM 2871 O O . ALA A 1 362 ? 11.263 10.588 6.572 1.00 97.38 362 ALA A O 1
ATOM 2872 N N . GLU A 1 363 ? 13.243 11.496 6.009 1.00 98.19 363 GLU A N 1
ATOM 2873 C CA . GLU A 1 363 ? 12.690 12.517 5.130 1.00 98.19 363 GLU A CA 1
ATOM 2874 C C . GLU A 1 363 ? 12.663 11.961 3.701 1.00 98.19 363 GLU A C 1
ATOM 2876 O O . GLU A 1 363 ? 13.667 11.458 3.192 1.00 98.19 363 GLU A O 1
ATOM 2881 N N . LEU A 1 364 ? 11.489 11.992 3.076 1.00 98.44 364 LEU A N 1
ATOM 2882 C CA . LEU A 1 364 ? 11.293 11.564 1.702 1.00 98.44 364 LEU A CA 1
ATOM 2883 C C . LEU A 1 364 ? 11.432 12.766 0.776 1.00 98.44 364 LEU A C 1
ATOM 2885 O O . LEU A 1 364 ? 10.775 13.787 0.972 1.00 98.44 364 LEU A O 1
ATOM 2889 N N . HIS A 1 365 ? 12.233 12.610 -0.270 1.00 98.50 365 HIS A N 1
ATOM 2890 C CA . HIS A 1 365 ? 12.424 13.584 -1.337 1.00 98.50 365 HIS A CA 1
ATOM 2891 C C . HIS A 1 365 ? 11.874 13.030 -2.650 1.00 98.50 365 HIS A C 1
ATOM 2893 O O . HIS A 1 365 ? 11.847 11.816 -2.848 1.00 98.50 365 HIS A O 1
ATOM 2899 N N . MET A 1 366 ? 11.462 13.904 -3.571 1.00 98.38 366 MET A N 1
ATOM 2900 C CA . MET A 1 366 ? 11.037 13.470 -4.903 1.00 98.38 366 MET A CA 1
ATOM 2901 C C . MET A 1 366 ? 12.233 12.884 -5.673 1.00 98.38 366 MET A C 1
ATOM 2903 O O . MET A 1 366 ? 13.194 13.619 -5.922 1.00 98.38 366 MET A O 1
ATOM 2907 N N . PRO A 1 367 ? 12.218 11.595 -6.064 1.00 97.75 367 PRO A N 1
ATOM 2908 C CA . PRO A 1 367 ? 13.334 11.007 -6.792 1.00 97.75 367 PRO A CA 1
ATOM 2909 C C . PRO A 1 367 ? 13.466 11.599 -8.190 1.00 97.75 367 PRO A C 1
ATOM 2911 O O . PRO A 1 367 ? 12.490 11.657 -8.929 1.00 97.75 367 PRO A O 1
ATOM 2914 N N . HIS A 1 368 ? 14.682 11.968 -8.597 1.00 97.75 368 HIS A N 1
ATOM 2915 C CA . HIS A 1 368 ? 14.935 12.382 -9.978 1.00 97.75 368 HIS A CA 1
ATOM 2916 C C . HIS A 1 368 ? 16.322 11.948 -10.471 1.00 97.75 368 HIS A C 1
ATOM 2918 O O . HIS A 1 368 ? 17.305 11.994 -9.730 1.00 97.75 368 HIS A O 1
ATOM 2924 N N . SER A 1 369 ? 16.423 11.506 -11.729 1.00 96.44 369 SER A N 1
ATOM 2925 C CA . SER A 1 369 ? 17.703 11.059 -12.308 1.00 96.44 369 SER A CA 1
ATOM 2926 C C . SER A 1 369 ? 18.601 12.218 -12.749 1.00 96.44 369 SER A C 1
ATOM 2928 O O . SER A 1 369 ? 19.825 12.098 -12.748 1.00 96.44 369 SER A O 1
ATOM 2930 N N . GLY A 1 370 ? 17.989 13.342 -13.131 1.00 94.69 370 GLY A N 1
ATOM 2931 C CA . GLY A 1 370 ? 18.665 14.483 -13.754 1.00 94.69 370 GLY A CA 1
ATOM 2932 C C . GLY A 1 370 ? 19.085 14.208 -15.200 1.00 94.69 370 GLY A C 1
ATOM 2933 O O . GLY A 1 370 ? 19.905 14.940 -15.736 1.00 94.69 370 GLY A O 1
ATOM 2934 N N . GLY A 1 371 ? 18.567 13.138 -15.814 1.00 92.50 371 GLY A N 1
ATOM 2935 C CA . GLY A 1 371 ? 19.033 12.630 -17.106 1.00 92.50 371 GLY A CA 1
ATOM 2936 C C . GLY A 1 371 ? 20.223 11.677 -17.009 1.00 92.50 371 GLY A C 1
ATOM 2937 O O . GLY A 1 371 ? 20.631 11.101 -18.015 1.00 92.50 371 GLY A O 1
ATOM 2938 N N . GLU A 1 372 ? 20.764 11.462 -15.811 1.00 93.62 372 GLU A N 1
ATOM 2939 C CA . GLU A 1 372 ? 21.915 10.591 -15.596 1.00 93.62 372 GLU A CA 1
ATOM 2940 C C . GLU A 1 372 ? 21.489 9.271 -14.964 1.00 93.62 372 GLU A C 1
ATOM 2942 O O . GLU A 1 372 ? 20.744 9.252 -13.988 1.00 93.62 372 GLU A O 1
ATOM 2947 N N . TRP A 1 373 ? 22.029 8.156 -15.458 1.00 94.19 373 TRP A N 1
ATOM 2948 C CA . TRP A 1 373 ? 21.764 6.815 -14.927 1.00 94.19 373 TRP A CA 1
ATOM 2949 C C . TRP A 1 373 ? 23.066 6.016 -14.793 1.00 94.19 373 TRP A C 1
ATOM 2951 O O . TRP A 1 373 ? 23.351 5.149 -15.622 1.00 94.19 373 TRP A O 1
ATOM 2961 N N . PRO A 1 374 ? 23.898 6.314 -13.779 1.00 91.12 374 PRO A N 1
ATOM 2962 C CA . PRO A 1 374 ? 25.185 5.662 -13.604 1.00 91.12 374 PRO A CA 1
ATOM 2963 C C . PRO A 1 374 ? 25.034 4.154 -13.408 1.00 91.12 374 PRO A C 1
ATOM 2965 O O . PRO A 1 374 ? 24.236 3.703 -12.584 1.00 91.12 374 PRO A O 1
ATOM 2968 N N . MET A 1 375 ? 25.847 3.370 -14.119 1.00 87.88 375 MET A N 1
ATOM 2969 C CA . MET A 1 375 ? 25.827 1.905 -14.014 1.00 87.88 375 MET A CA 1
ATOM 2970 C C . MET A 1 375 ? 26.140 1.410 -12.601 1.00 87.88 375 MET A C 1
ATOM 2972 O O . MET A 1 375 ? 25.498 0.475 -12.133 1.00 87.88 375 MET A O 1
ATOM 2976 N N . HIS A 1 376 ? 27.042 2.092 -11.888 1.00 82.75 376 HIS A N 1
ATOM 2977 C CA . HIS A 1 376 ? 27.350 1.772 -10.495 1.00 82.75 376 HIS A CA 1
ATOM 2978 C C . HIS A 1 376 ? 26.171 2.044 -9.541 1.00 82.75 376 HIS A C 1
ATOM 2980 O O . HIS A 1 376 ? 26.213 1.613 -8.409 1.00 82.75 376 HIS A O 1
ATOM 2986 N N . MET A 1 377 ? 25.090 2.706 -9.965 1.00 84.81 377 MET A N 1
ATOM 2987 C CA . MET A 1 377 ? 23.848 2.842 -9.181 1.00 84.81 377 MET A CA 1
ATOM 2988 C C . MET A 1 377 ? 22.715 1.946 -9.713 1.00 84.81 377 MET A C 1
ATOM 2990 O O . MET A 1 377 ? 21.547 2.163 -9.401 1.00 84.81 377 MET A O 1
ATOM 2994 N N . GLY A 1 378 ? 23.042 0.954 -10.548 1.00 88.00 378 GLY A N 1
ATOM 2995 C CA . GLY A 1 378 ? 22.077 0.064 -11.199 1.00 88.00 378 GLY A CA 1
ATOM 2996 C C . GLY A 1 378 ? 21.682 0.482 -12.619 1.00 88.00 378 GLY A C 1
ATOM 2997 O O . GLY A 1 378 ? 21.071 -0.312 -13.326 1.00 88.00 378 GLY A O 1
ATOM 2998 N N . GLY A 1 379 ? 22.073 1.674 -13.083 1.00 91.94 379 GLY A N 1
ATOM 2999 C CA . GLY A 1 379 ? 21.830 2.128 -14.454 1.00 91.94 379 GLY A CA 1
ATOM 3000 C C . GLY A 1 379 ? 20.352 2.354 -14.807 1.00 91.94 379 GLY A C 1
ATOM 3001 O O . GLY A 1 379 ? 19.477 2.414 -13.946 1.00 91.94 379 GLY A O 1
ATOM 3002 N N . TYR A 1 380 ? 20.074 2.518 -16.103 1.00 94.38 380 TYR A N 1
ATOM 3003 C CA . TYR A 1 380 ? 18.713 2.687 -16.623 1.00 94.38 380 TYR A CA 1
ATOM 3004 C C . TYR A 1 380 ? 18.112 1.330 -17.011 1.00 94.38 380 TYR A C 1
ATOM 3006 O O . TYR A 1 380 ? 18.491 0.736 -18.031 1.00 94.38 380 TYR A O 1
ATOM 3014 N N . LEU A 1 381 ? 17.170 0.850 -16.195 1.00 94.00 381 LEU A N 1
ATOM 3015 C CA . LEU A 1 381 ? 16.621 -0.511 -16.259 1.00 94.00 381 LEU A CA 1
ATOM 3016 C C . LEU A 1 381 ? 15.331 -0.648 -17.075 1.00 94.00 381 LEU A C 1
ATOM 3018 O O . LEU A 1 381 ? 14.733 -1.724 -17.097 1.00 94.00 381 LEU A O 1
ATOM 3022 N N . TYR A 1 382 ? 14.894 0.402 -17.768 1.00 95.31 382 TYR A N 1
ATOM 3023 C CA . TYR A 1 382 ? 13.621 0.381 -18.481 1.00 95.31 382 TYR A CA 1
ATOM 3024 C C . TYR A 1 382 ? 13.754 0.303 -20.003 1.00 95.31 382 TYR A C 1
ATOM 3026 O O . TYR A 1 382 ? 14.676 0.845 -20.613 1.00 95.31 382 TYR A O 1
ATOM 3034 N N . GLY A 1 383 ? 12.797 -0.372 -20.639 1.00 92.06 383 GLY A N 1
ATOM 3035 C CA . GLY A 1 383 ? 12.576 -0.272 -22.079 1.00 92.06 383 GLY A CA 1
ATOM 3036 C C . GLY A 1 383 ? 11.810 0.998 -22.469 1.00 92.06 383 GLY A C 1
ATOM 3037 O O . GLY A 1 383 ? 11.332 1.752 -21.615 1.00 92.06 383 GLY A O 1
ATOM 3038 N N . THR A 1 384 ? 11.662 1.200 -23.780 1.00 93.62 384 THR A N 1
ATOM 3039 C CA . THR A 1 384 ? 10.718 2.181 -24.331 1.00 93.62 384 THR A CA 1
ATOM 3040 C C . THR A 1 384 ? 9.301 1.852 -23.845 1.00 93.62 384 THR A C 1
ATOM 3042 O O . THR A 1 384 ? 8.914 0.684 -23.945 1.00 93.62 384 THR A O 1
ATOM 3045 N N . PRO A 1 385 ? 8.532 2.836 -23.338 1.00 96.12 385 PRO A N 1
ATOM 3046 C CA . PRO A 1 385 ? 7.135 2.631 -22.963 1.00 96.12 385 PRO A CA 1
ATOM 3047 C C . PRO A 1 385 ? 6.315 2.069 -24.129 1.00 96.12 385 PRO A C 1
ATOM 3049 O O . PRO A 1 385 ? 6.333 2.629 -25.226 1.00 96.12 385 PRO A O 1
ATOM 3052 N N . GLY A 1 386 ? 5.602 0.973 -23.894 1.00 97.38 386 GLY A N 1
ATOM 3053 C CA . GLY A 1 386 ? 4.611 0.432 -24.815 1.00 97.38 386 GLY A CA 1
ATOM 3054 C C . GLY A 1 386 ? 3.175 0.788 -24.392 1.00 97.38 386 GLY A C 1
ATOM 3055 O O . GLY A 1 386 ? 2.972 1.653 -23.531 1.00 97.38 386 GLY A O 1
ATOM 3056 N N . PRO A 1 387 ? 2.158 0.156 -25.007 1.00 97.19 387 PRO A N 1
ATOM 3057 C CA . PRO A 1 387 ? 0.749 0.477 -24.772 1.00 97.19 387 PRO A CA 1
ATOM 3058 C C . PRO A 1 387 ? 0.287 0.341 -23.311 1.00 97.19 387 PRO A C 1
ATOM 3060 O O . PRO A 1 387 ? -0.508 1.167 -22.865 1.00 97.19 387 PRO A O 1
ATOM 3063 N N . TYR A 1 388 ? 0.788 -0.634 -22.545 1.00 97.38 388 TYR A N 1
ATOM 3064 C CA . TYR A 1 388 ? 0.414 -0.826 -21.137 1.00 97.38 388 TYR A CA 1
ATOM 3065 C C . TYR A 1 388 ? 0.947 0.311 -20.264 1.00 97.38 388 TYR A C 1
ATOM 3067 O O . TYR A 1 388 ? 0.198 0.909 -19.488 1.00 97.38 388 TYR A O 1
ATOM 3075 N N . THR A 1 389 ? 2.223 0.669 -20.442 1.00 97.62 389 THR A N 1
ATOM 3076 C CA . THR A 1 389 ? 2.836 1.797 -19.726 1.00 97.62 389 THR A CA 1
ATOM 3077 C C . THR A 1 389 ? 2.150 3.117 -20.075 1.00 97.62 389 THR A C 1
ATOM 3079 O O . THR A 1 389 ? 1.898 3.938 -19.192 1.00 97.62 389 THR A O 1
ATOM 3082 N N . LEU A 1 390 ? 1.824 3.330 -21.353 1.00 97.44 390 LEU A N 1
ATOM 3083 C CA . LEU A 1 390 ? 1.130 4.538 -21.802 1.00 97.44 390 LEU A CA 1
ATOM 3084 C C . LEU A 1 390 ? -0.298 4.618 -21.247 1.00 97.44 390 LEU A C 1
ATOM 3086 O O . LEU A 1 390 ? -0.694 5.687 -20.785 1.00 97.44 390 LEU A O 1
ATOM 3090 N N . SER A 1 391 ? -1.040 3.504 -21.229 1.00 97.12 391 SER A N 1
ATOM 3091 C CA . SER A 1 391 ? -2.378 3.443 -20.624 1.00 97.12 391 SER A CA 1
ATOM 3092 C C . SER A 1 391 ? -2.327 3.751 -19.124 1.00 97.12 391 SER A C 1
ATOM 3094 O O . SER A 1 391 ? -3.081 4.591 -18.634 1.00 97.12 391 SER A O 1
ATOM 3096 N N . TYR A 1 392 ? -1.360 3.172 -18.406 1.00 97.88 392 TYR A N 1
ATOM 3097 C CA . TYR A 1 392 ? -1.140 3.455 -16.989 1.00 97.88 392 TYR A CA 1
ATOM 3098 C C . TYR A 1 392 ? -0.874 4.945 -16.730 1.00 97.88 392 TYR A C 1
ATOM 3100 O O . TYR A 1 392 ? -1.552 5.567 -15.914 1.00 97.88 392 TYR A O 1
ATOM 3108 N N . ARG A 1 393 ? 0.071 5.552 -17.464 1.00 97.25 393 ARG A N 1
ATOM 3109 C CA . ARG A 1 393 ? 0.374 6.991 -17.349 1.00 97.25 393 ARG A CA 1
ATOM 3110 C C . ARG A 1 393 ? -0.858 7.844 -17.653 1.00 97.25 393 ARG A C 1
ATOM 3112 O O . ARG A 1 393 ? -1.139 8.792 -16.920 1.00 97.25 393 ARG A O 1
ATOM 3119 N N . LYS A 1 394 ? -1.621 7.481 -18.688 1.00 97.44 394 LYS A N 1
ATOM 3120 C CA . LYS A 1 394 ? -2.862 8.164 -19.057 1.00 97.44 394 LYS A CA 1
ATOM 3121 C C . LYS A 1 394 ? -3.909 8.105 -17.940 1.00 97.44 394 LYS A C 1
ATOM 3123 O O . LYS A 1 394 ? -4.491 9.137 -17.624 1.00 97.44 394 LYS A O 1
ATOM 3128 N N . ALA A 1 395 ? -4.095 6.958 -17.288 1.00 97.75 395 ALA A N 1
ATOM 3129 C CA . ALA A 1 395 ? -5.055 6.818 -16.191 1.00 97.75 395 ALA A CA 1
ATOM 3130 C C . ALA A 1 395 ? -4.770 7.770 -15.011 1.00 97.75 395 ALA A C 1
ATOM 3132 O O . ALA A 1 395 ? -5.698 8.219 -14.333 1.00 97.75 395 ALA A O 1
ATOM 3133 N N . PHE A 1 396 ? -3.497 8.113 -14.783 1.00 98.00 396 PHE A N 1
ATOM 3134 C CA . PHE A 1 396 ? -3.097 9.126 -13.804 1.00 98.00 396 PHE A CA 1
ATOM 3135 C C . PHE A 1 396 ? -3.235 10.555 -14.332 1.00 98.00 396 PHE A C 1
ATOM 3137 O O . PHE A 1 396 ? -3.717 11.420 -13.605 1.00 98.00 396 PHE A O 1
ATOM 3144 N N . GLN A 1 397 ? -2.888 10.815 -15.595 1.00 97.44 397 GLN A N 1
ATOM 3145 C CA . GLN A 1 397 ? -3.117 12.125 -16.225 1.00 97.44 397 GLN A CA 1
ATOM 3146 C C . GLN A 1 397 ? -4.601 12.515 -16.195 1.00 97.44 397 GLN A C 1
ATOM 3148 O O . GLN A 1 397 ? -4.943 13.649 -15.855 1.00 97.44 397 GLN A O 1
ATOM 3153 N N . ASP A 1 398 ? -5.484 11.551 -16.459 1.00 97.75 398 ASP A N 1
ATOM 3154 C CA . ASP A 1 398 ? -6.936 11.735 -16.475 1.00 97.75 398 ASP A CA 1
ATOM 3155 C C . ASP A 1 398 ? -7.509 12.096 -15.085 1.00 97.75 398 ASP A C 1
ATOM 3157 O O . ASP A 1 398 ? -8.633 12.590 -14.994 1.00 97.75 398 ASP A O 1
ATOM 3161 N N . LEU A 1 399 ? -6.745 11.944 -13.988 1.00 97.56 399 LEU A N 1
ATOM 3162 C CA . LEU A 1 399 ? -7.154 12.433 -12.662 1.00 97.56 399 LEU A CA 1
ATOM 3163 C C . LEU A 1 399 ? -7.382 13.955 -12.642 1.00 97.56 399 LEU A C 1
ATOM 3165 O O . LEU A 1 399 ? -8.224 14.438 -11.870 1.00 97.56 399 LEU A O 1
ATOM 3169 N N . GLY A 1 400 ? -6.663 14.692 -13.499 1.00 96.88 400 GLY A N 1
ATOM 3170 C CA . GLY A 1 400 ? -6.716 16.152 -13.581 1.00 96.88 400 GLY A CA 1
ATOM 3171 C C . GLY A 1 400 ? -6.021 16.854 -12.412 1.00 96.88 400 GLY A C 1
ATOM 3172 O O . GLY A 1 400 ? -6.388 17.974 -12.063 1.00 96.88 400 GLY A O 1
ATOM 3173 N N . VAL A 1 401 ? -5.050 16.189 -11.780 1.00 96.19 401 VAL A N 1
ATOM 3174 C CA . VAL A 1 401 ? -4.238 16.724 -10.676 1.00 96.19 401 VAL A CA 1
ATOM 3175 C C . VAL A 1 401 ? -2.767 16.799 -11.091 1.00 96.19 401 VAL A C 1
ATOM 3177 O O . VAL A 1 401 ? -2.360 16.069 -11.998 1.00 96.19 401 VAL A O 1
ATOM 3180 N N . PRO A 1 402 ? -1.949 17.658 -10.456 1.00 94.38 402 PRO A N 1
ATOM 3181 C CA . PRO A 1 402 ? -0.512 17.661 -10.694 1.00 94.38 402 PRO A CA 1
ATOM 3182 C C . PRO A 1 402 ? 0.080 16.279 -10.408 1.00 94.38 402 PRO A C 1
ATOM 3184 O O . PRO A 1 402 ? -0.082 15.753 -9.308 1.00 94.38 402 PRO A O 1
ATOM 3187 N N . LEU A 1 403 ? 0.766 15.708 -11.396 1.00 94.31 403 LEU A N 1
ATOM 3188 C CA . LEU A 1 403 ? 1.494 14.455 -11.231 1.00 94.31 403 LEU A CA 1
ATOM 3189 C C . LEU A 1 403 ? 2.890 14.714 -10.653 1.00 94.31 403 LEU A C 1
ATOM 3191 O O . LEU A 1 403 ? 3.425 15.819 -10.815 1.00 94.31 403 LEU A O 1
ATOM 3195 N N . PRO A 1 404 ? 3.496 13.712 -9.993 1.00 95.19 404 PRO A N 1
ATOM 3196 C CA . PRO A 1 404 ? 4.914 13.749 -9.675 1.00 95.19 404 PRO A CA 1
ATOM 3197 C C . PRO A 1 404 ? 5.756 14.062 -10.928 1.00 95.19 404 PRO A C 1
ATOM 3199 O O . PRO A 1 404 ? 5.417 13.573 -12.011 1.00 95.19 404 PRO A O 1
ATOM 3202 N N . PRO A 1 405 ? 6.833 14.860 -10.801 1.00 95.88 405 PRO A N 1
ATOM 3203 C CA . PRO A 1 405 ? 7.807 15.074 -11.874 1.00 95.88 405 PRO A CA 1
ATOM 3204 C C . PRO A 1 405 ? 8.284 13.743 -12.471 1.00 95.88 405 PRO A C 1
ATOM 3206 O O . PRO A 1 405 ? 8.511 12.792 -11.723 1.00 95.88 405 PRO A O 1
ATOM 3209 N N . ASP A 1 406 ? 8.431 13.664 -13.798 1.00 95.31 406 ASP A N 1
ATOM 3210 C CA . ASP A 1 406 ? 8.918 12.443 -14.449 1.00 95.31 406 ASP A CA 1
ATOM 3211 C C . ASP A 1 406 ? 10.412 12.264 -14.126 1.00 95.31 406 ASP A C 1
ATOM 3213 O O . ASP A 1 406 ? 11.233 13.048 -14.604 1.00 95.31 406 ASP A O 1
ATOM 3217 N N . PRO A 1 407 ? 10.804 11.233 -13.353 1.00 95.06 407 PRO A N 1
ATOM 3218 C CA . PRO A 1 407 ? 12.192 11.047 -12.939 1.00 95.06 407 PRO A CA 1
ATOM 3219 C C . PRO A 1 407 ? 13.155 10.820 -14.113 1.00 95.06 407 PRO A C 1
ATOM 3221 O O . PRO A 1 407 ? 14.373 10.885 -13.910 1.00 95.06 407 PRO A O 1
ATOM 3224 N N . GLU A 1 408 ? 12.647 10.508 -15.308 1.00 94.19 408 GLU A N 1
ATOM 3225 C CA . GLU A 1 408 ? 13.412 10.260 -16.530 1.00 94.19 408 GLU A CA 1
ATOM 3226 C C . GLU A 1 408 ? 13.585 11.509 -17.401 1.00 94.19 408 GLU A C 1
ATOM 3228 O O . GLU A 1 408 ? 14.498 11.522 -18.227 1.00 94.19 408 GLU A O 1
ATOM 3233 N N . ASP A 1 409 ? 12.748 12.537 -17.228 1.00 95.44 409 ASP A N 1
ATOM 3234 C CA . ASP A 1 409 ? 12.777 13.759 -18.034 1.00 95.44 409 ASP A CA 1
ATOM 3235 C C . ASP A 1 409 ? 13.670 14.825 -17.376 1.00 95.44 409 ASP A C 1
ATOM 3237 O O . ASP A 1 409 ? 13.272 15.432 -16.375 1.00 95.44 409 ASP A O 1
ATOM 3241 N N . PRO A 1 410 ? 14.856 15.135 -17.943 1.00 96.19 410 PRO A N 1
ATOM 3242 C CA . PRO A 1 410 ? 15.753 16.148 -17.393 1.00 96.19 410 PRO A CA 1
ATOM 3243 C C . PRO A 1 410 ? 15.091 17.519 -17.205 1.00 96.19 410 PRO A C 1
ATOM 3245 O O . PRO A 1 410 ? 15.499 18.266 -16.313 1.00 96.19 410 PRO A O 1
ATOM 3248 N N . ALA A 1 411 ? 14.063 17.850 -17.998 1.00 97.31 411 ALA A N 1
ATOM 3249 C CA . ALA A 1 411 ? 13.350 19.120 -17.899 1.00 97.31 411 ALA A CA 1
ATOM 3250 C C . ALA A 1 411 ? 12.584 19.277 -16.574 1.00 97.31 411 ALA A C 1
ATOM 3252 O O . ALA A 1 411 ? 12.330 20.404 -16.145 1.00 97.31 411 ALA A O 1
ATOM 3253 N N . THR A 1 412 ? 12.258 18.174 -15.891 1.00 97.31 412 THR A N 1
ATOM 3254 C CA . THR A 1 412 ? 11.504 18.205 -14.628 1.00 97.31 412 THR A CA 1
ATOM 3255 C C . THR A 1 412 ? 12.395 18.161 -13.378 1.00 97.31 412 THR A C 1
ATOM 3257 O O . THR A 1 412 ? 11.898 18.259 -12.254 1.00 97.31 412 THR A O 1
ATOM 3260 N N . ALA A 1 413 ? 13.725 18.144 -13.544 1.00 97.56 413 ALA A N 1
ATOM 3261 C CA . ALA A 1 413 ? 14.683 18.053 -12.437 1.00 97.56 413 ALA A CA 1
ATOM 3262 C C . ALA A 1 413 ? 14.531 19.183 -11.408 1.00 97.56 413 ALA A C 1
ATOM 3264 O O . ALA A 1 413 ? 14.530 18.938 -10.200 1.00 97.56 413 ALA A O 1
ATOM 3265 N N . ALA A 1 414 ? 14.364 20.422 -11.880 1.00 97.44 414 ALA A N 1
ATOM 3266 C CA . ALA A 1 414 ? 14.171 21.578 -11.007 1.00 97.44 414 ALA A CA 1
ATOM 3267 C C . ALA A 1 414 ? 12.847 21.490 -10.228 1.00 97.44 414 ALA A C 1
ATOM 3269 O O . ALA A 1 414 ? 12.786 21.868 -9.060 1.00 97.44 414 ALA A O 1
ATOM 3270 N N . GLN A 1 415 ? 11.797 20.942 -10.849 1.00 97.56 415 GLN A N 1
ATOM 3271 C CA . GLN A 1 415 ? 10.507 20.725 -10.195 1.00 97.56 415 GLN A CA 1
ATOM 3272 C C . GLN A 1 415 ? 10.611 19.655 -9.099 1.00 97.56 415 GLN A C 1
ATOM 3274 O O . GLN A 1 415 ? 10.073 19.844 -8.007 1.00 97.56 415 GLN A O 1
ATOM 3279 N N . ALA A 1 416 ? 11.337 18.561 -9.351 1.00 97.88 416 ALA A N 1
ATOM 3280 C CA . ALA A 1 416 ? 11.598 17.536 -8.343 1.00 97.88 416 ALA A CA 1
ATOM 3281 C C . ALA A 1 416 ? 12.371 18.102 -7.143 1.00 97.88 416 ALA A C 1
ATOM 3283 O O . ALA A 1 416 ? 11.956 17.907 -6.004 1.00 97.88 416 ALA A O 1
ATOM 3284 N N . GLN A 1 417 ? 13.427 18.886 -7.385 1.00 97.00 417 GLN A N 1
ATOM 3285 C CA . GLN A 1 417 ? 14.199 19.543 -6.320 1.00 97.00 417 GLN A CA 1
ATOM 3286 C C . GLN A 1 417 ? 13.373 20.553 -5.509 1.00 97.00 417 GLN A C 1
ATOM 3288 O O . GLN A 1 417 ? 13.587 20.696 -4.308 1.00 97.00 417 GLN A O 1
ATOM 3293 N N . ALA A 1 418 ? 12.425 21.242 -6.148 1.00 97.56 418 ALA A N 1
ATOM 3294 C CA . ALA A 1 418 ? 11.529 22.190 -5.487 1.00 97.56 418 ALA A CA 1
ATOM 3295 C C . ALA A 1 418 ? 10.365 21.519 -4.734 1.00 97.56 418 ALA A C 1
ATOM 3297 O O . ALA A 1 418 ? 9.639 22.194 -4.000 1.00 97.56 418 ALA A O 1
ATOM 3298 N N . THR A 1 419 ? 10.152 20.212 -4.917 1.00 98.31 419 THR A N 1
ATOM 3299 C CA . THR A 1 419 ? 9.074 19.486 -4.239 1.00 98.31 419 THR A CA 1
ATOM 3300 C C . THR A 1 419 ? 9.380 19.397 -2.748 1.00 98.31 419 THR A C 1
ATOM 3302 O O . THR A 1 419 ? 10.455 18.955 -2.346 1.00 98.31 419 THR A O 1
ATOM 3305 N N . LYS A 1 420 ? 8.424 19.824 -1.914 1.00 98.00 420 LYS A N 1
ATOM 3306 C CA . LYS A 1 420 ? 8.592 19.818 -0.461 1.00 98.00 420 LYS A CA 1
ATOM 3307 C C . LYS A 1 420 ? 8.813 18.379 0.036 1.00 98.00 420 LYS A C 1
ATOM 3309 O O . LYS A 1 420 ? 8.007 17.512 -0.307 1.00 98.00 420 LYS A O 1
ATOM 3314 N N . PRO A 1 421 ? 9.839 18.134 0.865 1.00 98.44 421 PRO A N 1
ATOM 3315 C CA . PRO A 1 421 ? 10.023 16.832 1.482 1.00 98.44 421 PRO A CA 1
ATOM 3316 C C . PRO A 1 421 ? 8.897 16.481 2.462 1.00 98.44 421 PRO A C 1
ATOM 3318 O O . PRO A 1 421 ? 8.278 17.363 3.070 1.00 98.44 421 PRO A O 1
ATOM 3321 N N . GLU A 1 422 ? 8.642 15.187 2.630 1.00 98.62 422 GLU A N 1
ATOM 3322 C CA . GLU A 1 422 ? 7.580 14.659 3.496 1.00 98.62 422 GLU A CA 1
ATOM 3323 C C . GLU A 1 422 ? 8.152 13.644 4.490 1.00 98.62 422 GLU A C 1
ATOM 3325 O O . GLU A 1 422 ? 9.118 12.945 4.195 1.00 98.62 422 GLU A O 1
ATOM 3330 N N . LEU A 1 423 ? 7.575 13.561 5.692 1.00 98.38 423 LEU A N 1
ATOM 3331 C CA . LEU A 1 423 ? 8.094 12.688 6.746 1.00 98.38 423 LEU A CA 1
ATOM 3332 C C . LEU A 1 423 ? 7.488 11.288 6.666 1.00 98.38 423 LEU A C 1
ATOM 3334 O O . LEU A 1 423 ? 6.266 11.126 6.595 1.00 98.38 423 LEU A O 1
ATOM 3338 N N . PHE A 1 424 ? 8.353 10.285 6.758 1.00 98.38 424 PHE A N 1
ATOM 3339 C CA . PHE A 1 424 ? 8.007 8.871 6.747 1.00 98.38 424 PHE A CA 1
ATOM 3340 C C . PHE A 1 424 ? 8.388 8.197 8.063 1.00 98.38 424 PHE A C 1
ATOM 3342 O O . PHE A 1 424 ? 9.438 8.489 8.631 1.00 98.38 424 PHE A O 1
ATOM 3349 N N . ALA A 1 425 ? 7.553 7.270 8.525 1.00 97.75 425 ALA A N 1
ATOM 3350 C CA . ALA A 1 425 ? 7.848 6.378 9.635 1.00 97.75 425 ALA A CA 1
ATOM 3351 C C . ALA A 1 425 ? 7.719 4.912 9.205 1.00 97.75 425 ALA A C 1
ATOM 3353 O O . ALA A 1 425 ? 6.674 4.477 8.720 1.00 97.75 425 ALA A O 1
ATOM 3354 N N . LEU A 1 426 ? 8.770 4.142 9.459 1.00 96.31 426 LEU A N 1
ATOM 3355 C CA . LEU A 1 426 ? 8.745 2.691 9.451 1.00 96.31 426 LEU A CA 1
ATOM 3356 C C . LEU A 1 426 ? 8.439 2.207 10.876 1.00 96.31 426 LEU A C 1
ATOM 3358 O O . LEU A 1 426 ? 9.147 2.557 11.827 1.00 96.31 426 LEU A O 1
ATOM 3362 N N . ILE A 1 427 ? 7.364 1.439 11.023 1.00 94.25 427 ILE A N 1
ATOM 3363 C CA . ILE A 1 427 ? 6.839 0.961 12.310 1.00 94.25 427 ILE A CA 1
ATOM 3364 C C . ILE A 1 427 ? 6.898 -0.564 12.383 1.00 94.25 427 ILE A C 1
ATOM 3366 O O . ILE A 1 427 ? 7.040 -1.226 11.360 1.00 94.25 427 ILE A O 1
ATOM 3370 N N . GLY A 1 428 ? 6.839 -1.130 13.586 1.00 88.75 428 GLY A N 1
ATOM 3371 C CA . GLY A 1 428 ? 6.951 -2.579 13.756 1.00 88.75 428 GLY A CA 1
ATOM 3372 C C . GLY A 1 428 ? 8.367 -3.114 13.505 1.00 88.75 428 GLY A C 1
ATOM 3373 O O . GLY A 1 428 ? 8.524 -4.292 13.187 1.00 88.75 428 GLY A O 1
ATOM 3374 N N . VAL A 1 429 ? 9.396 -2.263 13.616 1.00 86.06 429 VAL A N 1
ATOM 3375 C CA . VAL A 1 429 ? 10.792 -2.651 13.362 1.00 86.06 429 VAL A CA 1
ATOM 3376 C C . VAL A 1 429 ? 11.289 -3.521 14.512 1.00 86.06 429 VAL A C 1
ATOM 3378 O O . VAL A 1 429 ? 11.530 -3.020 15.610 1.00 86.06 429 VAL A O 1
ATOM 3381 N N . ASP A 1 430 ? 11.456 -4.812 14.241 1.00 77.06 430 ASP A N 1
ATOM 3382 C CA . ASP A 1 430 ? 12.161 -5.747 15.115 1.00 77.06 430 ASP A CA 1
ATOM 3383 C C . ASP A 1 430 ? 13.632 -5.793 14.687 1.00 77.06 430 ASP A C 1
ATOM 3385 O O . ASP A 1 430 ? 13.966 -6.281 13.602 1.00 77.06 430 ASP A O 1
ATOM 3389 N N . ASP A 1 431 ? 14.523 -5.239 15.512 1.00 65.12 431 ASP A N 1
ATOM 3390 C CA . ASP A 1 431 ? 15.958 -5.408 15.307 1.00 65.12 431 ASP A CA 1
ATOM 3391 C C . ASP A 1 431 ? 16.353 -6.820 15.758 1.00 65.12 431 ASP A C 1
ATOM 3393 O O . ASP A 1 431 ? 16.864 -7.043 16.855 1.00 65.12 431 ASP A O 1
ATOM 3397 N N . LEU A 1 432 ? 16.065 -7.804 14.901 1.00 53.59 432 LEU A N 1
ATOM 3398 C CA . LEU A 1 432 ? 16.417 -9.211 15.107 1.00 53.59 432 LEU A CA 1
ATOM 3399 C C . LEU A 1 432 ? 17.935 -9.448 15.136 1.00 53.59 432 LEU A C 1
ATOM 3401 O O . LEU A 1 432 ? 18.369 -10.572 15.404 1.00 53.59 432 LEU A O 1
ATOM 3405 N N . LEU A 1 433 ? 18.754 -8.429 14.854 1.00 48.34 433 LEU A N 1
ATOM 3406 C CA . LEU A 1 433 ? 20.192 -8.545 15.022 1.00 48.34 433 LEU A CA 1
ATOM 3407 C C . LEU A 1 433 ? 20.508 -8.666 16.519 1.00 48.34 433 LEU A C 1
ATOM 3409 O O . LEU A 1 433 ? 20.045 -7.846 17.314 1.00 48.34 433 LEU A O 1
ATOM 3413 N N . PRO A 1 434 ? 21.305 -9.668 16.932 1.00 43.72 434 PRO A N 1
ATOM 3414 C CA . PRO A 1 434 ? 21.744 -9.793 18.311 1.00 43.72 434 PRO A CA 1
ATOM 3415 C C . PRO A 1 434 ? 22.660 -8.611 18.633 1.00 43.72 434 PRO A C 1
ATOM 3417 O O . PRO A 1 434 ? 23.873 -8.666 18.428 1.00 43.72 434 PRO A O 1
ATOM 3420 N N . ARG A 1 435 ? 22.088 -7.506 19.117 1.00 46.69 435 ARG A N 1
ATOM 3421 C CA . ARG A 1 435 ? 22.875 -6.494 19.809 1.00 46.69 435 ARG A CA 1
ATOM 3422 C C . ARG A 1 435 ? 23.379 -7.134 21.096 1.00 46.69 435 ARG A C 1
ATOM 3424 O O . ARG A 1 435 ? 22.663 -7.866 21.769 1.00 46.69 435 ARG A O 1
ATOM 3431 N N . THR A 1 436 ? 24.620 -6.836 21.445 1.00 48.16 436 THR A N 1
ATOM 3432 C CA . THR A 1 436 ? 25.283 -7.236 22.698 1.00 48.16 436 THR A CA 1
ATOM 3433 C C . THR A 1 436 ? 24.697 -6.540 23.940 1.00 48.16 436 THR A C 1
ATOM 3435 O O . THR A 1 436 ? 25.334 -6.498 24.985 1.00 48.16 436 THR A O 1
ATOM 3438 N N . ASP A 1 437 ? 23.525 -5.929 23.791 1.00 53.75 437 ASP A N 1
ATOM 3439 C CA . ASP A 1 437 ? 22.744 -5.190 24.771 1.00 53.75 437 ASP A CA 1
ATOM 3440 C C . ASP A 1 437 ? 21.435 -5.973 24.920 1.00 53.75 437 ASP A C 1
ATOM 3442 O O . ASP A 1 437 ? 20.724 -6.196 23.939 1.00 53.75 437 ASP A O 1
ATOM 3446 N N . ASP A 1 438 ? 21.137 -6.404 26.145 1.00 50.47 438 ASP A N 1
ATOM 3447 C CA . ASP A 1 438 ? 20.000 -7.261 26.498 1.00 50.47 438 ASP A CA 1
ATOM 3448 C C . ASP A 1 438 ? 18.615 -6.629 26.220 1.00 50.47 438 ASP A C 1
ATOM 3450 O O . ASP A 1 438 ? 17.579 -7.225 26.529 1.00 50.47 438 ASP A O 1
ATOM 3454 N N . ARG A 1 439 ? 18.548 -5.423 25.640 1.00 54.69 439 ARG A N 1
ATOM 3455 C CA . ARG A 1 439 ? 17.310 -4.725 25.281 1.00 54.69 439 ARG A CA 1
ATOM 3456 C C . ARG A 1 439 ? 17.090 -4.765 23.773 1.00 54.69 439 ARG A C 1
ATOM 3458 O O . ARG A 1 439 ? 17.493 -3.868 23.032 1.00 54.69 439 ARG A O 1
ATOM 3465 N N . LYS A 1 440 ? 16.335 -5.767 23.320 1.00 60.81 440 LYS A N 1
ATOM 3466 C CA . LYS A 1 440 ? 15.675 -5.715 22.008 1.00 60.81 440 LYS A CA 1
ATOM 3467 C C . LYS A 1 440 ? 14.783 -4.472 21.957 1.00 60.81 440 LYS A C 1
ATOM 3469 O O . LYS A 1 440 ? 13.777 -4.407 22.662 1.00 60.81 440 LYS A O 1
ATOM 3474 N N . ARG A 1 441 ? 15.168 -3.468 21.165 1.00 68.00 441 ARG A N 1
ATOM 3475 C CA . ARG A 1 441 ? 14.325 -2.300 20.887 1.00 68.00 441 ARG A CA 1
ATOM 3476 C C . ARG A 1 441 ? 13.391 -2.654 19.743 1.00 68.00 441 ARG A C 1
ATOM 3478 O O . ARG A 1 441 ? 13.863 -2.955 18.651 1.00 68.00 441 ARG A O 1
ATOM 3485 N N . ILE A 1 442 ? 12.090 -2.591 19.999 1.00 77.19 442 ILE A N 1
ATOM 3486 C CA . ILE A 1 442 ? 11.078 -2.805 18.973 1.00 77.19 442 ILE A CA 1
ATOM 3487 C C . ILE A 1 442 ? 10.390 -1.466 18.707 1.00 77.19 442 ILE A C 1
ATOM 3489 O O . ILE A 1 442 ? 9.630 -0.970 19.535 1.00 77.19 442 ILE A O 1
ATOM 3493 N N . LEU A 1 443 ? 10.689 -0.849 17.566 1.00 88.06 443 LEU A N 1
ATOM 3494 C CA . LEU A 1 443 ? 10.303 0.539 17.296 1.00 88.06 443 LEU A CA 1
ATOM 3495 C C . LEU A 1 443 ? 8.869 0.610 16.759 1.00 88.06 443 LEU A C 1
ATOM 3497 O O . LEU A 1 443 ? 8.520 -0.074 15.794 1.00 88.06 443 LEU A O 1
ATOM 3501 N N . GLY A 1 444 ? 8.041 1.464 17.363 1.00 89.69 444 GLY A N 1
ATOM 3502 C CA . GLY A 1 444 ? 6.693 1.761 16.875 1.00 89.69 444 GLY A CA 1
ATOM 3503 C C . GLY A 1 444 ? 5.680 0.617 16.966 1.00 89.69 444 GLY A C 1
ATOM 3504 O O . GLY A 1 444 ? 4.639 0.708 16.321 1.00 89.69 444 GLY A O 1
ATOM 3505 N N . THR A 1 445 ? 5.936 -0.444 17.743 1.00 86.88 445 THR A N 1
ATOM 3506 C CA . THR A 1 445 ? 5.010 -1.596 17.822 1.00 86.88 445 THR A CA 1
ATOM 3507 C C . THR A 1 445 ? 3.682 -1.324 18.505 1.00 86.88 445 THR A C 1
ATOM 3509 O O . THR A 1 445 ? 2.708 -2.039 18.286 1.00 86.88 445 THR A O 1
ATOM 3512 N N . TRP A 1 446 ? 3.621 -0.252 19.283 1.00 85.38 446 TRP A N 1
ATOM 3513 C CA . TRP A 1 446 ? 2.385 0.260 19.858 1.00 85.38 446 TRP A CA 1
ATOM 3514 C C . TRP A 1 446 ? 1.451 0.901 18.813 1.00 85.38 446 TRP A C 1
ATOM 3516 O O . TRP A 1 446 ? 0.262 1.070 19.072 1.00 85.38 446 TRP A O 1
ATOM 3526 N N . LEU A 1 447 ? 1.955 1.269 17.627 1.00 91.69 447 LEU A N 1
ATOM 3527 C CA . LEU A 1 447 ? 1.117 1.695 16.501 1.00 91.69 447 LEU A CA 1
ATOM 3528 C C . LEU A 1 447 ? 0.633 0.479 15.710 1.00 91.69 447 LEU A C 1
ATOM 3530 O O . LEU A 1 447 ? -0.571 0.272 15.560 1.00 91.69 447 LEU A O 1
ATOM 3534 N N . GLU A 1 448 ? 1.576 -0.323 15.224 1.00 91.94 448 GLU A N 1
ATOM 3535 C CA . GLU A 1 448 ? 1.334 -1.547 14.462 1.00 91.94 448 GLU A CA 1
ATOM 3536 C C . GLU A 1 448 ? 2.416 -2.572 14.799 1.00 91.94 448 GLU A C 1
ATOM 3538 O O . GLU A 1 448 ? 3.585 -2.217 14.949 1.00 91.94 448 GLU A O 1
ATOM 3543 N N . HIS A 1 449 ? 2.037 -3.841 14.913 1.00 86.88 449 HIS A N 1
ATOM 3544 C CA . HIS A 1 449 ? 2.974 -4.928 15.181 1.00 86.88 449 HIS A CA 1
ATOM 3545 C C . HIS A 1 449 ? 2.689 -6.192 14.358 1.00 86.88 449 HIS A C 1
ATOM 3547 O O . HIS A 1 449 ? 1.548 -6.558 14.056 1.00 86.88 449 HIS A O 1
ATOM 3553 N N . ASN A 1 450 ? 3.738 -6.978 14.145 1.00 86.00 450 ASN A N 1
ATOM 3554 C CA . ASN A 1 450 ? 3.595 -8.280 13.515 1.00 86.00 450 ASN A CA 1
ATOM 3555 C C . ASN A 1 450 ? 3.150 -9.377 14.507 1.00 86.00 450 ASN A C 1
ATOM 3557 O O . ASN A 1 450 ? 3.304 -9.274 15.733 1.00 86.00 450 ASN A O 1
ATOM 3561 N N . TRP A 1 451 ? 2.620 -10.467 13.951 1.00 85.19 451 TRP A N 1
ATOM 3562 C CA . TRP A 1 451 ? 2.160 -11.641 14.699 1.00 85.19 451 TRP A CA 1
ATOM 3563 C C . TRP A 1 451 ? 3.228 -12.280 15.593 1.00 85.19 451 TRP A C 1
ATOM 3565 O O . TRP A 1 451 ? 2.927 -12.668 16.723 1.00 85.19 451 TRP A O 1
ATOM 3575 N N . PHE A 1 452 ? 4.467 -12.393 15.110 1.00 79.00 452 PHE A N 1
ATOM 3576 C CA . PHE A 1 452 ? 5.559 -13.034 15.849 1.00 79.00 452 PHE A CA 1
ATOM 3577 C C . PHE A 1 452 ? 5.999 -12.224 17.065 1.00 79.00 452 PHE A C 1
ATOM 3579 O O . PHE A 1 452 ? 6.450 -12.799 18.061 1.00 79.00 452 PHE A O 1
ATOM 3586 N N . ALA A 1 453 ? 5.842 -10.908 16.990 1.00 77.00 453 ALA A N 1
ATOM 3587 C CA . ALA A 1 453 ? 6.067 -10.014 18.095 1.00 77.00 453 ALA A CA 1
ATOM 3588 C C . ALA A 1 453 ? 4.904 -10.149 19.099 1.00 77.00 453 ALA A C 1
ATOM 3590 O O . ALA A 1 453 ? 5.043 -10.750 20.156 1.00 77.00 453 ALA A O 1
ATOM 3591 N N . HIS A 1 454 ? 3.712 -9.663 18.773 1.00 79.12 454 HIS A N 1
ATOM 3592 C CA . HIS A 1 454 ? 2.680 -9.488 19.804 1.00 79.12 454 HIS A CA 1
ATOM 3593 C C . HIS A 1 454 ? 1.522 -10.479 19.691 1.00 79.12 454 HIS A C 1
ATOM 3595 O O . HIS A 1 454 ? 0.989 -10.929 20.707 1.00 79.12 454 HIS A O 1
ATOM 3601 N N . GLY A 1 455 ? 1.138 -10.846 18.467 1.00 81.38 455 GLY A N 1
ATOM 3602 C CA . GLY A 1 455 ? -0.086 -11.612 18.222 1.00 81.38 455 GLY A CA 1
ATOM 3603 C C . GLY A 1 455 ? -0.069 -12.987 18.863 1.00 81.38 455 GLY A C 1
ATOM 3604 O O . GLY A 1 455 ? -0.962 -13.312 19.645 1.00 81.38 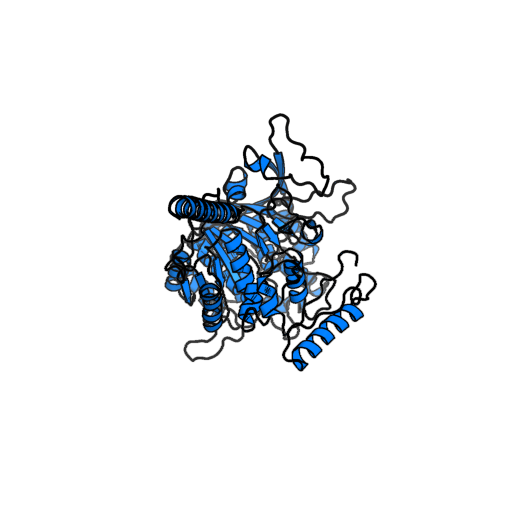455 GLY A O 1
ATOM 3605 N N . ARG A 1 456 ? 1.001 -13.753 18.636 1.00 79.75 456 ARG A N 1
ATOM 3606 C CA . ARG A 1 456 ? 1.150 -15.102 19.201 1.00 79.75 456 ARG A CA 1
ATOM 3607 C C . ARG A 1 456 ? 1.229 -15.143 20.730 1.00 79.75 456 ARG A C 1
ATOM 3609 O O . ARG A 1 456 ? 1.083 -16.212 21.305 1.00 79.75 456 ARG A O 1
ATOM 3616 N N . LEU A 1 457 ? 1.485 -14.006 21.382 1.00 77.25 457 LEU A N 1
ATOM 3617 C CA . LEU A 1 457 ? 1.573 -13.898 22.842 1.00 77.25 457 LEU A CA 1
ATOM 3618 C C . LEU A 1 457 ? 0.212 -13.608 23.498 1.00 77.25 457 LEU A C 1
ATOM 3620 O O . LEU A 1 457 ? 0.145 -13.398 24.705 1.00 77.25 457 LEU A O 1
ATOM 3624 N N . GLY A 1 458 ? -0.876 -13.568 22.723 1.00 77.75 458 GLY A N 1
ATOM 3625 C CA . GLY A 1 458 ? -2.221 -13.327 23.248 1.00 77.75 458 GLY A CA 1
ATOM 3626 C C . GLY A 1 458 ? -2.639 -11.853 23.261 1.00 77.75 458 GLY A C 1
ATOM 3627 O O . GLY A 1 458 ? -3.806 -11.562 23.517 1.00 77.75 458 GLY A O 1
ATOM 3628 N N . HIS A 1 459 ? -1.746 -10.915 22.920 1.00 79.62 459 HIS A N 1
ATOM 3629 C CA . HIS A 1 459 ? -2.025 -9.474 23.022 1.00 79.62 459 HIS A CA 1
ATOM 3630 C C . HIS A 1 459 ? -3.121 -8.971 22.077 1.00 79.62 459 HIS A C 1
ATOM 3632 O O . HIS A 1 459 ? -3.628 -7.872 22.276 1.00 79.62 459 HIS A O 1
ATOM 3638 N N . TRP A 1 460 ? -3.488 -9.737 21.047 1.00 85.25 460 TRP A N 1
ATOM 3639 C CA . TRP A 1 460 ? -4.551 -9.346 20.108 1.00 85.25 460 TRP A CA 1
ATOM 3640 C C . TRP A 1 460 ? -5.892 -9.975 20.462 1.00 85.25 460 TRP A C 1
ATOM 3642 O O . TRP A 1 460 ? -6.861 -9.774 19.737 1.00 85.25 460 TRP A O 1
ATOM 3652 N N . HIS A 1 461 ? -5.950 -10.806 21.505 1.00 84.06 461 HIS A N 1
ATOM 3653 C CA . HIS A 1 461 ? -7.127 -11.612 21.764 1.00 84.06 461 HIS A CA 1
ATOM 3654 C C . HIS A 1 461 ? -8.215 -10.705 22.324 1.00 84.06 461 HIS A C 1
ATOM 3656 O O . HIS A 1 461 ? -8.006 -10.075 23.359 1.00 84.06 461 HIS A O 1
ATOM 3662 N N . LEU A 1 462 ? -9.388 -10.667 21.690 1.00 77.81 462 LEU A N 1
ATOM 3663 C CA . LEU A 1 462 ? -10.442 -9.696 22.029 1.00 77.81 462 LEU A CA 1
ATOM 3664 C C . LEU A 1 462 ? -10.890 -9.722 23.502 1.00 77.81 462 LEU A C 1
ATOM 3666 O O . LEU A 1 462 ? -11.416 -8.733 24.000 1.00 77.81 462 LEU A O 1
ATOM 3670 N N . HIS A 1 463 ? -10.680 -10.839 24.204 1.00 74.25 463 HIS A N 1
ATOM 3671 C CA . HIS A 1 463 ? -11.013 -10.986 25.628 1.00 74.25 463 HIS A CA 1
ATOM 3672 C C . HIS A 1 463 ? -9.822 -10.875 26.590 1.00 74.25 463 HIS A C 1
ATOM 3674 O O . HIS A 1 463 ? -10.036 -10.803 27.795 1.00 74.25 463 HIS A O 1
ATOM 3680 N N . LEU A 1 464 ? -8.584 -10.910 26.085 1.00 69.75 464 LEU A N 1
ATOM 3681 C CA . LEU A 1 464 ? -7.364 -10.860 26.911 1.00 69.75 464 LEU A CA 1
ATOM 3682 C C . LEU A 1 464 ? -6.535 -9.600 26.646 1.00 69.75 464 LEU A C 1
ATOM 3684 O O . LEU A 1 464 ? -5.514 -9.391 27.299 1.00 69.75 464 LEU A O 1
ATOM 3688 N N . GLN A 1 465 ? -6.947 -8.785 25.673 1.00 65.38 465 GLN A N 1
ATOM 3689 C CA . GLN A 1 465 ? -6.230 -7.588 25.284 1.00 65.38 465 GLN A CA 1
ATOM 3690 C C . GLN A 1 465 ? -6.086 -6.661 26.503 1.00 65.38 465 GLN A C 1
ATOM 3692 O O . GLN A 1 465 ? -7.084 -6.342 27.159 1.00 65.38 465 GLN A O 1
ATOM 3697 N N . PRO A 1 466 ? -4.856 -6.236 26.840 1.00 64.62 466 PRO A N 1
ATOM 3698 C CA . PRO A 1 466 ? -4.646 -5.310 27.940 1.00 64.62 466 PRO A CA 1
ATOM 3699 C C . PRO A 1 466 ? -5.332 -3.968 27.651 1.00 64.62 466 PRO A C 1
ATOM 3701 O O . PRO A 1 466 ? -5.615 -3.622 26.507 1.00 64.62 466 PRO A O 1
ATOM 3704 N N . LYS A 1 467 ? -5.548 -3.165 28.699 1.00 59.03 467 LYS A N 1
ATOM 3705 C CA . LYS A 1 467 ? -6.160 -1.824 28.602 1.00 59.03 467 LYS A CA 1
ATOM 3706 C C . LYS A 1 467 ? -5.409 -0.864 27.658 1.00 59.03 467 LYS A C 1
ATOM 3708 O O . LYS A 1 467 ? -5.973 0.135 27.222 1.00 59.03 467 LYS A O 1
ATOM 3713 N N . TYR A 1 468 ? -4.145 -1.151 27.369 1.00 64.25 468 TYR A N 1
ATOM 3714 C CA . TYR A 1 468 ? -3.251 -0.307 26.588 1.00 64.25 468 TYR A CA 1
ATOM 3715 C C . TYR A 1 468 ? -3.198 -0.816 25.154 1.00 64.25 468 TYR A C 1
ATOM 3717 O O . TYR A 1 468 ? -3.182 -2.022 24.900 1.00 64.25 468 TYR A O 1
ATOM 3725 N N . THR A 1 469 ? -3.229 0.117 24.214 1.00 65.94 469 THR A N 1
ATOM 3726 C CA . THR A 1 469 ? -3.662 -0.173 22.854 1.00 65.94 469 THR A CA 1
ATOM 3727 C C . THR A 1 469 ? -2.485 -0.218 21.905 1.00 65.94 469 THR A C 1
ATOM 3729 O O . THR A 1 469 ? -1.855 0.807 21.654 1.00 65.94 469 THR A O 1
ATOM 3732 N N . ASN A 1 470 ? -2.289 -1.383 21.298 1.00 79.38 470 ASN A N 1
ATOM 3733 C CA . ASN A 1 470 ? -1.825 -1.427 19.921 1.00 79.38 470 ASN A CA 1
ATOM 3734 C C . ASN A 1 470 ? -2.990 -0.974 19.037 1.00 79.38 470 ASN A C 1
ATOM 3736 O O . ASN A 1 470 ? -4.139 -1.321 19.326 1.00 79.38 470 ASN A O 1
ATOM 3740 N N . ALA A 1 471 ? -2.739 -0.173 18.003 1.00 89.19 471 ALA A N 1
ATOM 3741 C CA . ALA A 1 471 ? -3.822 0.276 17.130 1.00 89.19 471 ALA A CA 1
ATOM 3742 C C . ALA A 1 471 ? -4.118 -0.722 16.010 1.00 89.19 471 ALA A C 1
ATOM 3744 O O . ALA A 1 471 ? -5.287 -0.990 15.727 1.00 89.19 471 ALA A O 1
ATOM 3745 N N . MET A 1 472 ? -3.077 -1.299 15.417 1.00 93.81 472 MET A N 1
ATOM 3746 C CA . MET A 1 472 ? -3.173 -2.253 14.316 1.00 93.81 472 MET A CA 1
ATOM 3747 C C . MET A 1 472 ? -2.288 -3.472 14.591 1.00 93.81 472 MET A C 1
ATOM 3749 O O . MET A 1 472 ? -1.342 -3.412 15.376 1.00 93.81 472 MET A O 1
ATOM 3753 N N . GLY A 1 473 ? -2.572 -4.587 13.931 1.00 92.38 473 GLY A N 1
ATOM 3754 C CA . GLY A 1 473 ? -1.643 -5.709 13.852 1.00 92.38 473 GLY A CA 1
ATOM 3755 C C . GLY A 1 473 ? -1.751 -6.428 12.523 1.00 92.38 473 GLY A C 1
ATOM 3756 O O . GLY A 1 473 ? -2.828 -6.457 11.937 1.00 92.38 473 GLY A O 1
ATOM 3757 N N . HIS A 1 474 ? -0.660 -7.030 12.071 1.00 93.38 474 HIS A N 1
ATOM 3758 C CA . HIS A 1 474 ? -0.611 -7.763 10.809 1.00 93.38 474 HIS A CA 1
ATOM 3759 C C . HIS A 1 474 ? -0.080 -9.189 11.009 1.00 93.38 474 HIS A C 1
ATOM 3761 O O . HIS A 1 474 ? 1.014 -9.404 11.555 1.00 93.38 474 HIS A O 1
ATOM 3767 N N . ILE A 1 475 ? -0.842 -10.197 10.561 1.00 89.00 475 ILE A N 1
ATOM 3768 C CA . ILE A 1 475 ? -0.387 -11.596 10.562 1.00 89.00 475 ILE A CA 1
ATOM 3769 C C . ILE A 1 475 ? 0.611 -11.839 9.430 1.00 89.00 475 ILE A C 1
ATOM 3771 O O . ILE A 1 475 ? 0.314 -12.464 8.418 1.00 89.00 475 ILE A O 1
ATOM 3775 N N . HIS A 1 476 ? 1.835 -11.371 9.664 1.00 76.06 476 HIS A N 1
ATOM 3776 C CA . HIS A 1 476 ? 2.950 -11.491 8.740 1.00 76.06 476 HIS A CA 1
ATOM 3777 C C . HIS A 1 476 ? 3.132 -12.919 8.181 1.00 76.06 476 HIS A C 1
ATOM 3779 O O . HIS A 1 476 ? 2.863 -13.921 8.853 1.00 76.06 476 HIS A O 1
ATOM 3785 N N . GLY A 1 477 ? 3.609 -13.008 6.935 1.00 65.56 477 GLY A N 1
ATOM 3786 C CA . GLY A 1 477 ? 3.888 -14.270 6.256 1.00 65.56 477 GLY A CA 1
ATOM 3787 C C . GLY A 1 477 ? 4.929 -15.135 6.979 1.00 65.56 477 GLY A C 1
ATOM 3788 O O . GLY A 1 477 ? 5.692 -14.675 7.825 1.00 65.56 477 GLY A O 1
ATOM 3789 N N . GLY A 1 478 ? 4.957 -16.425 6.633 1.00 59.72 478 GLY A N 1
ATOM 3790 C CA . GLY A 1 478 ? 5.963 -17.358 7.148 1.00 59.72 478 GLY A CA 1
ATOM 3791 C C . GLY A 1 478 ? 5.585 -18.080 8.439 1.00 59.72 478 GLY A C 1
ATOM 3792 O O . GLY A 1 478 ? 6.480 -18.510 9.157 1.00 59.72 478 GLY A O 1
ATOM 3793 N N . LEU A 1 479 ? 4.290 -18.248 8.742 1.00 62.88 479 LEU A N 1
ATOM 3794 C CA . LEU A 1 479 ? 3.843 -19.152 9.807 1.00 62.88 479 LEU A CA 1
ATOM 3795 C C . LEU A 1 479 ? 4.366 -20.576 9.507 1.00 62.88 479 LEU A C 1
ATOM 3797 O O . LEU A 1 479 ? 3.836 -21.232 8.610 1.00 62.88 479 LEU A O 1
ATOM 3801 N N . PRO A 1 480 ? 5.387 -21.076 10.236 1.00 51.91 480 PRO A N 1
ATOM 3802 C CA . PRO A 1 480 ? 6.156 -22.270 9.853 1.00 51.91 480 PRO A CA 1
ATOM 3803 C C . PRO A 1 480 ? 5.359 -23.576 9.996 1.00 51.91 480 PRO A C 1
ATOM 3805 O O . PRO A 1 480 ? 5.838 -24.660 9.671 1.00 51.91 480 PRO A O 1
ATOM 3808 N N . LEU A 1 481 ? 4.132 -23.486 10.508 1.00 50.44 481 LEU A N 1
ATOM 3809 C CA . LEU A 1 481 ? 3.297 -24.625 10.856 1.00 50.44 481 LEU A CA 1
ATOM 3810 C C . LEU A 1 481 ? 2.533 -25.217 9.671 1.00 50.44 481 LEU A C 1
ATOM 3812 O O . LEU A 1 481 ? 1.964 -26.293 9.831 1.00 50.44 481 LEU A O 1
ATOM 3816 N N . PHE A 1 482 ? 2.558 -24.621 8.479 1.00 46.16 482 PHE A N 1
ATOM 3817 C CA . PHE A 1 482 ? 1.856 -25.148 7.305 1.00 46.16 482 PHE A CA 1
ATOM 3818 C C . PHE A 1 482 ? 2.843 -25.292 6.145 1.00 46.16 482 PHE A C 1
ATOM 3820 O O . PHE A 1 482 ? 3.579 -24.360 5.841 1.00 46.16 482 PHE A O 1
ATOM 3827 N N . ALA A 1 483 ? 2.910 -26.496 5.565 1.00 44.53 483 ALA A N 1
ATOM 3828 C CA . ALA A 1 483 ? 3.697 -26.746 4.359 1.00 44.53 483 ALA A CA 1
ATOM 3829 C C . ALA A 1 483 ? 3.206 -25.829 3.223 1.00 44.53 483 ALA A C 1
ATOM 3831 O O . ALA A 1 483 ? 2.093 -25.307 3.304 1.00 44.53 483 ALA A O 1
ATOM 3832 N N . ASP A 1 484 ? 4.037 -25.638 2.199 1.00 48.38 484 ASP A N 1
ATOM 3833 C CA . ASP A 1 484 ? 3.961 -24.570 1.189 1.00 48.38 484 ASP A CA 1
ATOM 3834 C C . ASP A 1 484 ? 2.607 -24.353 0.474 1.00 48.38 484 ASP A C 1
ATOM 3836 O O . ASP A 1 484 ? 2.413 -23.291 -0.116 1.00 48.38 484 ASP A O 1
ATOM 3840 N N . ASP A 1 485 ? 1.645 -25.271 0.590 1.00 46.53 485 ASP A N 1
ATOM 3841 C CA . ASP A 1 485 ? 0.407 -25.272 -0.196 1.00 46.53 485 ASP A CA 1
ATOM 3842 C C . ASP A 1 485 ? -0.771 -24.462 0.396 1.00 46.53 485 ASP A C 1
ATOM 3844 O O . ASP A 1 485 ? -1.732 -24.206 -0.328 1.00 46.53 485 ASP A O 1
ATOM 3848 N N . ASP A 1 486 ? -0.743 -24.010 1.664 1.00 58.81 486 ASP A N 1
ATOM 3849 C CA . ASP A 1 486 ? -1.830 -23.154 2.204 1.00 58.81 486 ASP A CA 1
ATOM 3850 C C . ASP A 1 486 ? -1.385 -22.155 3.294 1.00 58.81 486 ASP A C 1
ATOM 3852 O O . ASP A 1 486 ? -1.848 -22.155 4.441 1.00 58.81 486 ASP A O 1
ATOM 3856 N N . LYS A 1 487 ? -0.476 -21.242 2.925 1.00 63.78 487 LYS A N 1
ATOM 3857 C CA . LYS A 1 487 ? -0.033 -20.126 3.790 1.00 63.78 487 LYS A CA 1
ATOM 3858 C C . LYS A 1 487 ? -1.196 -19.243 4.275 1.00 63.78 487 LYS A C 1
ATOM 3860 O O . LYS A 1 487 ? -1.085 -18.598 5.317 1.00 63.78 487 LYS A O 1
ATOM 3865 N N . PHE A 1 488 ? -2.320 -19.224 3.557 1.00 66.88 488 PHE A N 1
ATOM 3866 C CA . PHE A 1 488 ? -3.501 -18.442 3.919 1.00 66.88 488 PHE A CA 1
ATOM 3867 C C . PHE A 1 488 ? -4.359 -19.111 4.997 1.00 66.88 488 PHE A C 1
ATOM 3869 O O . PHE A 1 488 ? -4.882 -18.415 5.873 1.00 66.88 488 PHE A O 1
ATOM 3876 N N . ALA A 1 489 ? -4.467 -20.444 5.007 1.00 67.19 489 ALA A N 1
ATOM 3877 C CA . ALA A 1 489 ? -5.126 -21.157 6.099 1.00 67.19 489 ALA A CA 1
ATOM 3878 C C . ALA A 1 489 ? -4.451 -20.885 7.444 1.00 67.19 489 ALA A C 1
ATOM 3880 O O . ALA A 1 489 ? -5.150 -20.688 8.437 1.00 67.19 489 ALA A O 1
ATOM 3881 N N . ALA A 1 490 ? -3.120 -20.797 7.467 1.00 71.19 490 ALA A N 1
ATOM 3882 C CA . ALA A 1 490 ? -2.359 -20.469 8.668 1.00 71.19 490 ALA A CA 1
ATOM 3883 C C . ALA A 1 490 ? -2.791 -19.130 9.285 1.00 71.19 490 ALA A C 1
ATOM 3885 O O . ALA A 1 490 ? -3.072 -19.037 10.482 1.00 71.19 490 ALA A O 1
ATOM 3886 N N . LYS A 1 491 ? -2.897 -18.096 8.442 1.00 82.06 491 LYS A N 1
ATOM 3887 C CA . LYS A 1 491 ? -3.312 -16.750 8.853 1.00 82.06 491 LYS A CA 1
ATOM 3888 C C . LYS A 1 491 ? -4.751 -16.748 9.368 1.00 82.06 491 LYS A C 1
ATOM 3890 O O . LYS A 1 491 ? -5.037 -16.183 10.423 1.00 82.06 491 LYS A O 1
ATOM 3895 N N . ARG A 1 492 ? -5.649 -17.461 8.679 1.00 80.25 492 ARG A N 1
ATOM 3896 C CA . ARG A 1 492 ? -7.043 -17.641 9.112 1.00 80.25 492 ARG A CA 1
ATOM 3897 C C . ARG A 1 492 ? -7.140 -18.300 10.489 1.00 80.25 492 ARG A C 1
ATOM 3899 O O . ARG A 1 492 ? -7.923 -17.836 11.311 1.00 80.25 492 ARG A O 1
ATOM 3906 N N . VAL A 1 493 ? -6.346 -19.338 10.751 1.00 76.31 493 VAL A N 1
ATOM 3907 C CA . VAL A 1 493 ? -6.293 -20.010 12.061 1.00 76.31 493 VAL A CA 1
ATOM 3908 C C . VAL A 1 493 ? -5.866 -19.027 13.157 1.00 76.31 493 VAL A C 1
ATOM 3910 O O . VAL A 1 493 ? -6.510 -18.960 14.202 1.00 76.31 493 VAL A O 1
ATOM 3913 N N . GLY A 1 494 ? -4.867 -18.178 12.892 1.00 78.56 494 GLY A N 1
ATOM 3914 C CA . GLY A 1 494 ? -4.498 -17.083 13.796 1.00 78.56 494 GLY A CA 1
ATOM 3915 C C . GLY A 1 494 ? -5.674 -16.146 14.104 1.00 78.56 494 GLY A C 1
ATOM 3916 O O . GLY A 1 494 ? -5.984 -15.896 15.267 1.00 78.56 494 GLY A O 1
ATOM 3917 N N . LEU A 1 495 ? -6.402 -15.688 13.079 1.00 86.19 495 LEU A N 1
ATOM 3918 C CA . LEU A 1 495 ? -7.590 -14.839 13.267 1.00 86.19 495 LEU A CA 1
ATOM 3919 C C . LEU A 1 495 ? -8.694 -15.539 14.075 1.00 86.19 495 LEU A C 1
ATOM 3921 O O . LEU A 1 495 ? -9.365 -14.893 14.882 1.00 86.19 495 LEU A O 1
ATOM 3925 N N . GLN A 1 496 ? -8.889 -16.842 13.865 1.00 81.50 496 GLN A N 1
ATOM 3926 C CA . GLN A 1 496 ? -9.863 -17.654 14.596 1.00 81.50 496 GLN A CA 1
ATOM 3927 C C . GLN A 1 496 ? -9.526 -17.736 16.082 1.00 81.50 496 GLN A C 1
ATOM 3929 O O . GLN A 1 496 ? -10.386 -17.442 16.913 1.00 81.50 496 GLN A O 1
ATOM 3934 N N . HIS A 1 497 ? -8.275 -18.057 16.416 1.00 75.69 497 HIS A N 1
ATOM 3935 C CA . HIS A 1 497 ? -7.832 -18.188 17.803 1.00 75.69 497 HIS A CA 1
ATOM 3936 C C . HIS A 1 497 ? -7.873 -16.877 18.584 1.00 75.69 497 HIS A C 1
ATOM 3938 O O . HIS A 1 497 ? -8.094 -16.896 19.788 1.00 75.69 497 HIS A O 1
ATOM 3944 N N . MET A 1 498 ? -7.707 -15.738 17.913 1.00 79.81 498 MET A N 1
ATOM 3945 C CA . MET A 1 498 ? -7.669 -14.430 18.573 1.00 79.81 498 MET A CA 1
ATOM 3946 C C . MET A 1 498 ? -9.038 -13.734 18.669 1.00 79.81 498 MET A C 1
ATOM 3948 O O . MET A 1 498 ? -9.122 -12.595 19.129 1.00 79.81 498 MET A O 1
ATOM 3952 N N . GLY A 1 499 ? -10.118 -14.386 18.220 1.00 82.06 499 GLY A N 1
ATOM 3953 C CA . GLY A 1 499 ? -11.471 -13.806 18.194 1.00 82.06 499 GLY A CA 1
ATOM 3954 C C . GLY A 1 499 ? -11.712 -12.811 17.048 1.00 82.06 499 GLY A C 1
ATOM 3955 O O . GLY A 1 499 ? -12.762 -12.173 16.956 1.00 82.06 499 GLY A O 1
ATOM 3956 N N . HIS A 1 500 ? -10.760 -12.683 16.125 1.00 86.88 500 HIS A N 1
ATOM 3957 C CA . HIS A 1 500 ? -10.837 -11.771 14.982 1.00 86.88 500 HIS A CA 1
ATOM 3958 C C . HIS A 1 500 ? -11.601 -12.355 13.786 1.00 86.88 500 HIS A C 1
ATOM 3960 O O . HIS A 1 500 ? -11.983 -11.611 12.878 1.00 86.88 500 HIS A O 1
ATOM 3966 N N . TYR A 1 501 ? -11.890 -13.658 13.799 1.00 84.50 501 TYR A N 1
ATOM 3967 C CA . TYR A 1 501 ? -12.727 -14.343 12.813 1.00 84.50 501 TYR A CA 1
ATOM 3968 C C . TYR A 1 501 ? -14.208 -14.344 13.225 1.00 84.50 501 TYR A C 1
ATOM 3970 O O . TYR A 1 501 ? -14.577 -14.816 14.299 1.00 84.50 501 TYR A O 1
ATOM 3978 N N . ASN A 1 502 ? -15.076 -13.838 12.349 1.00 83.12 502 ASN A N 1
ATOM 3979 C CA . ASN A 1 502 ? -16.523 -13.821 12.561 1.00 83.12 502 ASN A CA 1
ATOM 3980 C C . ASN A 1 502 ? -17.162 -15.125 12.052 1.00 83.12 502 ASN A C 1
ATOM 3982 O O . ASN A 1 502 ? -17.537 -15.257 10.888 1.00 83.12 502 ASN A O 1
ATOM 3986 N N . TRP A 1 503 ? -17.315 -16.092 12.948 1.00 79.06 503 TRP A N 1
ATOM 3987 C CA . TRP A 1 503 ? -17.896 -17.399 12.636 1.00 79.06 503 TRP A CA 1
ATOM 3988 C C . TRP A 1 503 ? -19.328 -17.341 12.086 1.00 79.06 503 TRP A C 1
ATOM 3990 O O . TRP A 1 503 ? -19.700 -18.200 11.289 1.00 79.06 503 TRP A O 1
ATOM 4000 N N . HIS A 1 504 ? -20.133 -16.333 12.445 1.00 75.12 504 HIS A N 1
ATOM 4001 C CA . HIS A 1 504 ? -21.477 -16.219 11.876 1.00 75.12 504 HIS A CA 1
ATOM 4002 C C . HIS A 1 504 ? -21.405 -15.813 10.407 1.00 75.12 504 HIS A C 1
ATOM 4004 O O . HIS A 1 504 ? -22.092 -16.405 9.578 1.00 75.12 504 HIS A O 1
ATOM 4010 N N . LEU A 1 505 ? -20.560 -14.832 10.081 1.00 79.75 505 LEU A N 1
ATOM 4011 C CA . LEU A 1 505 ? -20.316 -14.407 8.704 1.00 79.75 505 LEU A CA 1
ATOM 4012 C C . LEU A 1 505 ? -19.848 -15.591 7.848 1.00 79.75 505 LEU A C 1
ATOM 4014 O O . LEU A 1 505 ? -20.405 -15.825 6.773 1.00 79.75 505 LEU A O 1
ATOM 4018 N N . ALA A 1 506 ? -18.910 -16.391 8.363 1.00 80.12 506 ALA A N 1
ATOM 4019 C CA . ALA A 1 506 ? -18.479 -17.639 7.732 1.00 80.12 506 ALA A CA 1
ATOM 4020 C C . ALA A 1 506 ? -19.658 -18.594 7.476 1.00 80.12 506 ALA A C 1
ATOM 4022 O O . ALA A 1 506 ? -19.831 -19.099 6.366 1.00 80.12 506 ALA A O 1
ATOM 4023 N N . ALA A 1 507 ? -20.533 -18.783 8.467 1.00 72.38 507 ALA A N 1
ATOM 4024 C CA . ALA A 1 507 ? -21.726 -19.615 8.332 1.00 72.38 507 ALA A CA 1
ATOM 4025 C C . ALA A 1 507 ? -22.637 -19.165 7.190 1.00 72.38 507 ALA A C 1
ATOM 4027 O O . ALA A 1 507 ? -23.045 -19.963 6.341 1.00 72.38 507 ALA A O 1
ATOM 4028 N N . TRP A 1 508 ? -22.926 -17.867 7.138 1.00 71.62 508 TRP A N 1
ATOM 4029 C CA . TRP A 1 508 ? -23.759 -17.275 6.098 1.00 71.62 508 TRP A CA 1
ATOM 4030 C C . TRP A 1 508 ? -23.174 -17.490 4.706 1.00 71.62 508 TRP A C 1
ATOM 4032 O O . TRP A 1 508 ? -23.901 -17.893 3.795 1.00 71.62 508 TRP A O 1
ATOM 4042 N N . MET A 1 509 ? -21.859 -17.338 4.555 1.00 74.12 509 MET A N 1
ATOM 4043 C CA . MET A 1 509 ? -21.175 -17.576 3.282 1.00 74.12 509 MET A CA 1
ATOM 4044 C C . MET A 1 509 ? -21.275 -19.016 2.780 1.00 74.12 509 MET A C 1
ATOM 4046 O O . MET A 1 509 ? -21.25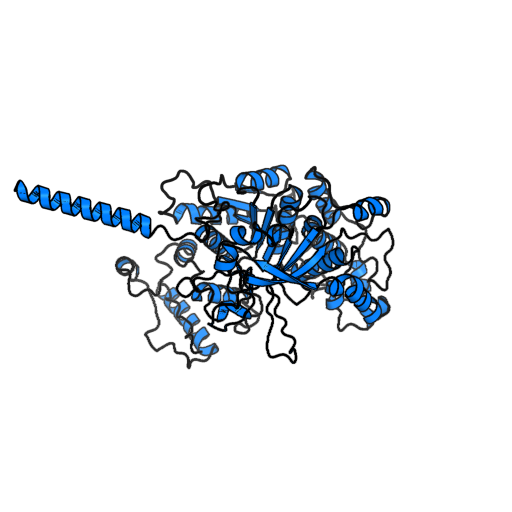1 -19.228 1.564 1.00 74.12 509 MET A O 1
ATOM 4050 N N . HIS A 1 510 ? -21.431 -19.984 3.686 1.00 71.19 510 HIS A N 1
ATOM 4051 C CA . HIS A 1 510 ? -21.545 -21.408 3.366 1.00 71.19 510 HIS A CA 1
ATOM 4052 C C . HIS A 1 510 ? -22.989 -21.938 3.335 1.00 71.19 510 HIS A C 1
ATOM 4054 O O . HIS A 1 510 ? -23.200 -23.145 3.177 1.00 71.19 510 HIS A O 1
ATOM 4060 N N . GLY A 1 511 ? -23.994 -21.058 3.405 1.00 60.16 511 GLY A N 1
ATOM 4061 C CA . GLY A 1 511 ? -25.412 -21.418 3.287 1.00 60.16 511 GLY A CA 1
ATOM 4062 C C . GLY A 1 511 ? -26.188 -21.414 4.607 1.00 60.16 511 GLY A C 1
ATOM 4063 O O . GLY A 1 511 ? -27.193 -22.118 4.712 1.00 60.16 511 GLY A O 1
ATOM 4064 N N . GLY A 1 512 ? -25.731 -20.643 5.596 1.00 52.59 512 GLY A N 1
ATOM 4065 C CA . GLY A 1 512 ? -26.492 -20.257 6.787 1.00 52.59 512 GLY A CA 1
ATOM 4066 C C . GLY A 1 512 ? -25.859 -20.679 8.123 1.00 52.59 512 GLY A C 1
ATOM 4067 O O . GLY A 1 512 ? -24.985 -21.544 8.155 1.00 52.59 512 GLY A O 1
ATOM 4068 N N . PRO A 1 513 ? -26.335 -20.118 9.253 1.00 44.78 513 PRO A N 1
ATOM 4069 C CA . PRO A 1 513 ? -25.840 -20.408 10.607 1.00 44.78 513 PRO A CA 1
ATOM 4070 C C . PRO A 1 513 ? -25.932 -21.890 11.000 1.00 44.78 513 PRO A C 1
ATOM 4072 O O . PRO A 1 513 ? -25.147 -22.357 11.809 1.00 44.78 513 PRO A O 1
ATOM 4075 N N . ALA A 1 514 ? -26.816 -22.666 10.365 1.00 40.97 514 ALA A N 1
ATOM 4076 C CA . ALA A 1 514 ? -26.898 -24.117 10.546 1.00 40.97 514 ALA A CA 1
ATOM 4077 C C . ALA A 1 514 ? -25.706 -24.901 9.950 1.00 40.97 514 ALA A C 1
ATOM 4079 O O . ALA A 1 514 ? -25.693 -26.128 10.025 1.00 40.97 514 ALA A O 1
ATOM 4080 N N . ARG A 1 515 ? -24.746 -24.222 9.300 1.00 43.88 515 ARG A N 1
ATOM 4081 C CA . ARG A 1 515 ? -23.597 -24.824 8.603 1.00 43.88 515 ARG A CA 1
ATOM 4082 C C . ARG A 1 515 ? -22.232 -24.510 9.221 1.00 43.88 515 ARG A C 1
ATOM 4084 O O . ARG A 1 515 ? -21.227 -24.969 8.689 1.00 43.88 515 ARG A O 1
ATOM 4091 N N . VAL A 1 516 ? -22.188 -23.773 10.331 1.00 48.12 516 VAL A N 1
ATOM 4092 C CA . VAL A 1 516 ? -20.976 -23.512 11.129 1.00 48.12 516 VAL A CA 1
ATOM 4093 C C . VAL A 1 516 ? -21.371 -23.521 12.597 1.00 48.12 516 VAL A C 1
ATOM 4095 O O . VAL A 1 516 ? -22.357 -22.893 12.972 1.00 48.12 516 VAL A O 1
ATOM 4098 N N . TYR A 1 517 ? -20.604 -24.227 13.425 1.00 48.41 517 TYR A N 1
ATOM 4099 C CA . TYR A 1 517 ? -20.868 -24.313 14.855 1.00 48.41 517 TYR A CA 1
ATOM 4100 C C . TYR A 1 517 ? -19.786 -23.624 15.665 1.00 48.41 517 TYR A C 1
ATOM 4102 O O . TYR A 1 517 ? -18.596 -23.736 15.382 1.00 48.41 517 TYR A O 1
ATOM 4110 N N . PHE A 1 518 ? -20.251 -22.918 16.686 1.00 48.53 518 PHE A N 1
ATOM 4111 C CA . PHE A 1 518 ? -19.439 -22.247 17.677 1.00 48.53 518 PHE A CA 1
ATOM 4112 C C . PHE A 1 518 ? -19.152 -23.237 18.799 1.00 48.53 518 PHE A C 1
ATOM 4114 O O . PHE A 1 518 ? -20.069 -23.890 19.298 1.00 48.53 518 PHE A O 1
ATOM 4121 N N . ALA A 1 519 ? -17.900 -23.321 19.235 1.00 42.84 519 ALA A N 1
ATOM 4122 C CA . ALA A 1 519 ? -17.588 -23.914 20.524 1.00 42.84 519 ALA A CA 1
ATOM 4123 C C . ALA A 1 519 ? -17.974 -22.904 21.620 1.00 42.84 519 ALA A C 1
ATOM 4125 O O . ALA A 1 519 ? -17.120 -22.190 22.132 1.00 42.84 519 ALA A O 1
ATOM 4126 N N . THR A 1 520 ? -19.264 -22.765 21.939 1.00 43.00 520 THR A N 1
ATOM 4127 C CA . THR A 1 520 ? -19.676 -22.092 23.182 1.00 43.00 520 THR A CA 1
ATOM 4128 C C . THR A 1 520 ? -20.612 -23.007 23.962 1.00 43.00 520 THR A C 1
ATOM 4130 O O . THR A 1 520 ? -21.571 -23.559 23.425 1.00 43.00 520 THR A O 1
ATOM 4133 N N . GLU A 1 521 ? -20.314 -23.199 25.245 1.00 40.06 521 GLU A N 1
ATOM 4134 C CA . GLU A 1 521 ? -21.115 -24.023 26.157 1.00 40.06 521 GLU A CA 1
ATOM 4135 C C . GLU A 1 521 ? -22.367 -23.289 26.684 1.00 40.06 521 GLU A C 1
ATOM 4137 O O . GLU A 1 521 ? -23.128 -23.853 27.474 1.00 40.06 521 GLU A O 1
ATOM 4142 N N . HIS A 1 522 ? -22.608 -22.033 26.282 1.00 41.97 522 HIS A N 1
ATOM 4143 C CA . HIS A 1 522 ? -23.491 -21.128 27.034 1.00 41.97 522 HIS A CA 1
ATOM 4144 C C . HIS A 1 522 ? -24.620 -20.448 26.253 1.00 41.97 522 HIS A C 1
ATOM 4146 O O . HIS A 1 522 ? -25.319 -19.622 26.836 1.00 41.97 522 HIS A O 1
ATOM 4152 N N . ASP A 1 523 ? -24.878 -20.817 24.998 1.00 46.31 523 ASP A N 1
ATOM 4153 C CA . ASP A 1 523 ? -26.033 -20.276 24.273 1.00 46.31 523 ASP A CA 1
ATOM 4154 C C . ASP A 1 523 ? -27.216 -21.265 24.255 1.00 46.31 523 ASP A C 1
ATOM 4156 O O . ASP A 1 523 ? -27.148 -22.358 23.683 1.00 46.31 523 ASP A O 1
ATOM 4160 N N . ALA A 1 524 ? -28.314 -20.895 24.918 1.00 47.41 524 ALA A N 1
ATOM 4161 C CA . ALA A 1 524 ? -29.534 -21.697 24.971 1.00 47.41 524 ALA A CA 1
ATOM 4162 C C . ALA A 1 524 ? -30.248 -21.770 23.606 1.00 47.41 524 ALA A C 1
ATOM 4164 O O . ALA A 1 524 ? -30.875 -22.794 23.318 1.00 47.41 524 ALA A O 1
ATOM 4165 N N . ASP A 1 525 ? -30.071 -20.766 22.738 1.00 45.50 525 ASP A N 1
ATOM 4166 C CA . ASP A 1 525 ? -30.634 -20.744 21.382 1.00 45.50 525 ASP A CA 1
ATOM 4167 C C . ASP A 1 525 ? -29.822 -21.617 20.402 1.00 45.50 525 ASP A C 1
ATOM 4169 O O . ASP A 1 525 ? -30.353 -22.121 19.404 1.00 45.50 525 ASP A O 1
ATOM 4173 N N . ALA A 1 526 ? -28.556 -21.926 20.717 1.00 49.88 526 ALA A N 1
ATOM 4174 C CA . ALA A 1 526 ? -27.735 -22.838 19.917 1.00 49.88 526 ALA A CA 1
ATOM 4175 C C . ALA A 1 526 ? -28.267 -24.285 19.931 1.00 49.88 526 ALA A C 1
ATOM 4177 O O . ALA A 1 526 ? -28.136 -25.000 18.933 1.00 49.88 526 ALA A O 1
ATOM 4178 N N . LYS A 1 527 ? -28.946 -24.723 21.003 1.00 46.28 527 LYS A N 1
ATOM 4179 C CA . LYS A 1 527 ? -29.411 -26.118 21.172 1.00 46.28 527 LYS A CA 1
ATOM 4180 C C . LYS A 1 527 ? -30.396 -26.602 20.110 1.00 46.28 527 LYS A C 1
ATOM 4182 O O . LYS A 1 527 ? -30.355 -27.779 19.756 1.00 46.28 527 LYS A O 1
ATOM 4187 N N . LEU A 1 528 ? -31.228 -25.722 19.557 1.00 46.09 528 LEU A N 1
ATOM 4188 C CA . LEU A 1 528 ? -32.138 -26.069 18.455 1.00 46.09 528 LEU A CA 1
ATOM 4189 C C . LEU A 1 528 ? -31.411 -26.184 17.106 1.00 46.09 528 LEU A C 1
ATOM 4191 O O . LEU A 1 528 ? -31.851 -26.917 16.223 1.00 46.09 528 LEU A O 1
ATOM 4195 N N . THR A 1 529 ? -30.258 -25.526 16.973 1.00 45.75 529 THR A N 1
ATOM 4196 C CA . THR A 1 529 ? -29.426 -25.545 15.765 1.00 45.75 529 THR A CA 1
ATOM 4197 C C . THR A 1 529 ? -28.468 -26.750 15.753 1.00 45.75 529 THR A C 1
ATOM 4199 O O . THR A 1 529 ? -28.082 -27.197 14.680 1.00 45.75 529 THR A O 1
ATOM 4202 N N . LEU A 1 530 ? -28.123 -27.340 16.910 1.00 51.34 530 LEU A N 1
ATOM 4203 C CA . LEU A 1 530 ? -27.093 -28.388 17.113 1.00 51.34 530 LEU A CA 1
ATOM 4204 C C . LEU A 1 530 ? -27.416 -29.817 16.610 1.00 51.34 530 LEU A C 1
ATOM 4206 O O . LEU A 1 530 ? -26.578 -30.706 16.736 1.00 51.34 530 LEU A O 1
ATOM 4210 N N . GLN A 1 531 ? -28.576 -30.086 16.003 1.00 53.75 531 GLN A N 1
ATOM 4211 C CA . GLN A 1 531 ? -28.962 -31.463 15.623 1.00 53.75 531 GLN A CA 1
ATOM 4212 C C . GLN A 1 531 ? -28.131 -32.089 14.482 1.00 53.75 531 GLN A C 1
ATOM 4214 O O . GLN A 1 531 ? -28.339 -33.253 14.138 1.00 53.75 531 GLN A O 1
ATOM 4219 N N . ARG A 1 532 ? -27.203 -31.342 13.871 1.00 61.25 532 ARG A N 1
ATOM 4220 C CA . ARG A 1 532 ? -26.353 -31.805 12.762 1.00 61.25 532 ARG A CA 1
ATOM 4221 C C . ARG A 1 532 ? -24.881 -31.427 12.952 1.00 61.25 532 ARG A C 1
ATOM 4223 O O . ARG A 1 532 ? -24.210 -31.096 11.979 1.00 61.25 532 ARG A O 1
ATOM 4230 N N . VAL A 1 533 ? -24.378 -31.483 14.187 1.00 62.50 533 VAL A N 1
ATOM 4231 C CA . VAL A 1 533 ? -22.942 -31.336 14.490 1.00 62.50 533 VAL A CA 1
ATOM 4232 C C . VAL A 1 533 ? -22.270 -32.686 14.606 1.00 62.50 533 VAL A C 1
ATOM 4234 O O . VAL A 1 533 ? -22.775 -33.578 15.282 1.00 62.50 533 VAL A O 1
ATOM 4237 N N . VAL A 1 534 ? -21.078 -32.795 14.035 1.00 72.81 534 VAL A N 1
ATOM 4238 C CA . VAL A 1 534 ? -20.108 -33.828 14.383 1.00 72.81 534 VAL A CA 1
ATOM 4239 C C . VAL A 1 534 ? -18.925 -33.137 15.043 1.00 72.81 534 VAL A C 1
ATOM 4241 O O . VAL A 1 534 ? -18.333 -32.227 14.468 1.00 72.81 534 VAL A O 1
ATOM 4244 N N . ALA A 1 535 ? -18.585 -33.565 16.250 1.00 80.88 535 ALA A N 1
ATOM 4245 C CA . ALA A 1 535 ? -17.439 -33.079 17.004 1.00 80.88 535 ALA A CA 1
ATOM 4246 C C . ALA A 1 535 ? -16.616 -34.271 17.487 1.00 80.88 535 ALA A C 1
ATOM 4248 O O . ALA A 1 535 ? -17.150 -35.368 17.674 1.00 80.88 535 ALA A O 1
ATOM 4249 N N . TYR A 1 536 ? -15.327 -34.050 17.728 1.00 80.31 536 TYR A N 1
ATOM 4250 C CA . TYR A 1 536 ? -14.548 -35.002 18.507 1.00 80.31 536 TYR A CA 1
ATOM 4251 C C . TYR A 1 536 ? -14.966 -34.955 19.976 1.00 80.31 536 TYR A C 1
ATOM 4253 O O . TYR A 1 536 ? -15.247 -33.886 20.516 1.00 80.31 536 TYR A O 1
ATOM 4261 N N . ALA A 1 537 ? -15.000 -36.120 20.625 1.00 78.19 537 ALA A N 1
ATOM 4262 C CA . ALA A 1 537 ? -15.199 -36.181 22.066 1.00 78.19 537 ALA A CA 1
ATOM 4263 C C . ALA A 1 537 ? -14.022 -35.498 22.796 1.00 78.19 537 ALA A C 1
ATOM 4265 O O . ALA A 1 537 ? -12.890 -35.543 22.294 1.00 78.19 537 ALA A O 1
ATOM 4266 N N . PRO A 1 538 ? -14.254 -34.894 23.977 1.00 75.06 538 PRO A N 1
ATOM 4267 C CA . PRO A 1 538 ? -13.183 -34.328 24.791 1.00 75.06 538 PRO A CA 1
ATOM 4268 C C . PRO A 1 538 ? -12.031 -35.322 24.994 1.00 75.06 538 PRO A C 1
ATOM 4270 O O . PRO A 1 538 ? -12.261 -36.506 25.236 1.00 75.06 538 PRO A O 1
ATOM 4273 N N . GLY A 1 539 ? -10.791 -34.844 24.871 1.00 76.12 539 GLY A N 1
ATOM 4274 C CA . GLY A 1 539 ? -9.581 -35.656 25.036 1.00 76.12 539 GLY A CA 1
ATOM 4275 C C . GLY A 1 539 ? -9.164 -36.489 23.818 1.00 76.12 539 GLY A C 1
ATOM 4276 O O . GLY A 1 539 ? -8.050 -37.001 23.814 1.00 76.12 539 GLY A O 1
ATOM 4277 N N . VAL A 1 540 ? -9.987 -36.598 22.763 1.00 81.12 540 VAL A N 1
ATOM 4278 C CA . VAL A 1 540 ? -9.554 -37.225 21.492 1.00 81.12 540 VAL A CA 1
ATOM 4279 C C . VAL A 1 540 ? -8.489 -36.378 20.801 1.00 81.12 540 VAL A C 1
ATOM 4281 O O . VAL A 1 540 ? -7.584 -36.905 20.160 1.00 81.12 540 VAL A O 1
ATOM 4284 N N . LEU A 1 541 ? -8.596 -35.060 20.952 1.00 81.44 541 LEU A N 1
ATOM 4285 C CA . LEU A 1 541 ? -7.584 -34.108 20.529 1.00 81.44 541 LEU A CA 1
ATOM 4286 C C . LEU A 1 541 ? -6.956 -33.490 21.769 1.00 81.44 541 LEU A C 1
ATOM 4288 O O . LEU A 1 541 ? -7.668 -33.002 22.644 1.00 81.44 541 LEU A O 1
ATOM 4292 N N . HIS A 1 542 ? -5.633 -33.578 21.852 1.00 82.12 542 HIS A N 1
ATOM 4293 C CA . HIS A 1 542 ? -4.832 -33.152 22.995 1.00 82.12 542 HIS A CA 1
ATOM 4294 C C . HIS A 1 542 ? -3.443 -32.698 22.521 1.00 82.12 542 HIS A C 1
ATOM 4296 O O . HIS A 1 542 ? -3.002 -33.097 21.441 1.00 82.12 542 HIS A O 1
ATOM 4302 N N . TYR A 1 543 ? -2.733 -31.911 23.335 1.00 74.25 543 TYR A N 1
ATOM 4303 C CA . TYR A 1 543 ? -1.398 -31.368 23.020 1.00 74.25 543 TYR A CA 1
ATOM 4304 C C . TYR A 1 543 ? -0.348 -32.401 22.587 1.00 74.25 543 TYR A C 1
ATOM 4306 O O . TYR A 1 543 ? 0.568 -32.092 21.840 1.00 74.25 543 TYR A O 1
ATOM 4314 N N . GLY A 1 544 ? -0.479 -33.646 23.046 1.00 79.19 544 GLY A N 1
ATOM 4315 C CA . GLY A 1 544 ? 0.434 -34.737 22.687 1.00 79.19 544 GLY A CA 1
ATOM 4316 C C . GLY A 1 544 ? 0.295 -35.269 21.252 1.00 79.19 544 GLY A C 1
ATOM 4317 O O . GLY A 1 544 ? 1.017 -36.197 20.889 1.00 79.19 544 GLY A O 1
ATOM 4318 N N . LEU A 1 545 ? -0.642 -34.758 20.447 1.00 79.19 545 LEU A N 1
ATOM 4319 C CA . LEU A 1 545 ? -0.792 -35.179 19.056 1.00 79.19 545 LEU A CA 1
ATOM 4320 C C . LEU A 1 545 ? 0.279 -34.558 18.158 1.00 79.19 545 LEU A C 1
ATOM 4322 O O . LEU A 1 545 ? 0.550 -33.364 18.220 1.00 79.19 545 LEU A O 1
ATOM 4326 N N . SER A 1 546 ? 0.826 -35.366 17.245 1.00 79.44 546 SER A N 1
ATOM 4327 C CA . SER A 1 546 ? 1.619 -34.825 16.139 1.00 79.44 546 SER A CA 1
ATOM 4328 C C . SER A 1 546 ? 0.747 -33.954 15.230 1.00 79.44 546 SER A C 1
ATOM 4330 O O . SER A 1 546 ? -0.469 -34.162 15.121 1.00 79.44 546 SER A O 1
ATOM 4332 N N . LYS A 1 547 ? 1.374 -33.014 14.521 1.00 67.44 547 LYS A N 1
ATOM 4333 C CA . LYS A 1 547 ? 0.710 -32.186 13.509 1.00 67.44 547 LYS A CA 1
ATOM 4334 C C . LYS A 1 547 ? -0.006 -33.046 12.466 1.00 67.44 547 LYS A C 1
ATOM 4336 O O . LYS A 1 547 ? -1.154 -32.769 12.123 1.00 67.44 547 LYS A O 1
ATOM 4341 N N . GLU A 1 548 ? 0.651 -34.094 11.980 1.00 76.62 548 GLU A N 1
ATOM 4342 C CA . GLU A 1 548 ? 0.105 -35.016 10.985 1.00 76.62 548 GLU A CA 1
ATOM 4343 C C . GLU A 1 548 ? -1.159 -35.695 11.521 1.00 76.62 548 GLU A C 1
ATOM 4345 O O . GLU A 1 548 ? -2.165 -35.782 10.814 1.00 76.62 548 GLU A O 1
ATOM 4350 N N . THR A 1 549 ? -1.145 -36.104 12.793 1.00 81.88 549 THR A N 1
ATOM 4351 C CA . THR A 1 549 ? -2.307 -36.700 13.461 1.00 81.88 549 THR A CA 1
ATOM 4352 C C . THR A 1 549 ? -3.440 -35.691 13.637 1.00 81.88 549 THR A C 1
ATOM 4354 O O . THR A 1 549 ? -4.596 -36.034 13.387 1.00 81.88 549 THR A O 1
ATOM 4357 N N . PHE A 1 550 ? -3.135 -34.448 14.018 1.00 79.31 550 PHE A N 1
ATOM 4358 C CA . PHE A 1 550 ? -4.139 -33.392 14.160 1.00 79.31 550 PHE A CA 1
ATOM 4359 C C . PHE A 1 550 ? -4.800 -33.057 12.815 1.00 79.31 550 PHE A C 1
ATOM 4361 O O . PHE A 1 550 ? -6.026 -33.061 12.712 1.00 79.31 550 PHE A O 1
ATOM 4368 N N . ILE A 1 551 ? -4.010 -32.855 11.754 1.00 70.44 551 ILE A N 1
ATOM 4369 C CA . ILE A 1 551 ? -4.524 -32.585 10.401 1.00 70.44 551 ILE A CA 1
ATOM 4370 C C . ILE A 1 551 ? -5.353 -33.766 9.891 1.00 70.44 551 ILE A C 1
ATOM 4372 O O . ILE A 1 551 ? -6.429 -33.563 9.318 1.00 70.44 551 ILE A O 1
ATOM 4376 N N . ALA A 1 552 ? -4.888 -34.999 10.110 1.00 77.62 552 ALA A N 1
ATOM 4377 C CA . ALA A 1 552 ? -5.641 -36.192 9.750 1.00 77.62 552 ALA A CA 1
ATOM 4378 C C . ALA A 1 552 ? -6.980 -36.240 10.494 1.00 77.62 552 ALA A C 1
ATOM 4380 O O . ALA A 1 552 ? -8.008 -36.479 9.863 1.00 77.62 552 ALA A O 1
ATOM 4381 N N . ALA A 1 553 ? -6.999 -35.951 11.795 1.00 78.81 553 ALA A N 1
ATOM 4382 C CA . ALA A 1 553 ? -8.223 -35.925 12.585 1.00 78.81 553 ALA A CA 1
ATOM 4383 C C . ALA A 1 553 ? -9.202 -34.848 12.088 1.00 78.81 553 ALA A C 1
ATOM 4385 O O . ALA A 1 553 ? -10.347 -35.153 11.759 1.00 78.81 553 ALA A O 1
ATOM 4386 N N . VAL A 1 554 ? -8.747 -33.607 11.917 1.00 73.69 554 VAL A N 1
ATOM 4387 C CA . VAL A 1 554 ? -9.549 -32.515 11.337 1.00 73.69 554 VAL A CA 1
ATOM 4388 C C . VAL A 1 554 ? -10.114 -32.924 9.966 1.00 73.69 554 VAL A C 1
ATOM 4390 O O . VAL A 1 554 ? -11.313 -32.797 9.717 1.00 73.69 554 VAL A O 1
ATOM 4393 N N . SER A 1 555 ? -9.295 -33.525 9.101 1.00 63.97 555 SER A N 1
ATOM 4394 C CA . SER A 1 555 ? -9.729 -34.006 7.781 1.00 63.97 555 SER A CA 1
ATOM 4395 C C . SER A 1 555 ? -10.774 -35.125 7.860 1.00 63.97 555 SER A C 1
ATOM 4397 O O . SER A 1 555 ? -11.717 -35.148 7.067 1.00 63.97 555 SER A O 1
ATOM 4399 N N . GLN A 1 556 ? -10.640 -36.063 8.801 1.00 74.31 556 GLN A N 1
ATOM 4400 C CA . GLN A 1 556 ? -11.625 -37.131 8.997 1.00 74.31 556 GLN A CA 1
ATOM 4401 C C . GLN A 1 556 ? -12.938 -36.591 9.556 1.00 74.31 556 GLN A C 1
ATOM 4403 O O . GLN A 1 556 ? -14.004 -36.987 9.084 1.00 74.31 556 GLN A O 1
ATOM 4408 N N . LEU A 1 557 ? -12.880 -35.639 10.488 1.00 78.31 557 LEU A N 1
ATOM 4409 C CA . LEU A 1 557 ? -14.065 -34.951 10.988 1.00 78.31 557 LEU A CA 1
ATOM 4410 C C . LEU A 1 557 ? -14.837 -34.275 9.848 1.00 78.31 557 LEU A C 1
ATOM 4412 O O . LEU A 1 557 ? -16.057 -34.413 9.765 1.00 78.31 557 LEU A O 1
ATOM 4416 N N . ALA A 1 558 ? -14.121 -33.634 8.919 1.00 60.31 558 ALA A N 1
ATOM 4417 C CA . ALA A 1 558 ? -14.700 -33.051 7.711 1.00 60.31 558 ALA A CA 1
ATOM 4418 C C . ALA A 1 558 ? -15.424 -34.100 6.851 1.00 60.31 558 ALA A C 1
ATOM 4420 O O . ALA A 1 558 ? -16.560 -33.890 6.425 1.00 60.31 558 ALA A O 1
ATOM 4421 N N . ARG A 1 559 ? -14.786 -35.254 6.612 1.00 61.38 559 ARG A N 1
ATOM 4422 C CA . ARG A 1 559 ? -15.363 -36.350 5.813 1.00 61.38 559 ARG A CA 1
ATOM 4423 C C . ARG A 1 559 ? -16.624 -36.921 6.454 1.00 61.38 559 ARG A C 1
ATOM 4425 O O . ARG A 1 559 ? -17.613 -37.132 5.755 1.00 61.38 559 ARG A O 1
ATOM 4432 N N . VAL A 1 560 ? -16.603 -37.141 7.768 1.00 69.81 560 VAL A N 1
ATOM 4433 C CA . VAL A 1 560 ? -17.768 -37.628 8.522 1.00 69.81 560 VAL A CA 1
ATOM 4434 C C . VAL A 1 560 ? -18.898 -36.602 8.478 1.00 69.81 560 VAL A C 1
ATOM 4436 O O . VAL A 1 560 ? -20.040 -36.970 8.209 1.00 69.81 560 VAL A O 1
ATOM 4439 N N . ALA A 1 561 ? -18.586 -35.317 8.655 1.00 65.94 561 ALA A N 1
ATOM 4440 C CA . ALA A 1 561 ? -19.561 -34.243 8.516 1.00 65.94 561 ALA A CA 1
ATOM 4441 C C . ALA A 1 561 ? -20.222 -34.257 7.124 1.00 65.94 561 ALA A C 1
ATOM 4443 O O . ALA A 1 561 ? -21.447 -34.308 7.029 1.00 65.94 561 ALA A O 1
ATOM 4444 N N . VAL A 1 562 ? -19.438 -34.342 6.042 1.00 59.84 562 VAL A N 1
ATOM 4445 C CA . VAL A 1 562 ? -19.965 -34.439 4.667 1.00 59.84 562 VAL A CA 1
ATOM 4446 C C . VAL A 1 562 ? -20.858 -35.670 4.484 1.00 59.84 562 VAL A C 1
ATOM 4448 O O . VAL A 1 562 ? -21.975 -35.544 3.977 1.00 59.84 562 VAL A O 1
ATOM 4451 N N . ALA A 1 563 ? -20.401 -36.848 4.920 1.00 64.25 563 ALA A N 1
ATOM 4452 C CA . ALA A 1 563 ? -21.141 -38.102 4.777 1.00 64.25 563 ALA A CA 1
ATOM 4453 C C . ALA A 1 563 ? -22.500 -38.062 5.493 1.00 64.25 563 ALA A C 1
ATOM 4455 O O . ALA A 1 563 ? -23.502 -38.547 4.967 1.00 64.25 563 ALA A O 1
ATOM 4456 N N . LEU A 1 564 ? -22.545 -37.433 6.666 1.00 68.38 564 LEU A N 1
ATOM 4457 C CA . LEU A 1 564 ? -23.755 -37.305 7.474 1.00 68.38 564 LEU A CA 1
ATOM 4458 C C . LEU A 1 564 ? -24.632 -36.112 7.070 1.00 68.38 564 LEU A C 1
ATOM 4460 O O . LEU A 1 564 ? -25.676 -35.893 7.684 1.00 68.38 564 LEU A O 1
ATOM 4464 N N . ARG A 1 565 ? -24.229 -35.329 6.056 1.00 56.97 565 ARG A N 1
ATOM 4465 C CA . ARG A 1 565 ? -24.823 -34.011 5.750 1.00 56.97 565 ARG A CA 1
ATOM 4466 C C . ARG A 1 565 ? -24.931 -33.140 7.010 1.00 56.97 565 ARG A C 1
ATOM 4468 O O . ARG A 1 565 ? -25.917 -32.428 7.223 1.00 56.97 565 ARG A O 1
ATOM 4475 N N . ALA A 1 566 ? -23.907 -33.263 7.838 1.00 61.72 566 ALA A N 1
ATOM 4476 C CA . ALA A 1 566 ? -23.693 -32.593 9.098 1.00 61.72 566 ALA A CA 1
ATOM 4477 C C . ALA A 1 566 ? -22.523 -31.611 8.955 1.00 61.72 566 ALA A C 1
ATOM 4479 O O . ALA A 1 566 ? -21.912 -31.475 7.894 1.00 61.72 566 ALA A O 1
ATOM 4480 N N . VAL A 1 567 ? -22.217 -30.905 10.029 1.00 56.75 567 VAL A N 1
ATOM 4481 C CA . VAL A 1 567 ? -21.173 -29.887 10.079 1.00 56.75 567 VAL A CA 1
ATOM 4482 C C . VAL A 1 567 ? -20.135 -30.302 11.104 1.00 56.75 567 VAL A C 1
ATOM 4484 O O . VAL A 1 567 ? -20.482 -30.760 12.191 1.00 56.75 567 VAL A O 1
ATOM 4487 N N . ALA A 1 568 ? -18.863 -30.116 10.772 1.00 65.62 568 ALA A N 1
ATOM 4488 C CA . ALA A 1 568 ? -17.764 -30.348 11.695 1.00 65.62 568 ALA A CA 1
ATOM 4489 C C . ALA A 1 568 ? -17.661 -29.204 12.720 1.00 65.62 568 ALA A C 1
ATOM 4491 O O . ALA A 1 568 ? -17.584 -28.036 12.340 1.00 65.62 568 ALA A O 1
ATOM 4492 N N . ALA A 1 569 ? -17.614 -29.533 14.010 1.00 74.69 569 ALA A N 1
ATOM 4493 C CA . ALA A 1 569 ? -17.130 -28.625 15.045 1.00 74.69 569 ALA A CA 1
ATOM 4494 C C . ALA A 1 569 ? -15.602 -28.679 15.052 1.00 74.69 569 ALA A C 1
ATOM 4496 O O . ALA A 1 569 ? -15.005 -29.621 15.578 1.00 74.69 569 ALA A O 1
ATOM 4497 N N . TRP A 1 570 ? -14.977 -27.698 14.405 1.00 68.94 570 TRP A N 1
ATOM 4498 C CA . TRP A 1 570 ? -13.532 -27.685 14.247 1.00 68.94 570 TRP A CA 1
ATOM 4499 C C . TRP A 1 570 ? -12.841 -27.578 15.610 1.00 68.94 570 TRP A C 1
ATOM 4501 O O . TRP A 1 570 ? -13.129 -26.655 16.373 1.00 68.94 570 TRP A O 1
ATOM 4511 N N . PRO A 1 571 ? -11.951 -28.521 15.935 1.00 70.50 571 PRO A N 1
ATOM 4512 C CA . PRO A 1 571 ? -11.263 -28.521 17.210 1.00 70.50 571 PRO A CA 1
ATOM 4513 C C . PRO A 1 571 ? -10.224 -27.404 17.266 1.00 70.50 571 PRO A C 1
ATOM 4515 O O . PRO A 1 571 ? -9.544 -27.126 16.277 1.00 70.50 571 PRO A O 1
ATOM 4518 N N . ALA A 1 572 ? -10.071 -26.794 18.438 1.00 62.44 572 ALA A N 1
ATOM 4519 C CA . ALA A 1 572 ? -8.940 -25.916 18.690 1.00 62.44 572 ALA A CA 1
ATOM 4520 C C . ALA A 1 572 ? -7.643 -26.739 18.735 1.00 62.44 572 ALA A C 1
ATOM 4522 O O . ALA A 1 572 ? -7.627 -27.859 19.251 1.00 62.44 572 ALA A O 1
ATOM 4523 N N . VAL A 1 573 ? -6.557 -26.171 18.210 1.00 59.09 573 VAL A N 1
ATOM 4524 C CA . VAL A 1 573 ? -5.209 -26.633 18.549 1.00 59.09 573 VAL A CA 1
ATOM 4525 C C . VAL A 1 573 ? -4.988 -26.300 20.023 1.00 59.09 573 VAL A C 1
ATOM 4527 O O . VAL A 1 573 ? -5.267 -25.180 20.450 1.00 59.09 573 VAL A O 1
ATOM 4530 N N . ASP A 1 574 ? -4.562 -27.283 20.809 1.00 58.50 574 ASP A N 1
ATOM 4531 C CA . ASP A 1 574 ? -4.267 -27.088 22.226 1.00 58.50 574 ASP A CA 1
ATOM 4532 C C . ASP A 1 574 ? -3.122 -26.074 22.371 1.00 58.50 574 ASP A C 1
ATOM 4534 O O . ASP A 1 574 ? -2.047 -26.289 21.826 1.00 58.50 574 ASP A O 1
ATOM 4538 N N . CYS A 1 575 ? -3.333 -24.972 23.097 1.00 49.56 575 CYS A N 1
ATOM 4539 C CA . CYS A 1 575 ? -2.336 -23.904 23.258 1.00 49.56 575 CYS A CA 1
ATOM 4540 C C . CYS A 1 575 ? -1.048 -24.349 23.977 1.00 49.56 575 CYS A C 1
ATOM 4542 O O . CYS A 1 575 ? -0.107 -23.563 24.067 1.00 49.56 575 CYS A O 1
ATOM 4544 N N . SER A 1 576 ? -1.020 -25.562 24.536 1.00 51.38 576 SER A N 1
ATOM 4545 C CA . SER A 1 576 ? 0.181 -26.166 25.118 1.00 51.38 576 SER A CA 1
ATOM 4546 C C . SER A 1 576 ? 1.037 -26.963 24.120 1.00 51.38 576 SER A C 1
ATOM 4548 O O . SER A 1 576 ? 2.077 -27.485 24.526 1.00 51.38 576 SER A O 1
ATOM 4550 N N . SER A 1 577 ? 0.619 -27.054 22.847 1.00 44.28 577 SER A N 1
ATOM 4551 C CA . SER A 1 577 ? 1.365 -27.706 21.755 1.00 44.28 577 SER A CA 1
ATOM 4552 C C . SER A 1 577 ? 2.584 -26.921 21.285 1.00 44.28 577 SER A C 1
ATOM 4554 O O . SER A 1 577 ? 2.418 -25.696 21.067 1.00 44.28 577 SER A O 1
#

Secondary structure (DSSP, 8-state):
-HHHHHHHHHHHHHHHHHHHHHHHHSS---TTTTSTT--TT----EEEE-SSHHHHHHHHHHH-BTTEEEEEEES-HHHHHHHHHHHHHTT---EEEEESSHHHHHHHHHHHHHH-TTTTTSS-TT--EEEE--SB-TTSPBPTTSSTT-SS--S-HHHHHHHHHHHHHHHTT-EEEEE-TTEEE-S-HHHHHTSTTGGG-SEEEEEEETTEEEEEEEEE-S--TTSHHHHHHHHHHHHHHHHHH--HHHHHH-GGGB-TTS-B---HHHHHHHHHHHHHHTS---HHHHHTTTT-HHHHHHTT-HHHHHHHHHHHTGGG-EEEEEEE-HHHHTT--TT-SS--S---B-TTS-EEEEEEEEEE-----TT---GGGT--------HHHHHHHHHHHTT-SPPPP-TT-GGGHHHHHHSPPEEEEEESEE--S--SSS---EETTTTEEETTTTGGGTTT-TTT--SS---EEE--S--TTS-TT-HHHHHHHHHHHTT-S-HHHHHHHTTSGGGS----S--TTHHHHGGGEE-PPTTSS-TTS-HHHHHHHHHHHHHHHHHTT-EE-PPPPPTT-

Sequence (577 aa):
VFFEMHALLDMLLAVLLLSFCLSLACASDVSCRNSAYCSTGKLVGYVGPLDTVEQSKAAFTNTHYKRELIIFGETRVEFAAHTADRCRRAGYDHVLPVLVLPDDCQRYTRLFTTYDGRYRNSSQEANMSCGWYRTKDDNDVPYASGFEYLRHEVGVTAWWRKWFTAARAVMLGYNVMAIDEDVVVLGDWYGLVKSPPLSQYTMFSQAECPNCINGGFSYIQNAAPNGPAAYMFYEPMHRVVRWAENATRLANISSKFFDDLGRFYAEDQTMMTDVLLSCAAGRPLYFMLLLSMRNDEAGWAKLGGRENVSYPAYTMAIHKMGDKELLLEGPIADKVWGDLWPAISDPPREADGRLKVSLRTAELHMPHSGGEWPMHMGGYLYGTPGPYTLSYRKAFQDLGVPLPPDPEDPATAAQAQATKPELFALIGVDDLLPRTDDRKRILGTWLEHNWFAHGRLGHWHLHLQPKYTNAMGHIHGGLPLFADDDKFAAKRVGLQHMGHYNWHLAAWMHGGPARVYFATEHDADAKLTLQRVVAYAPGVLHYGLSKETFIAAVSQLARVAVALRAVAAWPAVDCSS

Radius of gyration: 25.84 Å; chains: 1; bounding box: 87×60×71 Å

pLDDT: mean 83.89, std 16.47, range [37.16, 98.75]

Organism: NCBI:txid47775

Foldseek 3Di:
DVVVVVVVVVVVVVVVVVVVVVVVVPPDPQQCPVPPQQCAPPFQAAQEEPAALVNLVVQQRRQDDVLEAEEFFDADLQLVLLLCVQCVSNRRLSYEYEYLDSVSSVLNLVLVCPQDPVCVPDPVSRSHYYYYYQQADPVRHGQQCSHLLFNHPAANVRLLVRLLSVLLSVLLPGKYKRAYSLKGFWHDLCVQCCDPPNVQFQKEAADPALQFGDSGTMTGHPAHSQFLVSVLSLQLSLVNSQQSVPQPLVVVLDCLQADPVSGGYDDSRLSSSQSQLLQLLLARFNLSSVVSCVVPQSSQVQLVHDCLQVVCSCVRGVVQFDKDKDKADDPQLVQAQEQDDDPVDRADADPVSIGIAIWGKHWTAQHACLQPARSSNVGDRGDDDDPSSVSSVVSSVSNVGDHHFDNNDNVCSVVRVVRDIGMYTHAQHFPPPPDPDPDGGGHRVLAEHECVRQLLVLCLAPVPNDSHGHRMYGDDFDPVLDPPPCSPVSSVLSCVVRVSGDQQSVQVSVPGPLAGDDPDPDDPVCVVSPPFEDEDDPPPADQPDDSVRLVVVQVVLVVVSVVSVGYYHRDRHDSND